Protein 6HN9 (pdb70)

Solvent-accessible surface area: 3273 Å² total; per-residue (Å²): 93,145,176,77,66,41,170,104,27,57,162,98,95,23,53,39,105,82,130,130,52,148,54,97,52,198,29,91,88,93,90,170,237

InterPro domains:
  IPR007084 BRICHOS domain [PF04089] (103-188)
  IPR007084 BRICHOS domain [PS50869] (97-189)

Nearest PDB structures (foldseek):
  6hn9-assembly1_A  TM=6.948E-01  e=4.482E-03  Nicomache minor
  6hn9-assembly1_A  TM=1.031E+00  e=5.909E-05  Nicomache minor
  6hn9-assembly1_A  TM=6.777E-01  e=1.184E-03  Nicomache minor
  6hn9-assembly1_A  TM=6.512E-01  e=9.010E-04  Nicomache minor
  6hn9-assembly1_A  TM=6.741E-01  e=7.376E-04  Nicomache minor

Sequence (33 aa):
GFWSSVWDGAKNVGTAIIKNAKVCVYAVCVSHKGFWSSVWDGAKNVGTAIIKNAKVCVYAVCVSHKGFWSSVWDGAKNVGTAIIKNAKVCVYAVCVSHKGFWSSVWDGAKNVGTAIIKNAKVCVYAVCVSHKGFWSSVWDGAKNVGTAIIKNAKVCVYAVCVSHKGFWSSVWDGAKNVGTAIIKNAKVCVYAVCVSHKGFWSSVWDGAKNVGTAIIKNAKVCVYAVCVSHKGFWSSVWDGAKNVGTAIIKNAKVCVYAVCVSHKGFWSSVWDGAKNVGTAIIKNAKVCVYAVCVSHKGFWSSVWDGAKNVGTAIIKNAKVCVYAVCVSHKGFWSSVWDGAKNVGTAIIKNAKVCVYAVCVSHKGFWSSVWDGAKNVGTAIIKNAKVCVYAVCVSHKGFWSSVWDGAKNVGTAIIKNAKVCVYAVCVSHKGFWSSVWDGAKNVGTAIIKNAKVCVYAVCVSHKGFWSSVWDGAKNVGTAIIKNAKVCVYAVCVSHKGFWSSVWDGAKNVGTAIIKNAKVCVYAVCVSHKGFWSSVWDGAKNVGTAIIKNAKVCVYAVCVSHKGFWSSVWDGAKNVGTAIIKNAKVCVYAVCVSHKGFWSSVWDGAKNVGTAIIKNAKVCVYAVCVSHKGFWSSVWDGAKNVGTAIIKNAKVCVYAVCVSHK

Secondary structure (DSSP, 8-state):
-HHHHHHHHHHHHHHHHHHHS--SSSSSSS---

Organism: NCBI:txid1441599

Foldseek 3Di:
DCVVCVCVVVVCVQVVCCVVPNADDSPHVDDDD

Structure (mmCIF, N/CA/C/O backbone):
data_6HN9
#
_entry.id   6HN9
#
_cell.length_a   1.000
_cell.length_b   1.000
_cell.length_c   1.000
_cell.angle_alpha   90.00
_cell.angle_beta   90.00
_cell.angle_gamma   90.00
#
_symmetry.space_group_name_H-M   'P 1'
#
loop_
_atom_site.group_PDB
_atom_site.id
_atom_site.type_symbol
_atom_site.label_atom_id
_atom_site.label_alt_id
_atom_site.label_comp_id
_atom_site.label_asym_id
_atom_site.label_entity_id
_atom_site.label_seq_id
_atom_site.pdbx_PDB_ins_code
_atom_site.Cartn_x
_atom_site.Cartn_y
_atom_site.Cartn_z
_atom_site.occupancy
_atom_site.B_iso_or_equiv
_atom_site.auth_seq_id
_atom_site.auth_comp_id
_atom_site.auth_asym_id
_atom_site.auth_atom_id
_atom_site.pdbx_PDB_model_num
ATOM 1 N N . GLY A 1 1 ? 4.305 2.248 -4.041 1.00 0.00 1 GLY A N 1
ATOM 2 C CA . GLY A 1 1 ? 5.750 2.388 -4.050 1.00 0.00 1 GLY A CA 1
ATOM 3 C C . GLY A 1 1 ? 6.231 3.486 -3.122 1.00 0.00 1 GLY A C 1
ATOM 4 O O . GLY A 1 1 ? 5.942 4.663 -3.338 1.00 0.00 1 GLY A O 1
ATOM 8 N N . PHE A 1 2 ? 6.967 3.101 -2.084 1.00 0.00 2 PHE A N 1
ATOM 9 C CA . PHE A 1 2 ? 7.488 4.061 -1.118 1.00 0.00 2 PHE A CA 1
ATOM 10 C C . PHE A 1 2 ? 8.330 5.128 -1.812 1.00 0.00 2 PHE A C 1
ATOM 11 O O . PHE A 1 2 ? 8.103 6.325 -1.633 1.00 0.00 2 PHE A O 1
ATOM 28 N N . TRP A 1 3 ? 9.301 4.686 -2.602 1.00 0.00 3 TRP A N 1
ATOM 29 C CA . TRP A 1 3 ? 10.178 5.602 -3.322 1.00 0.00 3 TRP A CA 1
ATOM 30 C C . TRP A 1 3 ? 9.369 6.568 -4.181 1.00 0.00 3 TRP A C 1
ATOM 31 O O . TRP A 1 3 ? 9.851 7.639 -4.548 1.00 0.00 3 TRP A O 1
ATOM 52 N N . SER A 1 4 ? 8.137 6.181 -4.497 1.00 0.00 4 SER A N 1
ATOM 53 C CA . SER A 1 4 ? 7.263 7.012 -5.316 1.00 0.00 4 SER A CA 1
ATOM 54 C C . SER A 1 4 ? 6.393 7.912 -4.443 1.00 0.00 4 SER A C 1
ATOM 55 O O . SER A 1 4 ? 6.112 9.057 -4.798 1.00 0.00 4 SER A O 1
ATOM 63 N N . SER A 1 5 ? 5.970 7.385 -3.299 1.00 0.00 5 SER A N 1
ATOM 64 C CA . SER A 1 5 ? 5.129 8.137 -2.375 1.00 0.00 5 SER A CA 1
ATOM 65 C C . SER A 1 5 ? 5.970 9.086 -1.526 1.00 0.00 5 SER A C 1
ATOM 66 O O . SER A 1 5 ? 5.438 9.958 -0.838 1.00 0.00 5 SER A O 1
ATOM 74 N N . VAL A 1 6 ? 7.286 8.910 -1.579 1.00 0.00 6 VAL A N 1
ATOM 75 C CA . VAL A 1 6 ? 8.202 9.750 -0.817 1.00 0.00 6 VAL A CA 1
ATOM 76 C C . VAL A 1 6 ? 8.399 11.102 -1.493 1.00 0.00 6 VAL A C 1
ATOM 77 O O . VAL A 1 6 ? 8.467 12.136 -0.828 1.00 0.00 6 VAL A O 1
ATOM 90 N N . TRP A 1 7 ? 8.490 11.087 -2.817 1.00 0.00 7 TRP A N 1
ATOM 91 C CA . TRP A 1 7 ? 8.680 12.313 -3.584 1.00 0.00 7 TRP A CA 1
ATOM 92 C C . TRP A 1 7 ? 7.347 13.009 -3.836 1.00 0.00 7 TRP A C 1
ATOM 93 O O . TRP A 1 7 ? 7.254 14.235 -3.771 1.00 0.00 7 TRP A O 1
ATOM 114 N N . ASP A 1 8 ? 6.317 12.220 -4.124 1.00 0.00 8 ASP A N 1
ATOM 115 C CA . ASP A 1 8 ? 4.988 12.762 -4.384 1.00 0.00 8 ASP A CA 1
ATOM 116 C C . ASP A 1 8 ? 4.327 13.224 -3.089 1.00 0.00 8 ASP A C 1
ATOM 117 O O . ASP A 1 8 ? 3.724 14.295 -3.036 1.00 0.00 8 ASP A O 1
ATOM 126 N N . GLY A 1 9 ? 4.443 12.406 -2.047 1.00 0.00 9 GLY A N 1
ATOM 127 C CA . GLY A 1 9 ? 3.850 12.748 -0.767 1.00 0.00 9 GLY A CA 1
ATOM 128 C C . GLY A 1 9 ? 4.490 13.971 -0.140 1.00 0.00 9 GLY A C 1
ATOM 129 O O . GLY A 1 9 ? 3.796 14.899 0.275 1.00 0.00 9 GLY A O 1
ATOM 133 N N . ALA A 1 10 ? 5.817 13.972 -0.068 1.00 0.00 10 ALA A N 1
ATOM 134 C CA . ALA A 1 10 ? 6.550 15.089 0.512 1.00 0.00 10 ALA A CA 1
ATOM 135 C C . ALA A 1 10 ? 6.333 16.366 -0.292 1.00 0.00 10 ALA A C 1
ATOM 136 O O . ALA A 1 10 ? 6.089 17.434 0.270 1.00 0.00 10 ALA A O 1
ATOM 143 N N . LYS A 1 11 ? 6.424 16.250 -1.613 1.00 0.00 11 LYS A N 1
ATOM 144 C CA . LYS A 1 11 ? 6.237 17.395 -2.497 1.00 0.00 11 LYS A CA 1
ATOM 145 C C . LYS A 1 11 ? 4.931 18.117 -2.183 1.00 0.00 11 LYS A C 1
ATOM 146 O O . LYS A 1 11 ? 4.888 19.346 -2.129 1.00 0.00 11 LYS A O 1
ATOM 165 N N . ASN A 1 12 ? 3.869 17.346 -1.974 1.00 0.00 12 ASN A N 1
ATOM 166 C CA . ASN A 1 12 ? 2.562 17.914 -1.664 1.00 0.00 12 ASN A CA 1
ATOM 167 C C . ASN A 1 12 ? 2.471 18.296 -0.190 1.00 0.00 12 ASN A C 1
ATOM 168 O O . ASN A 1 12 ? 1.800 19.263 0.172 1.00 0.00 12 ASN A O 1
ATOM 179 N N . VAL A 1 13 ? 3.151 17.531 0.658 1.00 0.00 13 VAL A N 1
ATOM 180 C CA . VAL A 1 13 ? 3.149 17.789 2.092 1.00 0.00 13 VAL A CA 1
ATOM 181 C C . VAL A 1 13 ? 3.792 19.135 2.409 1.00 0.00 13 VAL A C 1
ATOM 182 O O . VAL A 1 13 ? 3.226 19.949 3.138 1.00 0.00 13 VAL A O 1
ATOM 195 N N . GLY A 1 14 ? 4.979 19.363 1.855 1.00 0.00 14 GLY A N 1
ATOM 196 C CA . GLY A 1 14 ? 5.679 20.612 2.089 1.00 0.00 14 GLY A CA 1
ATOM 197 C C . GLY A 1 14 ? 4.980 21.797 1.454 1.00 0.00 14 GLY A C 1
ATOM 198 O O . GLY A 1 14 ? 4.639 22.766 2.134 1.00 0.00 14 GLY A O 1
ATOM 202 N N . THR A 1 15 ? 4.767 21.724 0.143 1.00 0.00 15 THR A N 1
ATOM 203 C CA . THR A 1 15 ? 4.107 22.800 -0.585 1.00 0.00 15 THR A CA 1
ATOM 204 C C . THR A 1 15 ? 2.821 23.228 0.113 1.00 0.00 15 THR A C 1
ATOM 205 O O . THR A 1 15 ? 2.432 24.394 0.057 1.00 0.00 15 THR A O 1
ATOM 216 N N . ALA A 1 16 ? 2.165 22.277 0.770 1.00 0.00 16 ALA A N 1
ATOM 217 C CA . ALA A 1 16 ? 0.924 22.558 1.481 1.00 0.00 16 ALA A CA 1
ATOM 218 C C . ALA A 1 16 ? 1.182 23.404 2.724 1.00 0.00 16 ALA A C 1
ATOM 219 O O . ALA A 1 16 ? 0.484 24.387 2.972 1.00 0.00 16 ALA A O 1
ATOM 226 N N . ILE A 1 17 ? 2.188 23.015 3.500 1.00 0.00 17 ILE A N 1
ATOM 227 C CA . ILE A 1 17 ? 2.537 23.738 4.716 1.00 0.00 17 ILE A CA 1
ATOM 228 C C . ILE A 1 17 ? 2.687 25.231 4.444 1.00 0.00 17 ILE A C 1
ATOM 229 O O . ILE A 1 17 ? 2.223 26.064 5.224 1.00 0.00 17 ILE A O 1
ATOM 245 N N . ILE A 1 18 ? 3.334 25.562 3.332 1.00 0.00 18 ILE A N 1
ATOM 246 C CA . ILE A 1 18 ? 3.541 26.955 2.956 1.00 0.00 18 ILE A CA 1
ATOM 247 C C . ILE A 1 18 ? 2.269 27.563 2.376 1.00 0.00 18 ILE A C 1
ATOM 248 O O . ILE A 1 18 ? 2.001 28.752 2.548 1.00 0.00 18 ILE A O 1
ATOM 264 N N . LYS A 1 19 ? 1.486 26.738 1.689 1.00 0.00 19 LYS A N 1
ATOM 265 C CA . LYS A 1 19 ? 0.238 27.192 1.085 1.00 0.00 19 LYS A CA 1
ATOM 266 C C . LYS A 1 19 ? -0.662 27.851 2.126 1.00 0.00 19 LYS A C 1
ATOM 267 O O . LYS A 1 19 ? -1.377 28.805 1.826 1.00 0.00 19 LYS A O 1
ATOM 286 N N . ASN A 1 20 ? -0.619 27.335 3.350 1.00 0.00 20 ASN A N 1
ATOM 287 C CA . ASN A 1 20 ? -1.431 27.874 4.436 1.00 0.00 20 ASN A CA 1
ATOM 288 C C . ASN A 1 20 ? -0.588 28.743 5.364 1.00 0.00 20 ASN A C 1
ATOM 289 O O . ASN A 1 20 ? -1.064 29.749 5.890 1.00 0.00 20 ASN A O 1
ATOM 300 N N . ALA A 1 21 ? 0.665 28.347 5.561 1.00 0.00 21 ALA A N 1
ATOM 301 C CA . ALA A 1 21 ? 1.575 29.091 6.424 1.00 0.00 21 ALA A CA 1
ATOM 302 C C . ALA A 1 21 ? 2.516 29.967 5.604 1.00 0.00 21 ALA A C 1
ATOM 303 O O . ALA A 1 21 ? 3.684 30.138 5.953 1.00 0.00 21 ALA A O 1
ATOM 310 N N . LYS A 1 22 ? 2.000 30.521 4.511 1.00 0.00 22 LYS A N 1
ATOM 311 C CA . LYS A 1 22 ? 2.794 31.380 3.641 1.00 0.00 22 LYS A CA 1
ATOM 312 C C . LYS A 1 22 ? 3.263 32.625 4.387 1.00 0.00 22 LYS A C 1
ATOM 313 O O . LYS A 1 22 ? 2.590 33.655 4.381 1.00 0.00 22 LYS A O 1
ATOM 332 N N . VAL A 1 23 ? 4.424 32.523 5.027 1.00 0.00 23 VAL A N 1
ATOM 333 C CA . VAL A 1 23 ? 4.985 33.642 5.775 1.00 0.00 23 VAL A CA 1
ATOM 334 C C . VAL A 1 23 ? 5.675 34.634 4.846 1.00 0.00 23 VAL A C 1
ATOM 335 O O . VAL A 1 23 ? 5.961 34.322 3.689 1.00 0.00 23 VAL A O 1
ATOM 348 N N . CYS A 1 24 ? 5.942 35.830 5.359 1.00 0.00 24 CYS A N 1
ATOM 349 C CA . CYS A 1 24 ? 6.600 36.869 4.576 1.00 0.00 24 CYS A CA 1
ATOM 350 C C . CYS A 1 24 ? 7.708 36.278 3.709 1.00 0.00 24 CYS A C 1
ATOM 351 O O . CYS A 1 24 ? 7.885 36.670 2.556 1.00 0.00 24 CYS A O 1
ATOM 358 N N . VAL A 1 25 ? 8.451 35.331 4.273 1.00 0.00 25 VAL A N 1
ATOM 359 C CA . VAL A 1 25 ? 9.541 34.684 3.553 1.00 0.00 25 VAL A CA 1
ATOM 360 C C . VAL A 1 25 ? 9.360 33.171 3.526 1.00 0.00 25 VAL A C 1
ATOM 361 O O . VAL A 1 25 ? 8.399 32.640 4.082 1.00 0.00 25 VAL A O 1
ATOM 374 N N . TYR A 1 26 ? 10.291 32.481 2.877 1.00 0.00 26 TYR A N 1
ATOM 375 C CA . TYR A 1 26 ? 10.234 31.027 2.776 1.00 0.00 26 TYR A CA 1
ATOM 376 C C . TYR A 1 26 ? 9.809 30.405 4.102 1.00 0.00 26 TYR A C 1
ATOM 377 O O . TYR A 1 26 ? 8.720 29.843 4.216 1.00 0.00 26 TYR A O 1
ATOM 395 N N . ALA A 1 27 ? 10.676 30.512 5.103 1.00 0.00 27 ALA A N 1
ATOM 396 C CA . ALA A 1 27 ? 10.391 29.963 6.423 1.00 0.00 27 ALA A CA 1
ATOM 397 C C . ALA A 1 27 ? 9.484 30.894 7.221 1.00 0.00 27 ALA A C 1
ATOM 398 O O . ALA A 1 27 ? 8.259 30.803 7.140 1.00 0.00 27 ALA A O 1
ATOM 405 N N . VAL A 1 28 ? 10.093 31.790 7.991 1.00 0.00 28 VAL A N 1
ATOM 406 C CA . VAL A 1 28 ? 9.341 32.738 8.803 1.00 0.00 28 VAL A CA 1
ATOM 407 C C . VAL A 1 28 ? 10.125 34.029 9.010 1.00 0.00 28 VAL A C 1
ATOM 408 O O . VAL A 1 28 ? 10.670 34.271 10.087 1.00 0.00 28 VAL A O 1
ATOM 421 N N . CYS A 1 29 ? 10.179 34.855 7.971 1.00 0.00 29 CYS A N 1
ATOM 422 C CA . CYS A 1 29 ? 10.897 36.122 8.037 1.00 0.00 29 CYS A CA 1
ATOM 423 C C . CYS A 1 29 ? 12.356 35.901 8.425 1.00 0.00 29 CYS A C 1
ATOM 424 O O . CYS A 1 29 ? 13.029 36.816 8.900 1.00 0.00 29 CYS A O 1
ATOM 431 N N . VAL A 1 30 ? 12.839 34.680 8.220 1.00 0.00 30 VAL A N 1
ATOM 432 C CA . VAL A 1 30 ? 14.218 34.338 8.547 1.00 0.00 30 VAL A CA 1
ATOM 433 C C . VAL A 1 30 ? 14.750 33.253 7.617 1.00 0.00 30 VAL A C 1
ATOM 434 O O . VAL A 1 30 ? 14.131 32.932 6.603 1.00 0.00 30 VAL A O 1
ATOM 447 N N . SER A 1 31 ? 15.902 32.692 7.969 1.00 0.00 31 SER A N 1
ATOM 448 C CA . SER A 1 31 ? 16.521 31.645 7.165 1.00 0.00 31 SER A CA 1
ATOM 449 C C . SER A 1 31 ? 17.043 30.517 8.049 1.00 0.00 31 SER A C 1
ATOM 450 O O . SER A 1 31 ? 17.703 30.759 9.059 1.00 0.00 31 SER A O 1
ATOM 458 N N . HIS A 1 32 ? 16.741 29.282 7.661 1.00 0.00 32 HIS A N 1
ATOM 459 C CA . HIS A 1 32 ? 17.179 28.114 8.417 1.00 0.00 32 HIS A CA 1
ATOM 460 C C . HIS A 1 32 ? 18.638 27.787 8.114 1.00 0.00 32 HIS A C 1
ATOM 461 O O . HIS A 1 32 ? 19.364 27.287 8.973 1.00 0.00 32 HIS A O 1
ATOM 475 N N . LYS A 1 33 ? 19.060 28.070 6.887 1.00 0.00 33 LYS A N 1
ATOM 476 C CA . LYS A 1 33 ? 20.432 27.807 6.469 1.00 0.00 33 LYS A CA 1
ATOM 477 C C . LYS A 1 33 ? 21.425 28.515 7.385 1.00 0.00 33 LYS A C 1
ATOM 478 O O . LYS A 1 33 ? 21.386 29.737 7.532 1.00 0.00 33 LYS A O 1
ATOM 497 N N . GLY A 1 1 ? 4.068 2.187 -3.512 1.00 0.00 1 GLY A N 2
ATOM 498 C CA . GLY A 1 1 ? 5.487 2.446 -3.667 1.00 0.00 1 GLY A CA 2
ATOM 499 C C . GLY A 1 1 ? 5.972 3.573 -2.776 1.00 0.00 1 GLY A C 2
ATOM 500 O O . GLY A 1 1 ? 5.554 4.720 -2.931 1.00 0.00 1 GLY A O 2
ATOM 504 N N . PHE A 1 2 ? 6.854 3.245 -1.838 1.00 0.00 2 PHE A N 2
ATOM 505 C CA . PHE A 1 2 ? 7.395 4.238 -0.917 1.00 0.00 2 PHE A CA 2
ATOM 506 C C . PHE A 1 2 ? 8.277 5.241 -1.654 1.00 0.00 2 PHE A C 2
ATOM 507 O O . PHE A 1 2 ? 8.083 6.452 -1.544 1.00 0.00 2 PHE A O 2
ATOM 524 N N . TRP A 1 3 ? 9.245 4.728 -2.404 1.00 0.00 3 TRP A N 2
ATOM 525 C CA . TRP A 1 3 ? 10.158 5.579 -3.159 1.00 0.00 3 TRP A CA 2
ATOM 526 C C . TRP A 1 3 ? 9.388 6.548 -4.050 1.00 0.00 3 TRP A C 2
ATOM 527 O O . TRP A 1 3 ? 9.902 7.602 -4.425 1.00 0.00 3 TRP A O 2
ATOM 548 N N . SER A 1 4 ? 8.155 6.184 -4.386 1.00 0.00 4 SER A N 2
ATOM 549 C CA . SER A 1 4 ? 7.316 7.020 -5.236 1.00 0.00 4 SER A CA 2
ATOM 550 C C . SER A 1 4 ? 6.437 7.941 -4.395 1.00 0.00 4 SER A C 2
ATOM 551 O O . SER A 1 4 ? 6.157 9.075 -4.784 1.00 0.00 4 SER A O 2
ATOM 559 N N . SER A 1 5 ? 6.006 7.444 -3.240 1.00 0.00 5 SER A N 2
ATOM 560 C CA . SER A 1 5 ? 5.155 8.220 -2.344 1.00 0.00 5 SER A CA 2
ATOM 561 C C . SER A 1 5 ? 5.985 9.203 -1.524 1.00 0.00 5 SER A C 2
ATOM 562 O O . SER A 1 5 ? 5.444 10.098 -0.875 1.00 0.00 5 SER A O 2
ATOM 570 N N . VAL A 1 6 ? 7.302 9.029 -1.558 1.00 0.00 6 VAL A N 2
ATOM 571 C CA . VAL A 1 6 ? 8.208 9.900 -0.819 1.00 0.00 6 VAL A CA 2
ATOM 572 C C . VAL A 1 6 ? 8.415 11.223 -1.548 1.00 0.00 6 VAL A C 2
ATOM 573 O O . VAL A 1 6 ? 8.486 12.282 -0.925 1.00 0.00 6 VAL A O 2
ATOM 586 N N . TRP A 1 7 ? 8.510 11.154 -2.871 1.00 0.00 7 TRP A N 2
ATOM 587 C CA . TRP A 1 7 ? 8.708 12.347 -3.686 1.00 0.00 7 TRP A CA 2
ATOM 588 C C . TRP A 1 7 ? 7.381 13.042 -3.966 1.00 0.00 7 TRP A C 2
ATOM 589 O O . TRP A 1 7 ? 7.299 14.271 -3.957 1.00 0.00 7 TRP A O 2
ATOM 610 N N . ASP A 1 8 ? 6.344 12.250 -4.213 1.00 0.00 8 ASP A N 2
ATOM 611 C CA . ASP A 1 8 ? 5.019 12.790 -4.495 1.00 0.00 8 ASP A CA 2
ATOM 612 C C . ASP A 1 8 ? 4.333 13.243 -3.210 1.00 0.00 8 ASP A C 2
ATOM 613 O O . ASP A 1 8 ? 3.729 14.314 -3.161 1.00 0.00 8 ASP A O 2
ATOM 622 N N . GLY A 1 9 ? 4.429 12.419 -2.171 1.00 0.00 9 GLY A N 2
ATOM 623 C CA . GLY A 1 9 ? 3.812 12.752 -0.900 1.00 0.00 9 GLY A CA 2
ATOM 624 C C . GLY A 1 9 ? 4.448 13.963 -0.247 1.00 0.00 9 GLY A C 2
ATOM 625 O O . GLY A 1 9 ? 3.753 14.890 0.168 1.00 0.00 9 GLY A O 2
ATOM 629 N N . ALA A 1 10 ? 5.774 13.955 -0.153 1.00 0.00 10 ALA A N 2
ATOM 630 C CA . ALA A 1 10 ? 6.503 15.061 0.455 1.00 0.00 10 ALA A CA 2
ATOM 631 C C . ALA A 1 10 ? 6.301 16.351 -0.333 1.00 0.00 10 ALA A C 2
ATOM 632 O O . ALA A 1 10 ? 6.026 17.405 0.241 1.00 0.00 10 ALA A O 2
ATOM 639 N N . LYS A 1 11 ? 6.439 16.261 -1.652 1.00 0.00 11 LYS A N 2
ATOM 640 C CA . LYS A 1 11 ? 6.271 17.420 -2.520 1.00 0.00 11 LYS A CA 2
ATOM 641 C C . LYS A 1 11 ? 4.952 18.131 -2.229 1.00 0.00 11 LYS A C 2
ATOM 642 O O . LYS A 1 11 ? 4.902 19.358 -2.150 1.00 0.00 11 LYS A O 2
ATOM 661 N N . ASN A 1 12 ? 3.888 17.351 -2.070 1.00 0.00 12 ASN A N 2
ATOM 662 C CA . ASN A 1 12 ? 2.569 17.907 -1.788 1.00 0.00 12 ASN A CA 2
ATOM 663 C C . ASN A 1 12 ? 2.441 18.280 -0.314 1.00 0.00 12 ASN A C 2
ATOM 664 O O . ASN A 1 12 ? 1.742 19.231 0.038 1.00 0.00 12 ASN A O 2
ATOM 675 N N . VAL A 1 13 ? 3.121 17.526 0.544 1.00 0.00 13 VAL A N 2
ATOM 676 C CA . VAL A 1 13 ? 3.085 17.778 1.979 1.00 0.00 13 VAL A CA 2
ATOM 677 C C . VAL A 1 13 ? 3.738 19.113 2.319 1.00 0.00 13 VAL A C 2
ATOM 678 O O . VAL A 1 13 ? 3.118 19.980 2.934 1.00 0.00 13 VAL A O 2
ATOM 691 N N . GLY A 1 14 ? 4.994 19.271 1.914 1.00 0.00 14 GLY A N 2
ATOM 692 C CA . GLY A 1 14 ? 5.711 20.503 2.185 1.00 0.00 14 GLY A CA 2
ATOM 693 C C . GLY A 1 14 ? 5.042 21.712 1.560 1.00 0.00 14 GLY A C 2
ATOM 694 O O . GLY A 1 14 ? 4.771 22.702 2.240 1.00 0.00 14 GLY A O 2
ATOM 698 N N . THR A 1 15 ? 4.776 21.634 0.260 1.00 0.00 15 THR A N 2
ATOM 699 C CA . THR A 1 15 ? 4.138 22.730 -0.457 1.00 0.00 15 THR A CA 2
ATOM 700 C C . THR A 1 15 ? 2.826 23.131 0.207 1.00 0.00 15 THR A C 2
ATOM 701 O O . THR A 1 15 ? 2.465 24.308 0.230 1.00 0.00 15 THR A O 2
ATOM 712 N N . ALA A 1 16 ? 2.116 22.146 0.747 1.00 0.00 16 ALA A N 2
ATOM 713 C CA . ALA A 1 16 ? 0.844 22.398 1.414 1.00 0.00 16 ALA A CA 2
ATOM 714 C C . ALA A 1 16 ? 1.028 23.319 2.615 1.00 0.00 16 ALA A C 2
ATOM 715 O O . ALA A 1 16 ? 0.269 24.271 2.800 1.00 0.00 16 ALA A O 2
ATOM 722 N N . ILE A 1 17 ? 2.037 23.028 3.429 1.00 0.00 17 ILE A N 2
ATOM 723 C CA . ILE A 1 17 ? 2.319 23.831 4.612 1.00 0.00 17 ILE A CA 2
ATOM 724 C C . ILE A 1 17 ? 2.698 25.258 4.231 1.00 0.00 17 ILE A C 2
ATOM 725 O O . ILE A 1 17 ? 2.467 26.197 4.993 1.00 0.00 17 ILE A O 2
ATOM 741 N N . ILE A 1 18 ? 3.279 25.414 3.046 1.00 0.00 18 ILE A N 2
ATOM 742 C CA . ILE A 1 18 ? 3.687 26.727 2.562 1.00 0.00 18 ILE A CA 2
ATOM 743 C C . ILE A 1 18 ? 2.478 27.567 2.167 1.00 0.00 18 ILE A C 2
ATOM 744 O O . ILE A 1 18 ? 2.487 28.791 2.301 1.00 0.00 18 ILE A O 2
ATOM 760 N N . LYS A 1 19 ? 1.436 26.902 1.680 1.00 0.00 19 LYS A N 2
ATOM 761 C CA . LYS A 1 19 ? 0.216 27.585 1.267 1.00 0.00 19 LYS A CA 2
ATOM 762 C C . LYS A 1 19 ? -0.621 27.983 2.478 1.00 0.00 19 LYS A C 2
ATOM 763 O O . LYS A 1 19 ? -1.367 28.961 2.435 1.00 0.00 19 LYS A O 2
ATOM 782 N N . ASN A 1 20 ? -0.491 27.220 3.558 1.00 0.00 20 ASN A N 2
ATOM 783 C CA . ASN A 1 20 ? -1.236 27.494 4.782 1.00 0.00 20 ASN A CA 2
ATOM 784 C C . ASN A 1 20 ? -0.453 28.433 5.696 1.00 0.00 20 ASN A C 2
ATOM 785 O O . ASN A 1 20 ? -1.036 29.241 6.418 1.00 0.00 20 ASN A O 2
ATOM 796 N N . ALA A 1 21 ? 0.871 28.320 5.657 1.00 0.00 21 ALA A N 2
ATOM 797 C CA . ALA A 1 21 ? 1.733 29.159 6.479 1.00 0.00 21 ALA A CA 2
ATOM 798 C C . ALA A 1 21 ? 1.780 30.587 5.945 1.00 0.00 21 ALA A C 2
ATOM 799 O O . ALA A 1 21 ? 1.943 31.541 6.706 1.00 0.00 21 ALA A O 2
ATOM 806 N N . LYS A 1 22 ? 1.637 30.727 4.632 1.00 0.00 22 LYS A N 2
ATOM 807 C CA . LYS A 1 22 ? 1.662 32.039 3.995 1.00 0.00 22 LYS A CA 2
ATOM 808 C C . LYS A 1 22 ? 0.347 32.778 4.219 1.00 0.00 22 LYS A C 2
ATOM 809 O O . LYS A 1 22 ? -0.314 33.191 3.266 1.00 0.00 22 LYS A O 2
ATOM 828 N N . VAL A 1 23 ? -0.027 32.942 5.484 1.00 0.00 23 VAL A N 2
ATOM 829 C CA . VAL A 1 23 ? -1.262 33.634 5.832 1.00 0.00 23 VAL A CA 2
ATOM 830 C C . VAL A 1 23 ? -1.203 35.102 5.427 1.00 0.00 23 VAL A C 2
ATOM 831 O O . VAL A 1 23 ? -0.226 35.553 4.827 1.00 0.00 23 VAL A O 2
ATOM 844 N N . CYS A 1 24 ? -2.253 35.845 5.759 1.00 0.00 24 CYS A N 2
ATOM 845 C CA . CYS A 1 24 ? -2.322 37.264 5.430 1.00 0.00 24 CYS A CA 2
ATOM 846 C C . CYS A 1 24 ? -1.529 38.094 6.435 1.00 0.00 24 CYS A C 2
ATOM 847 O O . CYS A 1 24 ? -0.626 38.843 6.063 1.00 0.00 24 CYS A O 2
ATOM 854 N N . VAL A 1 25 ? -1.875 37.956 7.712 1.00 0.00 25 VAL A N 2
ATOM 855 C CA . VAL A 1 25 ? -1.195 38.692 8.771 1.00 0.00 25 VAL A CA 2
ATOM 856 C C . VAL A 1 25 ? -0.200 37.802 9.507 1.00 0.00 25 VAL A C 2
ATOM 857 O O . VAL A 1 25 ? 0.067 36.675 9.091 1.00 0.00 25 VAL A O 2
ATOM 870 N N . TYR A 1 26 ? 0.345 38.316 10.605 1.00 0.00 26 TYR A N 2
ATOM 871 C CA . TYR A 1 26 ? 1.313 37.568 11.399 1.00 0.00 26 TYR A CA 2
ATOM 872 C C . TYR A 1 26 ? 0.746 36.214 11.815 1.00 0.00 26 TYR A C 2
ATOM 873 O O . TYR A 1 26 ? 1.353 35.172 11.568 1.00 0.00 26 TYR A O 2
ATOM 891 N N . ALA A 1 27 ? -0.422 36.238 12.447 1.00 0.00 27 ALA A N 2
ATOM 892 C CA . ALA A 1 27 ? -1.073 35.013 12.895 1.00 0.00 27 ALA A CA 2
ATOM 893 C C . ALA A 1 27 ? -1.654 34.237 11.718 1.00 0.00 27 ALA A C 2
ATOM 894 O O . ALA A 1 27 ? -0.954 33.463 11.065 1.00 0.00 27 ALA A O 2
ATOM 901 N N . VAL A 1 28 ? -2.939 34.449 11.451 1.00 0.00 28 VAL A N 2
ATOM 902 C CA . VAL A 1 28 ? -3.614 33.770 10.352 1.00 0.00 28 VAL A CA 2
ATOM 903 C C . VAL A 1 28 ? -4.799 34.586 9.846 1.00 0.00 28 VAL A C 2
ATOM 904 O O . VAL A 1 28 ? -5.942 34.349 10.238 1.00 0.00 28 VAL A O 2
ATOM 917 N N . CYS A 1 29 ? -4.518 35.548 8.974 1.00 0.00 29 CYS A N 2
ATOM 918 C CA . CYS A 1 29 ? -5.560 36.401 8.414 1.00 0.00 29 CYS A CA 2
ATOM 919 C C . CYS A 1 29 ? -6.396 37.036 9.520 1.00 0.00 29 CYS A C 2
ATOM 920 O O . CYS A 1 29 ? -7.546 37.419 9.302 1.00 0.00 29 CYS A O 2
ATOM 927 N N . VAL A 1 30 ? -5.811 37.146 10.708 1.00 0.00 30 VAL A N 2
ATOM 928 C CA . VAL A 1 30 ? -6.501 37.736 11.849 1.00 0.00 30 VAL A CA 2
ATOM 929 C C . VAL A 1 30 ? -5.515 38.405 12.801 1.00 0.00 30 VAL A C 2
ATOM 930 O O . VAL A 1 30 ? -4.335 38.555 12.485 1.00 0.00 30 VAL A O 2
ATOM 943 N N . SER A 1 31 ? -6.009 38.806 13.969 1.00 0.00 31 SER A N 2
ATOM 944 C CA . SER A 1 31 ? -5.172 39.463 14.967 1.00 0.00 31 SER A CA 2
ATOM 945 C C . SER A 1 31 ? -5.581 39.048 16.376 1.00 0.00 31 SER A C 2
ATOM 946 O O . SER A 1 31 ? -6.490 39.631 16.969 1.00 0.00 31 SER A O 2
ATOM 954 N N . HIS A 1 32 ? -4.903 38.036 16.909 1.00 0.00 32 HIS A N 2
ATOM 955 C CA . HIS A 1 32 ? -5.195 37.542 18.250 1.00 0.00 32 HIS A CA 2
ATOM 956 C C . HIS A 1 32 ? -4.901 38.610 19.298 1.00 0.00 32 HIS A C 2
ATOM 957 O O . HIS A 1 32 ? -5.561 38.676 20.335 1.00 0.00 32 HIS A O 2
ATOM 971 N N . LYS A 1 33 ? -3.905 39.445 19.022 1.00 0.00 33 LYS A N 2
ATOM 972 C CA . LYS A 1 33 ? -3.522 40.511 19.940 1.00 0.00 33 LYS A CA 2
ATOM 973 C C . LYS A 1 33 ? -4.649 41.527 20.094 1.00 0.00 33 LYS A C 2
ATOM 974 O O . LYS A 1 33 ? -4.531 42.490 20.852 1.00 0.00 33 LYS A O 2
ATOM 993 N N . GLY A 1 1 ? 4.059 2.549 -4.292 1.00 0.00 1 GLY A N 3
ATOM 994 C CA . GLY A 1 1 ? 5.439 2.372 -3.877 1.00 0.00 1 GLY A CA 3
ATOM 995 C C . GLY A 1 1 ? 5.905 3.464 -2.934 1.00 0.00 1 GLY A C 3
ATOM 996 O O . GLY A 1 1 ? 5.446 4.603 -3.016 1.00 0.00 1 GLY A O 3
ATOM 1000 N N . PHE A 1 2 ? 6.818 3.115 -2.034 1.00 0.00 2 PHE A N 3
ATOM 1001 C CA . PHE A 1 2 ? 7.345 4.073 -1.069 1.00 0.00 2 PHE A CA 3
ATOM 1002 C C . PHE A 1 2 ? 8.245 5.097 -1.754 1.00 0.00 2 PHE A C 3
ATOM 1003 O O . PHE A 1 2 ? 8.055 6.304 -1.606 1.00 0.00 2 PHE A O 3
ATOM 1020 N N . TRP A 1 3 ? 9.224 4.606 -2.504 1.00 0.00 3 TRP A N 3
ATOM 1021 C CA . TRP A 1 3 ? 10.155 5.477 -3.213 1.00 0.00 3 TRP A CA 3
ATOM 1022 C C . TRP A 1 3 ? 9.406 6.480 -4.084 1.00 0.00 3 TRP A C 3
ATOM 1023 O O . TRP A 1 3 ? 9.930 7.544 -4.413 1.00 0.00 3 TRP A O 3
ATOM 1044 N N . SER A 1 4 ? 8.177 6.134 -4.454 1.00 0.00 4 SER A N 3
ATOM 1045 C CA . SER A 1 4 ? 7.357 7.003 -5.290 1.00 0.00 4 SER A CA 3
ATOM 1046 C C . SER A 1 4 ? 6.468 7.899 -4.434 1.00 0.00 4 SER A C 3
ATOM 1047 O O . SER A 1 4 ? 6.199 9.047 -4.789 1.00 0.00 4 SER A O 3
ATOM 1055 N N . SER A 1 5 ? 6.014 7.366 -3.304 1.00 0.00 5 SER A N 3
ATOM 1056 C CA . SER A 1 5 ? 5.151 8.115 -2.398 1.00 0.00 5 SER A CA 3
ATOM 1057 C C . SER A 1 5 ? 5.969 9.066 -1.530 1.00 0.00 5 SER A C 3
ATOM 1058 O O . SER A 1 5 ? 5.421 9.944 -0.864 1.00 0.00 5 SER A O 3
ATOM 1066 N N . VAL A 1 6 ? 7.286 8.885 -1.545 1.00 0.00 6 VAL A N 3
ATOM 1067 C CA . VAL A 1 6 ? 8.182 9.726 -0.761 1.00 0.00 6 VAL A CA 3
ATOM 1068 C C . VAL A 1 6 ? 8.408 11.072 -1.441 1.00 0.00 6 VAL A C 3
ATOM 1069 O O . VAL A 1 6 ? 8.472 12.109 -0.781 1.00 0.00 6 VAL A O 3
ATOM 1082 N N . TRP A 1 7 ? 8.527 11.047 -2.763 1.00 0.00 7 TRP A N 3
ATOM 1083 C CA . TRP A 1 7 ? 8.745 12.266 -3.534 1.00 0.00 7 TRP A CA 3
ATOM 1084 C C . TRP A 1 7 ? 7.425 12.976 -3.815 1.00 0.00 7 TRP A C 3
ATOM 1085 O O . TRP A 1 7 ? 7.348 14.204 -3.765 1.00 0.00 7 TRP A O 3
ATOM 1106 N N . ASP A 1 8 ? 6.391 12.197 -4.109 1.00 0.00 8 ASP A N 3
ATOM 1107 C CA . ASP A 1 8 ? 5.073 12.752 -4.397 1.00 0.00 8 ASP A CA 3
ATOM 1108 C C . ASP A 1 8 ? 4.396 13.234 -3.118 1.00 0.00 8 ASP A C 3
ATOM 1109 O O . ASP A 1 8 ? 3.814 14.318 -3.082 1.00 0.00 8 ASP A O 3
ATOM 1118 N N . GLY A 1 9 ? 4.474 12.420 -2.070 1.00 0.00 9 GLY A N 3
ATOM 1119 C CA . GLY A 1 9 ? 3.863 12.781 -0.804 1.00 0.00 9 GLY A CA 3
ATOM 1120 C C . GLY A 1 9 ? 4.503 14.005 -0.179 1.00 0.00 9 GLY A C 3
ATOM 1121 O O . GLY A 1 9 ? 3.809 14.935 0.230 1.00 0.00 9 GLY A O 3
ATOM 1125 N N . ALA A 1 10 ? 5.829 14.004 -0.103 1.00 0.00 10 ALA A N 3
ATOM 1126 C CA . ALA A 1 10 ? 6.562 15.123 0.476 1.00 0.00 10 ALA A CA 3
ATOM 1127 C C . ALA A 1 10 ? 6.354 16.396 -0.338 1.00 0.00 10 ALA A C 3
ATOM 1128 O O . ALA A 1 10 ? 6.110 17.468 0.217 1.00 0.00 10 ALA A O 3
ATOM 1135 N N . LYS A 1 11 ? 6.451 16.272 -1.657 1.00 0.00 11 LYS A N 3
ATOM 1136 C CA . LYS A 1 11 ? 6.273 17.412 -2.549 1.00 0.00 11 LYS A CA 3
ATOM 1137 C C . LYS A 1 11 ? 4.968 18.141 -2.245 1.00 0.00 11 LYS A C 3
ATOM 1138 O O . LYS A 1 11 ? 4.930 19.370 -2.199 1.00 0.00 11 LYS A O 3
ATOM 1157 N N . ASN A 1 12 ? 3.902 17.376 -2.037 1.00 0.00 12 ASN A N 3
ATOM 1158 C CA . ASN A 1 12 ? 2.596 17.950 -1.736 1.00 0.00 12 ASN A CA 3
ATOM 1159 C C . ASN A 1 12 ? 2.499 18.340 -0.264 1.00 0.00 12 ASN A C 3
ATOM 1160 O O . ASN A 1 12 ? 1.836 19.316 0.088 1.00 0.00 12 ASN A O 3
ATOM 1171 N N . VAL A 1 13 ? 3.165 17.571 0.591 1.00 0.00 13 VAL A N 3
ATOM 1172 C CA . VAL A 1 13 ? 3.156 17.836 2.025 1.00 0.00 13 VAL A CA 3
ATOM 1173 C C . VAL A 1 13 ? 3.804 19.180 2.339 1.00 0.00 13 VAL A C 3
ATOM 1174 O O . VAL A 1 13 ? 3.264 19.978 3.104 1.00 0.00 13 VAL A O 3
ATOM 1187 N N . GLY A 1 14 ? 4.967 19.424 1.742 1.00 0.00 14 GLY A N 3
ATOM 1188 C CA . GLY A 1 14 ? 5.670 20.673 1.971 1.00 0.00 14 GLY A CA 3
ATOM 1189 C C . GLY A 1 14 ? 4.961 21.860 1.351 1.00 0.00 14 GLY A C 3
ATOM 1190 O O . GLY A 1 14 ? 4.629 22.825 2.040 1.00 0.00 14 GLY A O 3
ATOM 1194 N N . THR A 1 15 ? 4.727 21.791 0.044 1.00 0.00 15 THR A N 3
ATOM 1195 C CA . THR A 1 15 ? 4.055 22.869 -0.671 1.00 0.00 15 THR A CA 3
ATOM 1196 C C . THR A 1 15 ? 2.762 23.270 0.030 1.00 0.00 15 THR A C 3
ATOM 1197 O O . THR A 1 15 ? 2.368 24.436 0.004 1.00 0.00 15 THR A O 3
ATOM 1208 N N . ALA A 1 16 ? 2.107 22.298 0.655 1.00 0.00 16 ALA A N 3
ATOM 1209 C CA . ALA A 1 16 ? 0.860 22.551 1.365 1.00 0.00 16 ALA A CA 3
ATOM 1210 C C . ALA A 1 16 ? 1.100 23.390 2.616 1.00 0.00 16 ALA A C 3
ATOM 1211 O O . ALA A 1 16 ? 0.385 24.359 2.872 1.00 0.00 16 ALA A O 3
ATOM 1218 N N . ILE A 1 17 ? 2.110 23.010 3.392 1.00 0.00 17 ILE A N 3
ATOM 1219 C CA . ILE A 1 17 ? 2.445 23.729 4.616 1.00 0.00 17 ILE A CA 3
ATOM 1220 C C . ILE A 1 17 ? 2.672 25.211 4.339 1.00 0.00 17 ILE A C 3
ATOM 1221 O O . ILE A 1 17 ? 2.291 26.067 5.137 1.00 0.00 17 ILE A O 3
ATOM 1237 N N . ILE A 1 18 ? 3.293 25.506 3.202 1.00 0.00 18 ILE A N 3
ATOM 1238 C CA . ILE A 1 18 ? 3.568 26.885 2.818 1.00 0.00 18 ILE A CA 3
ATOM 1239 C C . ILE A 1 18 ? 2.294 27.597 2.376 1.00 0.00 18 ILE A C 3
ATOM 1240 O O . ILE A 1 18 ? 2.135 28.799 2.590 1.00 0.00 18 ILE A O 3
ATOM 1256 N N . LYS A 1 19 ? 1.387 26.847 1.760 1.00 0.00 19 LYS A N 3
ATOM 1257 C CA . LYS A 1 19 ? 0.124 27.404 1.290 1.00 0.00 19 LYS A CA 3
ATOM 1258 C C . LYS A 1 19 ? -0.710 27.922 2.458 1.00 0.00 19 LYS A C 3
ATOM 1259 O O . LYS A 1 19 ? -1.455 28.891 2.318 1.00 0.00 19 LYS A O 3
ATOM 1278 N N . ASN A 1 20 ? -0.579 27.270 3.608 1.00 0.00 20 ASN A N 3
ATOM 1279 C CA . ASN A 1 20 ? -1.320 27.666 4.800 1.00 0.00 20 ASN A CA 3
ATOM 1280 C C . ASN A 1 20 ? -0.467 28.554 5.701 1.00 0.00 20 ASN A C 3
ATOM 1281 O O . ASN A 1 20 ? -0.986 29.416 6.410 1.00 0.00 20 ASN A O 3
ATOM 1292 N N . ALA A 1 21 ? 0.843 28.337 5.667 1.00 0.00 21 ALA A N 3
ATOM 1293 C CA . ALA A 1 21 ? 1.768 29.119 6.478 1.00 0.00 21 ALA A CA 3
ATOM 1294 C C . ALA A 1 21 ? 1.861 30.556 5.974 1.00 0.00 21 ALA A C 3
ATOM 1295 O O . ALA A 1 21 ? 2.140 31.477 6.742 1.00 0.00 21 ALA A O 3
ATOM 1302 N N . LYS A 1 22 ? 1.625 30.740 4.680 1.00 0.00 22 LYS A N 3
ATOM 1303 C CA . LYS A 1 22 ? 1.681 32.064 4.072 1.00 0.00 22 LYS A CA 3
ATOM 1304 C C . LYS A 1 22 ? 0.436 32.875 4.420 1.00 0.00 22 LYS A C 3
ATOM 1305 O O . LYS A 1 22 ? -0.282 33.339 3.534 1.00 0.00 22 LYS A O 3
ATOM 1324 N N . VAL A 1 23 ? 0.188 33.044 5.715 1.00 0.00 23 VAL A N 3
ATOM 1325 C CA . VAL A 1 23 ? -0.969 33.801 6.179 1.00 0.00 23 VAL A CA 3
ATOM 1326 C C . VAL A 1 23 ? -0.840 35.277 5.818 1.00 0.00 23 VAL A C 3
ATOM 1327 O O . VAL A 1 23 ? 0.122 35.687 5.168 1.00 0.00 23 VAL A O 3
ATOM 1340 N N . CYS A 1 24 ? -1.816 36.071 6.244 1.00 0.00 24 CYS A N 3
ATOM 1341 C CA . CYS A 1 24 ? -1.813 37.503 5.966 1.00 0.00 24 CYS A CA 3
ATOM 1342 C C . CYS A 1 24 ? -0.919 38.247 6.954 1.00 0.00 24 CYS A C 3
ATOM 1343 O O . CYS A 1 24 ? 0.033 38.921 6.561 1.00 0.00 24 CYS A O 3
ATOM 1350 N N . VAL A 1 25 ? -1.232 38.119 8.240 1.00 0.00 25 VAL A N 3
ATOM 1351 C CA . VAL A 1 25 ? -0.457 38.777 9.285 1.00 0.00 25 VAL A CA 3
ATOM 1352 C C . VAL A 1 25 ? 0.570 37.826 9.889 1.00 0.00 25 VAL A C 3
ATOM 1353 O O . VAL A 1 25 ? 0.635 36.652 9.524 1.00 0.00 25 VAL A O 3
ATOM 1366 N N . TYR A 1 26 ? 1.371 38.341 10.815 1.00 0.00 26 TYR A N 3
ATOM 1367 C CA . TYR A 1 26 ? 2.398 37.538 11.469 1.00 0.00 26 TYR A CA 3
ATOM 1368 C C . TYR A 1 26 ? 1.809 36.241 12.015 1.00 0.00 26 TYR A C 3
ATOM 1369 O O . TYR A 1 26 ? 2.382 35.166 11.843 1.00 0.00 26 TYR A O 3
ATOM 1387 N N . ALA A 1 27 ? 0.660 36.352 12.674 1.00 0.00 27 ALA A N 3
ATOM 1388 C CA . ALA A 1 27 ? -0.008 35.188 13.244 1.00 0.00 27 ALA A CA 3
ATOM 1389 C C . ALA A 1 27 ? -0.700 34.368 12.161 1.00 0.00 27 ALA A C 3
ATOM 1390 O O . ALA A 1 27 ? -0.070 33.548 11.492 1.00 0.00 27 ALA A O 3
ATOM 1397 N N . VAL A 1 28 ? -1.999 34.593 11.993 1.00 0.00 28 VAL A N 3
ATOM 1398 C CA . VAL A 1 28 ? -2.776 33.874 10.990 1.00 0.00 28 VAL A CA 3
ATOM 1399 C C . VAL A 1 28 ? -3.954 34.711 10.504 1.00 0.00 28 VAL A C 3
ATOM 1400 O O . VAL A 1 28 ? -5.098 34.483 10.899 1.00 0.00 28 VAL A O 3
ATOM 1413 N N . CYS A 1 29 ? -3.667 35.682 9.643 1.00 0.00 29 CYS A N 3
ATOM 1414 C CA . CYS A 1 29 ? -4.701 36.555 9.101 1.00 0.00 29 CYS A CA 3
ATOM 1415 C C . CYS A 1 29 ? -5.422 37.303 10.218 1.00 0.00 29 CYS A C 3
ATOM 1416 O O . CYS A 1 29 ? -6.524 37.818 10.025 1.00 0.00 29 CYS A O 3
ATOM 1423 N N . VAL A 1 30 ? -4.793 37.358 11.388 1.00 0.00 30 VAL A N 3
ATOM 1424 C CA . VAL A 1 30 ? -5.373 38.043 12.537 1.00 0.00 30 VAL A CA 3
ATOM 1425 C C . VAL A 1 30 ? -4.287 38.583 13.460 1.00 0.00 30 VAL A C 3
ATOM 1426 O O . VAL A 1 30 ? -3.097 38.367 13.229 1.00 0.00 30 VAL A O 3
ATOM 1439 N N . SER A 1 31 ? -4.705 39.287 14.508 1.00 0.00 31 SER A N 3
ATOM 1440 C CA . SER A 1 31 ? -3.767 39.861 15.466 1.00 0.00 31 SER A CA 3
ATOM 1441 C C . SER A 1 31 ? -4.170 39.514 16.896 1.00 0.00 31 SER A C 3
ATOM 1442 O O . SER A 1 31 ? -5.104 40.096 17.448 1.00 0.00 31 SER A O 3
ATOM 1450 N N . HIS A 1 32 ? -3.459 38.560 17.489 1.00 0.00 32 HIS A N 3
ATOM 1451 C CA . HIS A 1 32 ? -3.742 38.134 18.855 1.00 0.00 32 HIS A CA 3
ATOM 1452 C C . HIS A 1 32 ? -3.432 39.251 19.847 1.00 0.00 32 HIS A C 3
ATOM 1453 O O . HIS A 1 32 ? -2.272 39.503 20.174 1.00 0.00 32 HIS A O 3
ATOM 1467 N N . LYS A 1 33 ? -4.477 39.919 20.324 1.00 0.00 33 LYS A N 3
ATOM 1468 C CA . LYS A 1 33 ? -4.318 41.009 21.279 1.00 0.00 33 LYS A CA 3
ATOM 1469 C C . LYS A 1 33 ? -5.029 40.691 22.591 1.00 0.00 33 LYS A C 3
ATOM 1470 O O . LYS A 1 33 ? -6.079 40.048 22.599 1.00 0.00 33 LYS A O 3
ATOM 1489 N N . GLY A 1 1 ? 4.253 2.547 -4.757 1.00 0.00 1 GLY A N 4
ATOM 1490 C CA . GLY A 1 1 ? 5.646 2.385 -4.383 1.00 0.00 1 GLY A CA 4
ATOM 1491 C C . GLY A 1 1 ? 6.104 3.432 -3.388 1.00 0.00 1 GLY A C 4
ATOM 1492 O O . GLY A 1 1 ? 5.647 4.575 -3.423 1.00 0.00 1 GLY A O 4
ATOM 1496 N N . PHE A 1 2 ? 7.009 3.043 -2.496 1.00 0.00 2 PHE A N 4
ATOM 1497 C CA . PHE A 1 2 ? 7.528 3.956 -1.484 1.00 0.00 2 PHE A CA 4
ATOM 1498 C C . PHE A 1 2 ? 8.363 5.060 -2.125 1.00 0.00 2 PHE A C 4
ATOM 1499 O O . PHE A 1 2 ? 8.133 6.245 -1.885 1.00 0.00 2 PHE A O 4
ATOM 1516 N N . TRP A 1 3 ? 9.333 4.662 -2.941 1.00 0.00 3 TRP A N 4
ATOM 1517 C CA . TRP A 1 3 ? 10.204 5.617 -3.617 1.00 0.00 3 TRP A CA 4
ATOM 1518 C C . TRP A 1 3 ? 9.386 6.660 -4.371 1.00 0.00 3 TRP A C 4
ATOM 1519 O O . TRP A 1 3 ? 9.861 7.765 -4.631 1.00 0.00 3 TRP A O 4
ATOM 1540 N N . SER A 1 4 ? 8.155 6.301 -4.720 1.00 0.00 4 SER A N 4
ATOM 1541 C CA . SER A 1 4 ? 7.272 7.205 -5.448 1.00 0.00 4 SER A CA 4
ATOM 1542 C C . SER A 1 4 ? 6.394 7.999 -4.486 1.00 0.00 4 SER A C 4
ATOM 1543 O O . SER A 1 4 ? 6.093 9.169 -4.724 1.00 0.00 4 SER A O 4
ATOM 1551 N N . SER A 1 5 ? 5.986 7.354 -3.398 1.00 0.00 5 SER A N 4
ATOM 1552 C CA . SER A 1 5 ? 5.138 7.997 -2.400 1.00 0.00 5 SER A CA 4
ATOM 1553 C C . SER A 1 5 ? 5.959 8.917 -1.502 1.00 0.00 5 SER A C 4
ATOM 1554 O O . SER A 1 5 ? 5.410 9.723 -0.752 1.00 0.00 5 SER A O 4
ATOM 1562 N N . VAL A 1 6 ? 7.280 8.789 -1.584 1.00 0.00 6 VAL A N 4
ATOM 1563 C CA . VAL A 1 6 ? 8.179 9.609 -0.780 1.00 0.00 6 VAL A CA 4
ATOM 1564 C C . VAL A 1 6 ? 8.319 11.009 -1.368 1.00 0.00 6 VAL A C 4
ATOM 1565 O O . VAL A 1 6 ? 8.381 11.997 -0.636 1.00 0.00 6 VAL A O 4
ATOM 1578 N N . TRP A 1 7 ? 8.369 11.085 -2.692 1.00 0.00 7 TRP A N 4
ATOM 1579 C CA . TRP A 1 7 ? 8.502 12.365 -3.379 1.00 0.00 7 TRP A CA 4
ATOM 1580 C C . TRP A 1 7 ? 7.144 13.039 -3.543 1.00 0.00 7 TRP A C 4
ATOM 1581 O O . TRP A 1 7 ? 7.020 14.253 -3.386 1.00 0.00 7 TRP A O 4
ATOM 1602 N N . ASP A 1 8 ? 6.128 12.243 -3.860 1.00 0.00 8 ASP A N 4
ATOM 1603 C CA . ASP A 1 8 ? 4.778 12.763 -4.044 1.00 0.00 8 ASP A CA 4
ATOM 1604 C C . ASP A 1 8 ? 4.180 13.205 -2.712 1.00 0.00 8 ASP A C 4
ATOM 1605 O O . ASP A 1 8 ? 3.560 14.264 -2.620 1.00 0.00 8 ASP A O 4
ATOM 1614 N N . GLY A 1 9 ? 4.371 12.386 -1.682 1.00 0.00 9 GLY A N 4
ATOM 1615 C CA . GLY A 1 9 ? 3.843 12.710 -0.370 1.00 0.00 9 GLY A CA 4
ATOM 1616 C C . GLY A 1 9 ? 4.568 13.874 0.276 1.00 0.00 9 GLY A C 4
ATOM 1617 O O . GLY A 1 9 ? 3.969 14.655 1.014 1.00 0.00 9 GLY A O 4
ATOM 1621 N N . ALA A 1 10 ? 5.863 13.989 0.000 1.00 0.00 10 ALA A N 4
ATOM 1622 C CA . ALA A 1 10 ? 6.671 15.065 0.559 1.00 0.00 10 ALA A CA 4
ATOM 1623 C C . ALA A 1 10 ? 6.447 16.370 -0.198 1.00 0.00 10 ALA A C 4
ATOM 1624 O O . ALA A 1 10 ? 6.114 17.396 0.396 1.00 0.00 10 ALA A O 4
ATOM 1631 N N . LYS A 1 11 ? 6.632 16.325 -1.513 1.00 0.00 11 LYS A N 4
ATOM 1632 C CA . LYS A 1 11 ? 6.449 17.502 -2.353 1.00 0.00 11 LYS A CA 4
ATOM 1633 C C . LYS A 1 11 ? 5.095 18.154 -2.090 1.00 0.00 11 LYS A C 4
ATOM 1634 O O . LYS A 1 11 ? 4.970 19.378 -2.116 1.00 0.00 11 LYS A O 4
ATOM 1653 N N . ASN A 1 12 ? 4.086 17.328 -1.834 1.00 0.00 12 ASN A N 4
ATOM 1654 C CA . ASN A 1 12 ? 2.741 17.825 -1.565 1.00 0.00 12 ASN A CA 4
ATOM 1655 C C . ASN A 1 12 ? 2.603 18.257 -0.108 1.00 0.00 12 ASN A C 4
ATOM 1656 O O . ASN A 1 12 ? 1.875 19.199 0.205 1.00 0.00 12 ASN A O 4
ATOM 1667 N N . VAL A 1 13 ? 3.306 17.561 0.779 1.00 0.00 13 VAL A N 4
ATOM 1668 C CA . VAL A 1 13 ? 3.264 17.872 2.203 1.00 0.00 13 VAL A CA 4
ATOM 1669 C C . VAL A 1 13 ? 3.921 19.218 2.491 1.00 0.00 13 VAL A C 4
ATOM 1670 O O . VAL A 1 13 ? 3.416 20.009 3.286 1.00 0.00 13 VAL A O 4
ATOM 1683 N N . GLY A 1 14 ? 5.051 19.470 1.837 1.00 0.00 14 GLY A N 4
ATOM 1684 C CA . GLY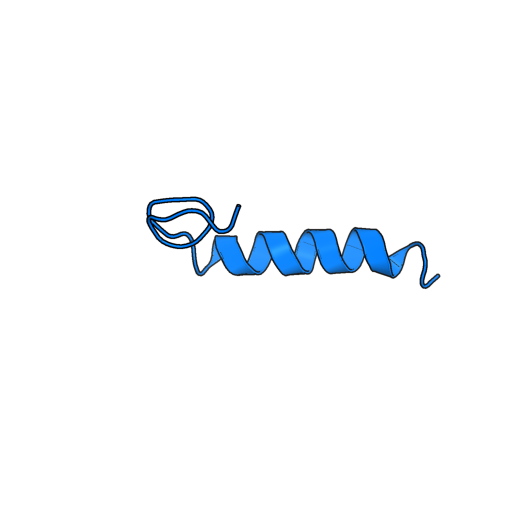 A 1 14 ? 5.759 20.721 2.036 1.00 0.00 14 GLY A CA 4
ATOM 1685 C C . GLY A 1 14 ? 5.049 21.898 1.397 1.00 0.00 14 GLY A C 4
ATOM 1686 O O . GLY A 1 14 ? 4.832 22.926 2.039 1.00 0.00 14 GLY A O 4
ATOM 1690 N N . THR A 1 15 ? 4.687 21.749 0.126 1.00 0.00 15 THR A N 4
ATOM 1691 C CA . THR A 1 15 ? 3.999 22.808 -0.602 1.00 0.00 15 THR A CA 4
ATOM 1692 C C . THR A 1 15 ? 2.711 23.215 0.105 1.00 0.00 15 THR A C 4
ATOM 1693 O O . THR A 1 15 ? 2.326 24.383 0.089 1.00 0.00 15 THR A O 4
ATOM 1704 N N . ALA A 1 16 ? 2.050 22.243 0.725 1.00 0.00 16 ALA A N 4
ATOM 1705 C CA . ALA A 1 16 ? 0.806 22.501 1.440 1.00 0.00 16 ALA A CA 4
ATOM 1706 C C . ALA A 1 16 ? 1.048 23.381 2.662 1.00 0.00 16 ALA A C 4
ATOM 1707 O O . ALA A 1 16 ? 0.407 24.419 2.826 1.00 0.00 16 ALA A O 4
ATOM 1714 N N . ILE A 1 17 ? 1.974 22.958 3.516 1.00 0.00 17 ILE A N 4
ATOM 1715 C CA . ILE A 1 17 ? 2.299 23.709 4.722 1.00 0.00 17 ILE A CA 4
ATOM 1716 C C . ILE A 1 17 ? 2.571 25.175 4.401 1.00 0.00 17 ILE A C 4
ATOM 1717 O O . ILE A 1 17 ? 2.202 26.067 5.166 1.00 0.00 17 ILE A O 4
ATOM 1733 N N . ILE A 1 18 ? 3.215 25.416 3.264 1.00 0.00 18 ILE A N 4
ATOM 1734 C CA . ILE A 1 18 ? 3.533 26.774 2.841 1.00 0.00 18 ILE A CA 4
ATOM 1735 C C . ILE A 1 18 ? 2.311 27.464 2.244 1.00 0.00 18 ILE A C 4
ATOM 1736 O O . ILE A 1 18 ? 2.125 28.671 2.404 1.00 0.00 18 ILE A O 4
ATOM 1752 N N . LYS A 1 19 ? 1.478 26.690 1.557 1.00 0.00 19 LYS A N 4
ATOM 1753 C CA . LYS A 1 19 ? 0.271 27.224 0.938 1.00 0.00 19 LYS A CA 4
ATOM 1754 C C . LYS A 1 19 ? -0.605 27.926 1.971 1.00 0.00 19 LYS A C 4
ATOM 1755 O O . LYS A 1 19 ? -1.294 28.896 1.658 1.00 0.00 19 LYS A O 4
ATOM 1774 N N . ASN A 1 20 ? -0.572 27.429 3.203 1.00 0.00 20 ASN A N 4
ATOM 1775 C CA . ASN A 1 20 ? -1.363 28.009 4.283 1.00 0.00 20 ASN A CA 4
ATOM 1776 C C . ASN A 1 20 ? -0.553 29.048 5.052 1.00 0.00 20 ASN A C 4
ATOM 1777 O O . ASN A 1 20 ? -1.100 30.033 5.548 1.00 0.00 20 ASN A O 4
ATOM 1788 N N . ALA A 1 21 ? 0.753 28.821 5.147 1.00 0.00 21 ALA A N 4
ATOM 1789 C CA . ALA A 1 21 ? 1.638 29.738 5.853 1.00 0.00 21 ALA A CA 4
ATOM 1790 C C . ALA A 1 21 ? 2.261 30.748 4.895 1.00 0.00 21 ALA A C 4
ATOM 1791 O O . ALA A 1 21 ? 3.290 31.352 5.196 1.00 0.00 21 ALA A O 4
ATOM 1798 N N . LYS A 1 22 ? 1.630 30.926 3.739 1.00 0.00 22 LYS A N 4
ATOM 1799 C CA . LYS A 1 22 ? 2.121 31.863 2.736 1.00 0.00 22 LYS A CA 4
ATOM 1800 C C . LYS A 1 22 ? 1.836 33.303 3.151 1.00 0.00 22 LYS A C 4
ATOM 1801 O O . LYS A 1 22 ? 0.979 33.969 2.570 1.00 0.00 22 LYS A O 4
ATOM 1820 N N . VAL A 1 23 ? 2.562 33.779 4.158 1.00 0.00 23 VAL A N 4
ATOM 1821 C CA . VAL A 1 23 ? 2.389 35.141 4.649 1.00 0.00 23 VAL A CA 4
ATOM 1822 C C . VAL A 1 23 ? 2.489 36.151 3.511 1.00 0.00 23 VAL A C 4
ATOM 1823 O O . VAL A 1 23 ? 3.425 36.113 2.712 1.00 0.00 23 VAL A O 4
ATOM 1836 N N . CYS A 1 24 ? 1.518 37.056 3.444 1.00 0.00 24 CYS A N 4
ATOM 1837 C CA . CYS A 1 24 ? 1.495 38.078 2.405 1.00 0.00 24 CYS A CA 4
ATOM 1838 C C . CYS A 1 24 ? 2.417 39.240 2.765 1.00 0.00 24 CYS A C 4
ATOM 1839 O O . CYS A 1 24 ? 3.154 39.747 1.919 1.00 0.00 24 CYS A O 4
ATOM 1846 N N . VAL A 1 25 ? 2.371 39.657 4.026 1.00 0.00 25 VAL A N 4
ATOM 1847 C CA . VAL A 1 25 ? 3.202 40.757 4.499 1.00 0.00 25 VAL A CA 4
ATOM 1848 C C . VAL A 1 25 ? 4.330 40.250 5.390 1.00 0.00 25 VAL A C 4
ATOM 1849 O O . VAL A 1 25 ? 4.572 39.046 5.479 1.00 0.00 25 VAL A O 4
ATOM 1862 N N . TYR A 1 26 ? 5.018 41.176 6.049 1.00 0.00 26 TYR A N 4
ATOM 1863 C CA . TYR A 1 26 ? 6.123 40.823 6.932 1.00 0.00 26 TYR A CA 4
ATOM 1864 C C . TYR A 1 26 ? 5.703 39.743 7.925 1.00 0.00 26 TYR A C 4
ATOM 1865 O O . TYR A 1 26 ? 6.371 38.719 8.063 1.00 0.00 26 TYR A O 4
ATOM 1883 N N . ALA A 1 27 ? 4.592 39.981 8.613 1.00 0.00 27 ALA A N 4
ATOM 1884 C CA . ALA A 1 27 ? 4.080 39.028 9.591 1.00 0.00 27 ALA A CA 4
ATOM 1885 C C . ALA A 1 27 ? 3.326 37.892 8.908 1.00 0.00 27 ALA A C 4
ATOM 1886 O O . ALA A 1 27 ? 3.924 36.904 8.481 1.00 0.00 27 ALA A O 4
ATOM 1893 N N . VAL A 1 28 ? 2.008 38.038 8.808 1.00 0.00 28 VAL A N 4
ATOM 1894 C CA . VAL A 1 28 ? 1.172 37.025 8.177 1.00 0.00 28 VAL A CA 4
ATOM 1895 C C . VAL A 1 28 ? -0.096 37.641 7.597 1.00 0.00 28 VAL A C 4
ATOM 1896 O O . VAL A 1 28 ? -1.137 37.680 8.253 1.00 0.00 28 VAL A O 4
ATOM 1909 N N . CYS A 1 29 ? -0.001 38.123 6.362 1.00 0.00 29 CYS A N 4
ATOM 1910 C CA . CYS A 1 29 ? -1.140 38.738 5.691 1.00 0.00 29 CYS A CA 4
ATOM 1911 C C . CYS A 1 29 ? -1.725 39.865 6.538 1.00 0.00 29 CYS A C 4
ATOM 1912 O O . CYS A 1 29 ? -2.891 40.231 6.384 1.00 0.00 29 CYS A O 4
ATOM 1919 N N . VAL A 1 30 ? -0.908 40.413 7.432 1.00 0.00 30 VAL A N 4
ATOM 1920 C CA . VAL A 1 30 ? -1.343 41.499 8.302 1.00 0.00 30 VAL A CA 4
ATOM 1921 C C . VAL A 1 30 ? -0.177 42.410 8.669 1.00 0.00 30 VAL A C 4
ATOM 1922 O O . VAL A 1 30 ? 0.916 42.288 8.117 1.00 0.00 30 VAL A O 4
ATOM 1935 N N . SER A 1 31 ? -0.419 43.323 9.604 1.00 0.00 31 SER A N 4
ATOM 1936 C CA . SER A 1 31 ? 0.611 44.258 10.043 1.00 0.00 31 SER A CA 4
ATOM 1937 C C . SER A 1 31 ? 0.615 44.386 11.563 1.00 0.00 31 SER A C 4
ATOM 1938 O O . SER A 1 31 ? -0.193 45.114 12.139 1.00 0.00 31 SER A O 4
ATOM 1946 N N . HIS A 1 32 ? 1.533 43.672 12.208 1.00 0.00 32 HIS A N 4
ATOM 1947 C CA . HIS A 1 32 ? 1.644 43.705 13.662 1.00 0.00 32 HIS A CA 4
ATOM 1948 C C . HIS A 1 32 ? 2.082 45.085 14.142 1.00 0.00 32 HIS A C 4
ATOM 1949 O O . HIS A 1 32 ? 1.700 45.528 15.225 1.00 0.00 32 HIS A O 4
ATOM 1963 N N . LYS A 1 33 ? 2.888 45.761 13.329 1.00 0.00 33 LYS A N 4
ATOM 1964 C CA . LYS A 1 33 ? 3.378 47.091 13.669 1.00 0.00 33 LYS A CA 4
ATOM 1965 C C . LYS A 1 33 ? 2.226 48.087 13.769 1.00 0.00 33 LYS A C 4
ATOM 1966 O O . LYS A 1 33 ? 2.047 48.741 14.797 1.00 0.00 33 LYS A O 4
ATOM 1985 N N . GLY A 1 1 ? 4.083 2.644 -3.988 1.00 0.00 1 GLY A N 5
ATOM 1986 C CA . GLY A 1 1 ? 5.467 2.457 -3.592 1.00 0.00 1 GLY A CA 5
ATOM 1987 C C . GLY A 1 1 ? 5.979 3.586 -2.720 1.00 0.00 1 GLY A C 5
ATOM 1988 O O . GLY A 1 1 ? 5.554 4.732 -2.863 1.00 0.00 1 GLY A O 5
ATOM 1992 N N . PHE A 1 2 ? 6.893 3.262 -1.811 1.00 0.00 2 PHE A N 5
ATOM 1993 C CA . PHE A 1 2 ? 7.461 4.257 -0.910 1.00 0.00 2 PHE A CA 5
ATOM 1994 C C . PHE A 1 2 ? 8.318 5.260 -1.678 1.00 0.00 2 PHE A C 5
ATOM 1995 O O . PHE A 1 2 ? 8.126 6.471 -1.564 1.00 0.00 2 PHE A O 5
ATOM 2012 N N . TRP A 1 3 ? 9.262 4.747 -2.458 1.00 0.00 3 TRP A N 5
ATOM 2013 C CA . TRP A 1 3 ? 10.148 5.597 -3.245 1.00 0.00 3 TRP A CA 5
ATOM 2014 C C . TRP A 1 3 ? 9.348 6.562 -4.113 1.00 0.00 3 TRP A C 5
ATOM 2015 O O . TRP A 1 3 ? 9.847 7.616 -4.508 1.00 0.00 3 TRP A O 5
ATOM 2036 N N . SER A 1 4 ? 8.105 6.196 -4.407 1.00 0.00 4 SER A N 5
ATOM 2037 C CA . SER A 1 4 ? 7.237 7.028 -5.232 1.00 0.00 4 SER A CA 5
ATOM 2038 C C . SER A 1 4 ? 6.385 7.950 -4.365 1.00 0.00 4 SER A C 5
ATOM 2039 O O . SER A 1 4 ? 6.090 9.082 -4.748 1.00 0.00 4 SER A O 5
ATOM 2047 N N . SER A 1 5 ? 5.992 7.457 -3.195 1.00 0.00 5 SER A N 5
ATOM 2048 C CA . SER A 1 5 ? 5.170 8.234 -2.275 1.00 0.00 5 SER A CA 5
ATOM 2049 C C . SER A 1 5 ? 6.025 9.220 -1.484 1.00 0.00 5 SER A C 5
ATOM 2050 O O . SER A 1 5 ? 5.505 10.116 -0.820 1.00 0.00 5 SER A O 5
ATOM 2058 N N . VAL A 1 6 ? 7.341 9.047 -1.561 1.00 0.00 6 VAL A N 5
ATOM 2059 C CA . VAL A 1 6 ? 8.269 9.921 -0.854 1.00 0.00 6 VAL A CA 5
ATOM 2060 C C . VAL A 1 6 ? 8.451 11.242 -1.593 1.00 0.00 6 VAL A C 5
ATOM 2061 O O . VAL A 1 6 ? 8.540 12.303 -0.975 1.00 0.00 6 VAL A O 5
ATOM 2074 N N . TRP A 1 7 ? 8.505 11.170 -2.918 1.00 0.00 7 TRP A N 5
ATOM 2075 C CA . TRP A 1 7 ? 8.675 12.361 -3.742 1.00 0.00 7 TRP A CA 5
ATOM 2076 C C . TRP A 1 7 ? 7.338 13.053 -3.982 1.00 0.00 7 TRP A C 5
ATOM 2077 O O . TRP A 1 7 ? 7.254 14.281 -3.973 1.00 0.00 7 TRP A O 5
ATOM 2098 N N . ASP A 1 8 ? 6.296 12.258 -4.196 1.00 0.00 8 ASP A N 5
ATOM 2099 C CA . ASP A 1 8 ? 4.962 12.795 -4.438 1.00 0.00 8 ASP A CA 5
ATOM 2100 C C . ASP A 1 8 ? 4.315 13.250 -3.133 1.00 0.00 8 ASP A C 5
ATOM 2101 O O . ASP A 1 8 ? 3.708 14.318 -3.068 1.00 0.00 8 ASP A O 5
ATOM 2110 N N . GLY A 1 9 ? 4.448 12.429 -2.095 1.00 0.00 9 GLY A N 5
ATOM 2111 C CA . GLY A 1 9 ? 3.870 12.764 -0.806 1.00 0.00 9 GLY A CA 5
ATOM 2112 C C . GLY A 1 9 ? 4.511 13.988 -0.184 1.00 0.00 9 GLY A C 5
ATOM 2113 O O . GLY A 1 9 ? 3.817 14.911 0.243 1.00 0.00 9 GLY A O 5
ATOM 2117 N N . ALA A 1 10 ? 5.839 13.997 -0.130 1.00 0.00 10 ALA A N 5
ATOM 2118 C CA . ALA A 1 10 ? 6.573 15.117 0.445 1.00 0.00 10 ALA A CA 5
ATOM 2119 C C . ALA A 1 10 ? 6.338 16.395 -0.354 1.00 0.00 10 ALA A C 5
ATOM 2120 O O . ALA A 1 10 ? 6.085 17.458 0.215 1.00 0.00 10 ALA A O 5
ATOM 2127 N N . LYS A 1 11 ? 6.422 16.285 -1.675 1.00 0.00 11 LYS A N 5
ATOM 2128 C CA . LYS A 1 11 ? 6.219 17.432 -2.553 1.00 0.00 11 LYS A CA 5
ATOM 2129 C C . LYS A 1 11 ? 4.910 18.143 -2.224 1.00 0.00 11 LYS A C 5
ATOM 2130 O O . LYS A 1 11 ? 4.857 19.371 -2.169 1.00 0.00 11 LYS A O 5
ATOM 2149 N N . ASN A 1 12 ? 3.857 17.363 -2.003 1.00 0.00 12 ASN A N 5
ATOM 2150 C CA . ASN A 1 12 ? 2.548 17.919 -1.678 1.00 0.00 12 ASN A CA 5
ATOM 2151 C C . ASN A 1 12 ? 2.470 18.298 -0.202 1.00 0.00 12 ASN A C 5
ATOM 2152 O O . ASN A 1 12 ? 1.796 19.259 0.168 1.00 0.00 12 ASN A O 5
ATOM 2163 N N . VAL A 1 13 ? 3.164 17.535 0.636 1.00 0.00 13 VAL A N 5
ATOM 2164 C CA . VAL A 1 13 ? 3.174 17.791 2.072 1.00 0.00 13 VAL A CA 5
ATOM 2165 C C . VAL A 1 13 ? 3.813 19.139 2.385 1.00 0.00 13 VAL A C 5
ATOM 2166 O O . VAL A 1 13 ? 3.292 19.913 3.188 1.00 0.00 13 VAL A O 5
ATOM 2179 N N . GLY A 1 14 ? 4.944 19.416 1.744 1.00 0.00 14 GLY A N 5
ATOM 2180 C CA . GLY A 1 14 ? 5.636 20.672 1.967 1.00 0.00 14 GLY A CA 5
ATOM 2181 C C . GLY A 1 14 ? 4.896 21.854 1.374 1.00 0.00 14 GLY A C 5
ATOM 2182 O O . GLY A 1 14 ? 4.587 22.819 2.074 1.00 0.00 14 GLY A O 5
ATOM 2186 N N . THR A 1 15 ? 4.612 21.782 0.077 1.00 0.00 15 THR A N 5
ATOM 2187 C CA . THR A 1 15 ? 3.907 22.855 -0.612 1.00 0.00 15 THR A CA 5
ATOM 2188 C C . THR A 1 15 ? 2.618 23.221 0.115 1.00 0.00 15 THR A C 5
ATOM 2189 O O . THR A 1 15 ? 2.198 24.378 0.109 1.00 0.00 15 THR A O 5
ATOM 2200 N N . ALA A 1 16 ? 1.994 22.228 0.740 1.00 0.00 16 ALA A N 5
ATOM 2201 C CA . ALA A 1 16 ? 0.754 22.447 1.474 1.00 0.00 16 ALA A CA 5
ATOM 2202 C C . ALA A 1 16 ? 0.988 23.325 2.698 1.00 0.00 16 ALA A C 5
ATOM 2203 O O . ALA A 1 16 ? 0.419 24.411 2.813 1.00 0.00 16 ALA A O 5
ATOM 2210 N N . ILE A 1 17 ? 1.827 22.848 3.611 1.00 0.00 17 ILE A N 5
ATOM 2211 C CA . ILE A 1 17 ? 2.136 23.591 4.827 1.00 0.00 17 ILE A CA 5
ATOM 2212 C C . ILE A 1 17 ? 2.590 25.010 4.504 1.00 0.00 17 ILE A C 5
ATOM 2213 O O . ILE A 1 17 ? 2.297 25.950 5.243 1.00 0.00 17 ILE A O 5
ATOM 2229 N N . ILE A 1 18 ? 3.304 25.158 3.393 1.00 0.00 18 ILE A N 5
ATOM 2230 C CA . ILE A 1 18 ? 3.796 26.464 2.970 1.00 0.00 18 ILE A CA 5
ATOM 2231 C C . ILE A 1 18 ? 2.665 27.324 2.418 1.00 0.00 18 ILE A C 5
ATOM 2232 O O . ILE A 1 18 ? 2.622 28.534 2.645 1.00 0.00 18 ILE A O 5
ATOM 2248 N N . LYS A 1 19 ? 1.749 26.692 1.692 1.00 0.00 19 LYS A N 5
ATOM 2249 C CA . LYS A 1 19 ? 0.614 27.398 1.108 1.00 0.00 19 LYS A CA 5
ATOM 2250 C C . LYS A 1 19 ? -0.314 27.928 2.195 1.00 0.00 19 LYS A C 5
ATOM 2251 O O . LYS A 1 19 ? -0.945 28.972 2.031 1.00 0.00 19 LYS A O 5
ATOM 2270 N N . ASN A 1 20 ? -0.392 27.203 3.306 1.00 0.00 20 ASN A N 5
ATOM 2271 C CA . ASN A 1 20 ? -1.243 27.602 4.421 1.00 0.00 20 ASN A CA 5
ATOM 2272 C C . ASN A 1 20 ? -0.545 28.639 5.295 1.00 0.00 20 ASN A C 5
ATOM 2273 O O . ASN A 1 20 ? -1.195 29.457 5.946 1.00 0.00 20 ASN A O 5
ATOM 2284 N N . ALA A 1 21 ? 0.783 28.600 5.304 1.00 0.00 21 ALA A N 5
ATOM 2285 C CA . ALA A 1 21 ? 1.570 29.538 6.095 1.00 0.00 21 ALA A CA 5
ATOM 2286 C C . ALA A 1 21 ? 3.050 29.450 5.738 1.00 0.00 21 ALA A C 5
ATOM 2287 O O . ALA A 1 21 ? 3.823 28.769 6.413 1.00 0.00 21 ALA A O 5
ATOM 2294 N N . LYS A 1 22 ? 3.440 30.142 4.673 1.00 0.00 22 LYS A N 5
ATOM 2295 C CA . LYS A 1 22 ? 4.828 30.143 4.226 1.00 0.00 22 LYS A CA 5
ATOM 2296 C C . LYS A 1 22 ? 5.768 30.505 5.371 1.00 0.00 22 LYS A C 5
ATOM 2297 O O . LYS A 1 22 ? 6.018 31.681 5.634 1.00 0.00 22 LYS A O 5
ATOM 2316 N N . VAL A 1 23 ? 6.288 29.486 6.049 1.00 0.00 23 VAL A N 5
ATOM 2317 C CA . VAL A 1 23 ? 7.203 29.697 7.164 1.00 0.00 23 VAL A CA 5
ATOM 2318 C C . VAL A 1 23 ? 8.499 30.350 6.696 1.00 0.00 23 VAL A C 5
ATOM 2319 O O . VAL A 1 23 ? 8.649 30.685 5.521 1.00 0.00 23 VAL A O 5
ATOM 2332 N N . CYS A 1 24 ? 9.434 30.527 7.623 1.00 0.00 24 CYS A N 5
ATOM 2333 C CA . CYS A 1 24 ? 10.718 31.140 7.307 1.00 0.00 24 CYS A CA 5
ATOM 2334 C C . CYS A 1 24 ? 11.665 30.123 6.674 1.00 0.00 24 CYS A C 5
ATOM 2335 O O . CYS A 1 24 ? 12.172 30.333 5.573 1.00 0.00 24 CYS A O 5
ATOM 2342 N N . VAL A 1 25 ? 11.897 29.020 7.379 1.00 0.00 25 VAL A N 5
ATOM 2343 C CA . VAL A 1 25 ? 12.780 27.970 6.887 1.00 0.00 25 VAL A CA 5
ATOM 2344 C C . VAL A 1 25 ? 11.982 26.794 6.336 1.00 0.00 25 VAL A C 5
ATOM 2345 O O . VAL A 1 25 ? 10.762 26.871 6.193 1.00 0.00 25 VAL A O 5
ATOM 2358 N N . TYR A 1 26 ? 12.679 25.705 6.030 1.00 0.00 26 TYR A N 5
ATOM 2359 C CA . TYR A 1 26 ? 12.035 24.512 5.493 1.00 0.00 26 TYR A CA 5
ATOM 2360 C C . TYR A 1 26 ? 10.922 24.030 6.418 1.00 0.00 26 TYR A C 5
ATOM 2361 O O . TYR A 1 26 ? 9.785 23.835 5.991 1.00 0.00 26 TYR A O 5
ATOM 2379 N N . ALA A 1 27 ? 11.260 23.840 7.689 1.00 0.00 27 ALA A N 5
ATOM 2380 C CA . ALA A 1 27 ? 10.290 23.383 8.677 1.00 0.00 27 ALA A CA 5
ATOM 2381 C C . ALA A 1 27 ? 9.325 24.501 9.056 1.00 0.00 27 ALA A C 5
ATOM 2382 O O . ALA A 1 27 ? 8.322 24.726 8.378 1.00 0.00 27 ALA A O 5
ATOM 2389 N N . VAL A 1 28 ? 9.633 25.200 10.144 1.00 0.00 28 VAL A N 5
ATOM 2390 C CA . VAL A 1 28 ? 8.792 26.295 10.613 1.00 0.00 28 VAL A CA 5
ATOM 2391 C C . VAL A 1 28 ? 9.603 27.305 11.417 1.00 0.00 28 VAL A C 5
ATOM 2392 O O . VAL A 1 28 ? 9.629 27.259 12.647 1.00 0.00 28 VAL A O 5
ATOM 2405 N N . CYS A 1 29 ? 10.265 28.218 10.714 1.00 0.00 29 CYS A N 5
ATOM 2406 C CA . CYS A 1 29 ? 11.078 29.240 11.361 1.00 0.00 29 CYS A CA 5
ATOM 2407 C C . CYS A 1 29 ? 12.076 28.611 12.328 1.00 0.00 29 CYS A C 5
ATOM 2408 O O . CYS A 1 29 ? 12.538 29.256 13.269 1.00 0.00 29 CYS A O 5
ATOM 2415 N N . VAL A 1 30 ? 12.406 27.345 12.088 1.00 0.00 30 VAL A N 5
ATOM 2416 C CA . VAL A 1 30 ? 13.350 26.628 12.936 1.00 0.00 30 VAL A CA 5
ATOM 2417 C C . VAL A 1 30 ? 14.103 25.565 12.144 1.00 0.00 30 VAL A C 5
ATOM 2418 O O . VAL A 1 30 ? 14.011 25.509 10.918 1.00 0.00 30 VAL A O 5
ATOM 2431 N N . SER A 1 31 ? 14.848 24.723 12.853 1.00 0.00 31 SER A N 5
ATOM 2432 C CA . SER A 1 31 ? 15.620 23.663 12.215 1.00 0.00 31 SER A CA 5
ATOM 2433 C C . SER A 1 31 ? 15.483 22.353 12.985 1.00 0.00 31 SER A C 5
ATOM 2434 O O . SER A 1 31 ? 16.049 22.192 14.066 1.00 0.00 31 SER A O 5
ATOM 2442 N N . HIS A 1 32 ? 14.725 21.418 12.419 1.00 0.00 32 HIS A N 5
ATOM 2443 C CA . HIS A 1 32 ? 14.513 20.121 13.050 1.00 0.00 32 HIS A CA 5
ATOM 2444 C C . HIS A 1 32 ? 15.844 19.465 13.405 1.00 0.00 32 HIS A C 5
ATOM 2445 O O . HIS A 1 32 ? 15.943 18.730 14.389 1.00 0.00 32 HIS A O 5
ATOM 2459 N N . LYS A 1 33 ? 16.864 19.734 12.598 1.00 0.00 33 LYS A N 5
ATOM 2460 C CA . LYS A 1 33 ? 18.190 19.171 12.826 1.00 0.00 33 LYS A CA 5
ATOM 2461 C C . LYS A 1 33 ? 18.665 19.457 14.247 1.00 0.00 33 LYS A C 5
ATOM 2462 O O . LYS A 1 33 ? 18.117 20.319 14.934 1.00 0.00 33 LYS A O 5
ATOM 2481 N N . GLY A 1 1 ? 4.060 2.252 -4.027 1.00 0.00 1 GLY A N 6
ATOM 2482 C CA . GLY A 1 1 ? 5.472 2.537 -4.200 1.00 0.00 1 GLY A CA 6
ATOM 2483 C C . GLY A 1 1 ? 5.994 3.525 -3.177 1.00 0.00 1 GLY A C 6
ATOM 2484 O O . GLY A 1 1 ? 5.606 4.693 -3.176 1.00 0.00 1 GLY A O 6
ATOM 2488 N N . PHE A 1 2 ? 6.877 3.057 -2.301 1.00 0.00 2 PHE A N 6
ATOM 2489 C CA . PHE A 1 2 ? 7.452 3.907 -1.265 1.00 0.00 2 PHE A CA 6
ATOM 2490 C C . PHE A 1 2 ? 8.295 5.020 -1.881 1.00 0.00 2 PHE A C 6
ATOM 2491 O O . PHE A 1 2 ? 8.062 6.202 -1.628 1.00 0.00 2 PHE A O 6
ATOM 2508 N N . TRP A 1 3 ? 9.275 4.632 -2.688 1.00 0.00 3 TRP A N 6
ATOM 2509 C CA . TRP A 1 3 ? 10.154 5.596 -3.340 1.00 0.00 3 TRP A CA 6
ATOM 2510 C C . TRP A 1 3 ? 9.354 6.569 -4.199 1.00 0.00 3 TRP A C 6
ATOM 2511 O O . TRP A 1 3 ? 9.853 7.627 -4.584 1.00 0.00 3 TRP A O 6
ATOM 2532 N N . SER A 1 4 ? 8.111 6.205 -4.496 1.00 0.00 4 SER A N 6
ATOM 2533 C CA . SER A 1 4 ? 7.242 7.045 -5.313 1.00 0.00 4 SER A CA 6
ATOM 2534 C C . SER A 1 4 ? 6.365 7.933 -4.437 1.00 0.00 4 SER A C 6
ATOM 2535 O O . SER A 1 4 ? 6.065 9.073 -4.792 1.00 0.00 4 SER A O 6
ATOM 2543 N N . SER A 1 5 ? 5.955 7.402 -3.289 1.00 0.00 5 SER A N 6
ATOM 2544 C CA . SER A 1 5 ? 5.109 8.144 -2.362 1.00 0.00 5 SER A CA 6
ATOM 2545 C C . SER A 1 5 ? 5.940 9.105 -1.518 1.00 0.00 5 SER A C 6
ATOM 2546 O O . SER A 1 5 ? 5.412 10.049 -0.930 1.00 0.00 5 SER A O 6
ATOM 2554 N N . VAL A 1 6 ? 7.245 8.858 -1.463 1.00 0.00 6 VAL A N 6
ATOM 2555 C CA . VAL A 1 6 ? 8.151 9.701 -0.692 1.00 0.00 6 VAL A CA 6
ATOM 2556 C C . VAL A 1 6 ? 8.345 11.056 -1.362 1.00 0.00 6 VAL A C 6
ATOM 2557 O O . VAL A 1 6 ? 8.354 12.093 -0.698 1.00 0.00 6 VAL A O 6
ATOM 2570 N N . TRP A 1 7 ? 8.499 11.041 -2.681 1.00 0.00 7 TRP A N 6
ATOM 2571 C CA . TRP A 1 7 ? 8.692 12.270 -3.443 1.00 0.00 7 TRP A CA 6
ATOM 2572 C C . TRP A 1 7 ? 7.359 12.961 -3.709 1.00 0.00 7 TRP A C 6
ATOM 2573 O O . TRP A 1 7 ? 7.267 14.188 -3.672 1.00 0.00 7 TRP A O 6
ATOM 2594 N N . ASP A 1 8 ? 6.329 12.166 -3.977 1.00 0.00 8 ASP A N 6
ATOM 2595 C CA . ASP A 1 8 ? 5.000 12.702 -4.248 1.00 0.00 8 ASP A CA 6
ATOM 2596 C C . ASP A 1 8 ? 4.352 13.221 -2.969 1.00 0.00 8 ASP A C 6
ATOM 2597 O O . ASP A 1 8 ? 3.788 14.314 -2.945 1.00 0.00 8 ASP A O 6
ATOM 2606 N N . GLY A 1 9 ? 4.435 12.427 -1.905 1.00 0.00 9 GLY A N 6
ATOM 2607 C CA . GLY A 1 9 ? 3.851 12.823 -0.637 1.00 0.00 9 GLY A CA 6
ATOM 2608 C C . GLY A 1 9 ? 4.519 14.050 -0.049 1.00 0.00 9 GLY A C 6
ATOM 2609 O O . GLY A 1 9 ? 3.846 15.001 0.348 1.00 0.00 9 GLY A O 6
ATOM 2613 N N . ALA A 1 10 ? 5.847 14.029 0.009 1.00 0.00 10 ALA A N 6
ATOM 2614 C CA . ALA A 1 10 ? 6.605 15.148 0.553 1.00 0.00 10 ALA A CA 6
ATOM 2615 C C . ALA A 1 10 ? 6.399 16.408 -0.281 1.00 0.00 10 ALA A C 6
ATOM 2616 O O . ALA A 1 10 ? 6.169 17.491 0.258 1.00 0.00 10 ALA A O 6
ATOM 2623 N N . LYS A 1 11 ? 6.483 16.260 -1.599 1.00 0.00 11 LYS A N 6
ATOM 2624 C CA . LYS A 1 11 ? 6.305 17.385 -2.509 1.00 0.00 11 LYS A CA 6
ATOM 2625 C C . LYS A 1 11 ? 5.015 18.138 -2.197 1.00 0.00 11 LYS A C 6
ATOM 2626 O O . LYS A 1 11 ? 4.992 19.367 -2.179 1.00 0.00 11 LYS A O 6
ATOM 2645 N N . ASN A 1 12 ? 3.944 17.390 -1.952 1.00 0.00 12 ASN A N 6
ATOM 2646 C CA . ASN A 1 12 ? 2.650 17.987 -1.640 1.00 0.00 12 ASN A CA 6
ATOM 2647 C C . ASN A 1 12 ? 2.583 18.405 -0.174 1.00 0.00 12 ASN A C 6
ATOM 2648 O O . ASN A 1 12 ? 1.938 19.395 0.172 1.00 0.00 12 ASN A O 6
ATOM 2659 N N . VAL A 1 13 ? 3.254 17.643 0.684 1.00 0.00 13 VAL A N 6
ATOM 2660 C CA . VAL A 1 13 ? 3.273 17.935 2.113 1.00 0.00 13 VAL A CA 6
ATOM 2661 C C . VAL A 1 13 ? 3.954 19.269 2.392 1.00 0.00 13 VAL A C 6
ATOM 2662 O O . VAL A 1 13 ? 3.498 20.048 3.229 1.00 0.00 13 VAL A O 6
ATOM 2675 N N . GLY A 1 14 ? 5.051 19.528 1.686 1.00 0.00 14 GLY A N 6
ATOM 2676 C CA . GLY A 1 14 ? 5.778 20.769 1.872 1.00 0.00 14 GLY A CA 6
ATOM 2677 C C . GLY A 1 14 ? 5.064 21.957 1.258 1.00 0.00 14 GLY A C 6
ATOM 2678 O O . GLY A 1 14 ? 4.815 22.958 1.932 1.00 0.00 14 GLY A O 6
ATOM 2682 N N . THR A 1 15 ? 4.735 21.850 -0.025 1.00 0.00 15 THR A N 6
ATOM 2683 C CA . THR A 1 15 ? 4.048 22.924 -0.731 1.00 0.00 15 THR A CA 6
ATOM 2684 C C . THR A 1 15 ? 2.746 23.296 -0.032 1.00 0.00 15 THR A C 6
ATOM 2685 O O . THR A 1 15 ? 2.333 24.455 -0.045 1.00 0.00 15 THR A O 6
ATOM 2696 N N . ALA A 1 16 ? 2.103 22.306 0.577 1.00 0.00 16 ALA A N 6
ATOM 2697 C CA . ALA A 1 16 ? 0.848 22.530 1.284 1.00 0.00 16 ALA A CA 6
ATOM 2698 C C . ALA A 1 16 ? 1.060 23.402 2.517 1.00 0.00 16 ALA A C 6
ATOM 2699 O O . ALA A 1 16 ? 0.436 24.453 2.660 1.00 0.00 16 ALA A O 6
ATOM 2706 N N . ILE A 1 17 ? 1.944 22.957 3.405 1.00 0.00 17 ILE A N 6
ATOM 2707 C CA . ILE A 1 17 ? 2.238 23.698 4.625 1.00 0.00 17 ILE A CA 6
ATOM 2708 C C . ILE A 1 17 ? 2.573 25.153 4.318 1.00 0.00 17 ILE A C 6
ATOM 2709 O O . ILE A 1 17 ? 2.223 26.055 5.080 1.00 0.00 17 ILE A O 6
ATOM 2725 N N . ILE A 1 18 ? 3.251 25.374 3.197 1.00 0.00 18 ILE A N 6
ATOM 2726 C CA . ILE A 1 18 ? 3.631 26.721 2.788 1.00 0.00 18 ILE A CA 6
ATOM 2727 C C . ILE A 1 18 ? 2.414 27.523 2.341 1.00 0.00 18 ILE A C 6
ATOM 2728 O O . ILE A 1 18 ? 2.336 28.732 2.564 1.00 0.00 18 ILE A O 6
ATOM 2744 N N . LYS A 1 19 ? 1.463 26.843 1.709 1.00 0.00 19 LYS A N 6
ATOM 2745 C CA . LYS A 1 19 ? 0.246 27.490 1.233 1.00 0.00 19 LYS A CA 6
ATOM 2746 C C . LYS A 1 19 ? -0.642 27.907 2.401 1.00 0.00 19 LYS A C 6
ATOM 2747 O O . LYS A 1 19 ? -1.371 28.894 2.316 1.00 0.00 19 LYS A O 6
ATOM 2766 N N . ASN A 1 20 ? -0.573 27.149 3.490 1.00 0.00 20 ASN A N 6
ATOM 2767 C CA . ASN A 1 20 ? -1.370 27.441 4.676 1.00 0.00 20 ASN A CA 6
ATOM 2768 C C . ASN A 1 20 ? -0.641 28.417 5.595 1.00 0.00 20 ASN A C 6
ATOM 2769 O O . ASN A 1 20 ? -1.267 29.225 6.280 1.00 0.00 20 ASN A O 6
ATOM 2780 N N . ALA A 1 21 ? 0.685 28.336 5.602 1.00 0.00 21 ALA A N 6
ATOM 2781 C CA . ALA A 1 21 ? 1.499 29.214 6.434 1.00 0.00 21 ALA A CA 6
ATOM 2782 C C . ALA A 1 21 ? 2.905 29.365 5.861 1.00 0.00 21 ALA A C 6
ATOM 2783 O O . ALA A 1 21 ? 3.868 28.821 6.401 1.00 0.00 21 ALA A O 6
ATOM 2790 N N . LYS A 1 22 ? 3.015 30.106 4.764 1.00 0.00 22 LYS A N 6
ATOM 2791 C CA . LYS A 1 22 ? 4.302 30.329 4.117 1.00 0.00 22 LYS A CA 6
ATOM 2792 C C . LYS A 1 22 ? 5.273 31.029 5.063 1.00 0.00 22 LYS A C 6
ATOM 2793 O O . LYS A 1 22 ? 5.312 32.258 5.131 1.00 0.00 22 LYS A O 6
ATOM 2812 N N . VAL A 1 23 ? 6.055 30.239 5.792 1.00 0.00 23 VAL A N 6
ATOM 2813 C CA . VAL A 1 23 ? 7.027 30.784 6.733 1.00 0.00 23 VAL A CA 6
ATOM 2814 C C . VAL A 1 23 ? 8.013 31.709 6.030 1.00 0.00 23 VAL A C 6
ATOM 2815 O O . VAL A 1 23 ? 7.911 31.945 4.825 1.00 0.00 23 VAL A O 6
ATOM 2828 N N . CYS A 1 24 ? 8.970 32.232 6.789 1.00 0.00 24 CYS A N 6
ATOM 2829 C CA . CYS A 1 24 ? 9.976 33.133 6.241 1.00 0.00 24 CYS A CA 6
ATOM 2830 C C . CYS A 1 24 ? 11.091 32.349 5.553 1.00 0.00 24 CYS A C 6
ATOM 2831 O O . CYS A 1 24 ? 11.421 32.605 4.395 1.00 0.00 24 CYS A O 6
ATOM 2838 N N . VAL A 1 25 ? 11.667 31.394 6.276 1.00 0.00 25 VAL A N 6
ATOM 2839 C CA . VAL A 1 25 ? 12.743 30.571 5.736 1.00 0.00 25 VAL A CA 6
ATOM 2840 C C . VAL A 1 25 ? 12.231 29.195 5.326 1.00 0.00 25 VAL A C 6
ATOM 2841 O O . VAL A 1 25 ? 11.047 28.890 5.480 1.00 0.00 25 VAL A O 6
ATOM 2854 N N . TYR A 1 26 ? 13.128 28.367 4.804 1.00 0.00 26 TYR A N 6
ATOM 2855 C CA . TYR A 1 26 ? 12.767 27.023 4.370 1.00 0.00 26 TYR A CA 6
ATOM 2856 C C . TYR A 1 26 ? 12.145 26.229 5.515 1.00 0.00 26 TYR A C 6
ATOM 2857 O O . TYR A 1 26 ? 11.119 25.572 5.344 1.00 0.00 26 TYR A O 6
ATOM 2875 N N . ALA A 1 27 ? 12.775 26.296 6.683 1.00 0.00 27 ALA A N 6
ATOM 2876 C CA . ALA A 1 27 ? 12.284 25.587 7.858 1.00 0.00 27 ALA A CA 6
ATOM 2877 C C . ALA A 1 27 ? 10.974 26.189 8.355 1.00 0.00 27 ALA A C 6
ATOM 2878 O O . ALA A 1 27 ? 9.897 25.846 7.867 1.00 0.00 27 ALA A O 6
ATOM 2885 N N . VAL A 1 28 ? 11.073 27.089 9.329 1.00 0.00 28 VAL A N 6
ATOM 2886 C CA . VAL A 1 28 ? 9.896 27.739 9.892 1.00 0.00 28 VAL A CA 6
ATOM 2887 C C . VAL A 1 28 ? 10.235 29.130 10.415 1.00 0.00 28 VAL A C 6
ATOM 2888 O O . VAL A 1 28 ? 10.236 29.368 11.624 1.00 0.00 28 VAL A O 6
ATOM 2901 N N . CYS A 1 29 ? 10.522 30.048 9.498 1.00 0.00 29 CYS A N 6
ATOM 2902 C CA . CYS A 1 29 ? 10.862 31.417 9.866 1.00 0.00 29 CYS A CA 6
ATOM 2903 C C . CYS A 1 29 ? 12.154 31.457 10.677 1.00 0.00 29 CYS A C 6
ATOM 2904 O O . CYS A 1 29 ? 12.470 32.463 11.313 1.00 0.00 29 CYS A O 6
ATOM 2911 N N . VAL A 1 30 ? 12.897 30.355 10.651 1.00 0.00 30 VAL A N 6
ATOM 2912 C CA . VAL A 1 30 ? 14.155 30.264 11.382 1.00 0.00 30 VAL A CA 6
ATOM 2913 C C . VAL A 1 30 ? 15.122 29.306 10.696 1.00 0.00 30 VAL A C 6
ATOM 2914 O O . VAL A 1 30 ? 14.780 28.674 9.696 1.00 0.00 30 VAL A O 6
ATOM 2927 N N . SER A 1 31 ? 16.330 29.202 11.240 1.00 0.00 31 SER A N 6
ATOM 2928 C CA . SER A 1 31 ? 17.348 28.323 10.678 1.00 0.00 31 SER A CA 6
ATOM 2929 C C . SER A 1 31 ? 17.704 27.208 11.657 1.00 0.00 31 SER A C 6
ATOM 2930 O O . SER A 1 31 ? 18.262 27.459 12.726 1.00 0.00 31 SER A O 6
ATOM 2938 N N . HIS A 1 32 ? 17.376 25.975 11.284 1.00 0.00 32 HIS A N 6
ATOM 2939 C CA . HIS A 1 32 ? 17.660 24.820 12.129 1.00 0.00 32 HIS A CA 6
ATOM 2940 C C . HIS A 1 32 ? 19.148 24.484 12.107 1.00 0.00 32 HIS A C 6
ATOM 2941 O O . HIS A 1 32 ? 19.701 23.999 13.094 1.00 0.00 32 HIS A O 6
ATOM 2955 N N . LYS A 1 33 ? 19.792 24.746 10.974 1.00 0.00 33 LYS A N 6
ATOM 2956 C CA . LYS A 1 33 ? 21.217 24.473 10.823 1.00 0.00 33 LYS A CA 6
ATOM 2957 C C . LYS A 1 33 ? 22.039 25.321 11.787 1.00 0.00 33 LYS A C 6
ATOM 2958 O O . LYS A 1 33 ? 21.780 26.512 11.958 1.00 0.00 33 LYS A O 6
ATOM 2977 N N . GLY A 1 1 ? 4.508 1.998 -4.395 1.00 0.00 1 GLY A N 7
ATOM 2978 C CA . GLY A 1 1 ? 5.926 2.308 -4.426 1.00 0.00 1 GLY A CA 7
ATOM 2979 C C . GLY A 1 1 ? 6.312 3.357 -3.402 1.00 0.00 1 GLY A C 7
ATOM 2980 O O . GLY A 1 1 ? 5.881 4.507 -3.487 1.00 0.00 1 GLY A O 7
ATOM 2984 N N . PHE A 1 2 ? 7.127 2.960 -2.430 1.00 0.00 2 PHE A N 7
ATOM 2985 C CA . PHE A 1 2 ? 7.570 3.873 -1.383 1.00 0.00 2 PHE A CA 7
ATOM 2986 C C . PHE A 1 2 ? 8.425 4.994 -1.965 1.00 0.00 2 PHE A C 7
ATOM 2987 O O . PHE A 1 2 ? 8.169 6.174 -1.724 1.00 0.00 2 PHE A O 7
ATOM 3004 N N . TRP A 1 3 ? 9.442 4.617 -2.732 1.00 0.00 3 TRP A N 7
ATOM 3005 C CA . TRP A 1 3 ? 10.337 5.590 -3.348 1.00 0.00 3 TRP A CA 7
ATOM 3006 C C . TRP A 1 3 ? 9.556 6.579 -4.207 1.00 0.00 3 TRP A C 7
ATOM 3007 O O . TRP A 1 3 ? 10.043 7.667 -4.514 1.00 0.00 3 TRP A O 7
ATOM 3028 N N . SER A 1 4 ? 8.343 6.195 -4.591 1.00 0.00 4 SER A N 7
ATOM 3029 C CA . SER A 1 4 ? 7.497 7.048 -5.417 1.00 0.00 4 SER A CA 7
ATOM 3030 C C . SER A 1 4 ? 6.560 7.885 -4.552 1.00 0.00 4 SER A C 7
ATOM 3031 O O . SER A 1 4 ? 6.259 9.034 -4.876 1.00 0.00 4 SER A O 7
ATOM 3039 N N . SER A 1 5 ? 6.102 7.301 -3.450 1.00 0.00 5 SER A N 7
ATOM 3040 C CA . SER A 1 5 ? 5.196 7.991 -2.539 1.00 0.00 5 SER A CA 7
ATOM 3041 C C . SER A 1 5 ? 5.968 8.915 -1.602 1.00 0.00 5 SER A C 7
ATOM 3042 O O . SER A 1 5 ? 5.396 9.819 -0.993 1.00 0.00 5 SER A O 7
ATOM 3050 N N . VAL A 1 6 ? 7.272 8.680 -1.490 1.00 0.00 6 VAL A N 7
ATOM 3051 C CA . VAL A 1 6 ? 8.123 9.491 -0.629 1.00 0.00 6 VAL A CA 7
ATOM 3052 C C . VAL A 1 6 ? 8.347 10.877 -1.224 1.00 0.00 6 VAL A C 7
ATOM 3053 O O . VAL A 1 6 ? 8.318 11.881 -0.512 1.00 0.00 6 VAL A O 7
ATOM 3066 N N . TRP A 1 7 ? 8.569 10.924 -2.532 1.00 0.00 7 TRP A N 7
ATOM 3067 C CA . TRP A 1 7 ? 8.797 12.187 -3.224 1.00 0.00 7 TRP A CA 7
ATOM 3068 C C . TRP A 1 7 ? 7.476 12.876 -3.549 1.00 0.00 7 TRP A C 7
ATOM 3069 O O . TRP A 1 7 ? 7.365 14.099 -3.462 1.00 0.00 7 TRP A O 7
ATOM 3090 N N . ASP A 1 8 ? 6.477 12.084 -3.924 1.00 0.00 8 ASP A N 7
ATOM 3091 C CA . ASP A 1 8 ? 5.163 12.617 -4.261 1.00 0.00 8 ASP A CA 7
ATOM 3092 C C . ASP A 1 8 ? 4.415 13.054 -3.005 1.00 0.00 8 ASP A C 7
ATOM 3093 O O . ASP A 1 8 ? 3.812 14.126 -2.971 1.00 0.00 8 ASP A O 7
ATOM 3102 N N . GLY A 1 9 ? 4.458 12.215 -1.975 1.00 0.00 9 GLY A N 7
ATOM 3103 C CA . GLY A 1 9 ? 3.780 12.532 -0.732 1.00 0.00 9 GLY A CA 7
ATOM 3104 C C . GLY A 1 9 ? 4.385 13.732 -0.031 1.00 0.00 9 GLY A C 7
ATOM 3105 O O . GLY A 1 9 ? 3.665 14.565 0.520 1.00 0.00 9 GLY A O 7
ATOM 3109 N N . ALA A 1 10 ? 5.711 13.820 -0.049 1.00 0.00 10 ALA A N 7
ATOM 3110 C CA . ALA A 1 10 ? 6.412 14.928 0.589 1.00 0.00 10 ALA A CA 7
ATOM 3111 C C . ALA A 1 10 ? 6.263 16.211 -0.221 1.00 0.00 10 ALA A C 7
ATOM 3112 O O . ALA A 1 10 ? 5.932 17.265 0.322 1.00 0.00 10 ALA A O 7
ATOM 3119 N N . LYS A 1 11 ? 6.510 16.116 -1.523 1.00 0.00 11 LYS A N 7
ATOM 3120 C CA . LYS A 1 11 ? 6.403 17.269 -2.409 1.00 0.00 11 LYS A CA 7
ATOM 3121 C C . LYS A 1 11 ? 5.101 18.025 -2.164 1.00 0.00 11 LYS A C 7
ATOM 3122 O O . LYS A 1 11 ? 5.108 19.235 -1.944 1.00 0.00 11 LYS A O 7
ATOM 3141 N N . ASN A 1 12 ? 3.987 17.302 -2.202 1.00 0.00 12 ASN A N 7
ATOM 3142 C CA . ASN A 1 12 ? 2.677 17.905 -1.982 1.00 0.00 12 ASN A CA 7
ATOM 3143 C C . ASN A 1 12 ? 2.515 18.342 -0.530 1.00 0.00 12 ASN A C 7
ATOM 3144 O O . ASN A 1 12 ? 1.834 19.325 -0.238 1.00 0.00 12 ASN A O 7
ATOM 3155 N N . VAL A 1 13 ? 3.148 17.606 0.378 1.00 0.00 13 VAL A N 7
ATOM 3156 C CA . VAL A 1 13 ? 3.077 17.918 1.801 1.00 0.00 13 VAL A CA 7
ATOM 3157 C C . VAL A 1 13 ? 3.692 19.281 2.096 1.00 0.00 13 VAL A C 7
ATOM 3158 O O . VAL A 1 13 ? 3.125 20.082 2.838 1.00 0.00 13 VAL A O 7
ATOM 3171 N N . GLY A 1 14 ? 4.857 19.539 1.508 1.00 0.00 14 GLY A N 7
ATOM 3172 C CA . GLY A 1 14 ? 5.530 20.807 1.720 1.00 0.00 14 GLY A CA 7
ATOM 3173 C C . GLY A 1 14 ? 4.748 21.979 1.162 1.00 0.00 14 GLY A C 7
ATOM 3174 O O . GLY A 1 14 ? 4.702 23.050 1.768 1.00 0.00 14 GLY A O 7
ATOM 3178 N N . THR A 1 15 ? 4.131 21.778 0.002 1.00 0.00 15 THR A N 7
ATOM 3179 C CA . THR A 1 15 ? 3.349 22.827 -0.640 1.00 0.00 15 THR A CA 7
ATOM 3180 C C . THR A 1 15 ? 2.244 23.331 0.281 1.00 0.00 15 THR A C 7
ATOM 3181 O O . THR A 1 15 ? 2.039 24.537 0.418 1.00 0.00 15 THR A O 7
ATOM 3192 N N . ALA A 1 16 ? 1.535 22.401 0.912 1.00 0.00 16 ALA A N 7
ATOM 3193 C CA . ALA A 1 16 ? 0.453 22.751 1.823 1.00 0.00 16 ALA A CA 7
ATOM 3194 C C . ALA A 1 16 ? 0.967 23.586 2.991 1.00 0.00 16 ALA A C 7
ATOM 3195 O O . ALA A 1 16 ? 0.439 24.662 3.277 1.00 0.00 16 ALA A O 7
ATOM 3202 N N . ILE A 1 17 ? 1.998 23.085 3.662 1.00 0.00 17 ILE A N 7
ATOM 3203 C CA . ILE A 1 17 ? 2.583 23.785 4.798 1.00 0.00 17 ILE A CA 7
ATOM 3204 C C . ILE A 1 17 ? 2.843 25.251 4.466 1.00 0.00 17 ILE A C 7
ATOM 3205 O O . ILE A 1 17 ? 2.619 26.134 5.294 1.00 0.00 17 ILE A O 7
ATOM 3221 N N . ILE A 1 18 ? 3.314 25.502 3.250 1.00 0.00 18 ILE A N 7
ATOM 3222 C CA . ILE A 1 18 ? 3.601 26.860 2.807 1.00 0.00 18 ILE A CA 7
ATOM 3223 C C . ILE A 1 18 ? 2.328 27.576 2.370 1.00 0.00 18 ILE A C 7
ATOM 3224 O O . ILE A 1 18 ? 2.177 28.780 2.578 1.00 0.00 18 ILE A O 7
ATOM 3240 N N . LYS A 1 19 ? 1.413 26.828 1.763 1.00 0.00 19 LYS A N 7
ATOM 3241 C CA . LYS A 1 19 ? 0.150 27.389 1.299 1.00 0.00 19 LYS A CA 7
ATOM 3242 C C . LYS A 1 19 ? -0.523 28.199 2.401 1.00 0.00 19 LYS A C 7
ATOM 3243 O O . LYS A 1 19 ? -1.197 29.193 2.131 1.00 0.00 19 LYS A O 7
ATOM 3262 N N . ASN A 1 20 ? -0.336 27.769 3.644 1.00 0.00 20 ASN A N 7
ATOM 3263 C CA . ASN A 1 20 ? -0.926 28.456 4.788 1.00 0.00 20 ASN A CA 7
ATOM 3264 C C . ASN A 1 20 ? 0.043 29.486 5.362 1.00 0.00 20 ASN A C 7
ATOM 3265 O O . ASN A 1 20 ? -0.372 30.463 5.985 1.00 0.00 20 ASN A O 7
ATOM 3276 N N . ALA A 1 21 ? 1.335 29.260 5.147 1.00 0.00 21 ALA A N 7
ATOM 3277 C CA . ALA A 1 21 ? 2.362 30.169 5.640 1.00 0.00 21 ALA A CA 7
ATOM 3278 C C . ALA A 1 21 ? 2.799 31.144 4.553 1.00 0.00 21 ALA A C 7
ATOM 3279 O O . ALA A 1 21 ? 3.873 31.741 4.635 1.00 0.00 21 ALA A O 7
ATOM 3286 N N . LYS A 1 22 ? 1.961 31.302 3.534 1.00 0.00 22 LYS A N 7
ATOM 3287 C CA . LYS A 1 22 ? 2.260 32.206 2.430 1.00 0.00 22 LYS A CA 7
ATOM 3288 C C . LYS A 1 22 ? 2.188 33.661 2.883 1.00 0.00 22 LYS A C 7
ATOM 3289 O O . LYS A 1 22 ? 1.192 34.346 2.650 1.00 0.00 22 LYS A O 7
ATOM 3308 N N . VAL A 1 23 ? 3.251 34.128 3.530 1.00 0.00 23 VAL A N 7
ATOM 3309 C CA . VAL A 1 23 ? 3.310 35.502 4.013 1.00 0.00 23 VAL A CA 7
ATOM 3310 C C . VAL A 1 23 ? 3.112 36.495 2.872 1.00 0.00 23 VAL A C 7
ATOM 3311 O O . VAL A 1 23 ? 2.901 36.103 1.724 1.00 0.00 23 VAL A O 7
ATOM 3324 N N . CYS A 1 24 ? 3.184 37.781 3.196 1.00 0.00 24 CYS A N 7
ATOM 3325 C CA . CYS A 1 24 ? 3.014 38.832 2.199 1.00 0.00 24 CYS A CA 7
ATOM 3326 C C . CYS A 1 24 ? 4.306 39.057 1.419 1.00 0.00 24 CYS A C 7
ATOM 3327 O O . CYS A 1 24 ? 4.314 39.032 0.188 1.00 0.00 24 CYS A O 7
ATOM 3334 N N . VAL A 1 25 ? 5.398 39.276 2.145 1.00 0.00 25 VAL A N 7
ATOM 3335 C CA . VAL A 1 25 ? 6.696 39.503 1.523 1.00 0.00 25 VAL A CA 7
ATOM 3336 C C . VAL A 1 25 ? 7.554 38.244 1.563 1.00 0.00 25 VAL A C 7
ATOM 3337 O O . VAL A 1 25 ? 7.133 37.210 2.084 1.00 0.00 25 VAL A O 7
ATOM 3350 N N . TYR A 1 26 ? 8.759 38.337 1.012 1.00 0.00 26 TYR A N 7
ATOM 3351 C CA . TYR A 1 26 ? 9.676 37.204 0.983 1.00 0.00 26 TYR A CA 7
ATOM 3352 C C . TYR A 1 26 ? 9.985 36.717 2.396 1.00 0.00 26 TYR A C 7
ATOM 3353 O O . TYR A 1 26 ? 10.023 35.515 2.655 1.00 0.00 26 TYR A O 7
ATOM 3371 N N . ALA A 1 27 ? 10.204 37.661 3.305 1.00 0.00 27 ALA A N 7
ATOM 3372 C CA . ALA A 1 27 ? 10.506 37.330 4.692 1.00 0.00 27 ALA A CA 7
ATOM 3373 C C . ALA A 1 27 ? 9.270 36.803 5.413 1.00 0.00 27 ALA A C 7
ATOM 3374 O O . ALA A 1 27 ? 8.962 35.613 5.349 1.00 0.00 27 ALA A O 7
ATOM 3381 N N . VAL A 1 28 ? 8.565 37.697 6.099 1.00 0.00 28 VAL A N 7
ATOM 3382 C CA . VAL A 1 28 ? 7.362 37.322 6.832 1.00 0.00 28 VAL A CA 7
ATOM 3383 C C . VAL A 1 28 ? 6.386 38.490 6.921 1.00 0.00 28 VAL A C 7
ATOM 3384 O O . VAL A 1 28 ? 6.181 39.062 7.992 1.00 0.00 28 VAL A O 7
ATOM 3397 N N . CYS A 1 29 ? 5.785 38.839 5.789 1.00 0.00 29 CYS A N 7
ATOM 3398 C CA . CYS A 1 29 ? 4.830 39.939 5.737 1.00 0.00 29 CYS A CA 7
ATOM 3399 C C . CYS A 1 29 ? 5.485 41.249 6.165 1.00 0.00 29 CYS A C 7
ATOM 3400 O O . CYS A 1 29 ? 4.803 42.210 6.522 1.00 0.00 29 CYS A O 7
ATOM 3407 N N . VAL A 1 30 ? 6.813 41.281 6.126 1.00 0.00 30 VAL A N 7
ATOM 3408 C CA . VAL A 1 30 ? 7.562 42.472 6.509 1.00 0.00 30 VAL A CA 7
ATOM 3409 C C . VAL A 1 30 ? 8.844 42.600 5.694 1.00 0.00 30 VAL A C 7
ATOM 3410 O O . VAL A 1 30 ? 9.034 41.898 4.701 1.00 0.00 30 VAL A O 7
ATOM 3423 N N . SER A 1 31 ? 9.722 43.502 6.121 1.00 0.00 31 SER A N 7
ATOM 3424 C CA . SER A 1 31 ? 10.986 43.726 5.430 1.00 0.00 31 SER A CA 7
ATOM 3425 C C . SER A 1 31 ? 12.097 44.058 6.422 1.00 0.00 31 SER A C 7
ATOM 3426 O O . SER A 1 31 ? 12.017 45.046 7.153 1.00 0.00 31 SER A O 7
ATOM 3434 N N . HIS A 1 32 ? 13.133 43.225 6.442 1.00 0.00 32 HIS A N 7
ATOM 3435 C CA . HIS A 1 32 ? 14.261 43.429 7.343 1.00 0.00 32 HIS A CA 7
ATOM 3436 C C . HIS A 1 32 ? 15.192 44.513 6.811 1.00 0.00 32 HIS A C 7
ATOM 3437 O O . HIS A 1 32 ? 15.820 45.241 7.580 1.00 0.00 32 HIS A O 7
ATOM 3451 N N . LYS A 1 33 ? 15.279 44.615 5.489 1.00 0.00 33 LYS A N 7
ATOM 3452 C CA . LYS A 1 33 ? 16.133 45.611 4.852 1.00 0.00 33 LYS A CA 7
ATOM 3453 C C . LYS A 1 33 ? 15.736 47.021 5.277 1.00 0.00 33 LYS A C 7
ATOM 3454 O O . LYS A 1 33 ? 14.668 47.228 5.853 1.00 0.00 33 LYS A O 7
ATOM 3473 N N . GLY A 1 1 ? 3.999 2.622 -4.088 1.00 0.00 1 GLY A N 8
ATOM 3474 C CA . GLY A 1 1 ? 5.394 2.452 -3.728 1.00 0.00 1 GLY A CA 8
ATOM 3475 C C . GLY A 1 1 ? 5.901 3.562 -2.829 1.00 0.00 1 GLY A C 8
ATOM 3476 O O . GLY A 1 1 ? 5.476 4.711 -2.949 1.00 0.00 1 GLY A O 8
ATOM 3480 N N . PHE A 1 2 ? 6.811 3.219 -1.923 1.00 0.00 2 PHE A N 8
ATOM 3481 C CA . PHE A 1 2 ? 7.374 4.195 -0.997 1.00 0.00 2 PHE A CA 8
ATOM 3482 C C . PHE A 1 2 ? 8.246 5.206 -1.737 1.00 0.00 2 PHE A C 8
ATOM 3483 O O . PHE A 1 2 ? 8.060 6.415 -1.605 1.00 0.00 2 PHE A O 8
ATOM 3500 N N . TRP A 1 3 ? 9.197 4.701 -2.514 1.00 0.00 3 TRP A N 8
ATOM 3501 C CA . TRP A 1 3 ? 10.099 5.559 -3.274 1.00 0.00 3 TRP A CA 8
ATOM 3502 C C . TRP A 1 3 ? 9.316 6.543 -4.135 1.00 0.00 3 TRP A C 8
ATOM 3503 O O . TRP A 1 3 ? 9.826 7.601 -4.505 1.00 0.00 3 TRP A O 8
ATOM 3524 N N . SER A 1 4 ? 8.074 6.189 -4.452 1.00 0.00 4 SER A N 8
ATOM 3525 C CA . SER A 1 4 ? 7.222 7.040 -5.274 1.00 0.00 4 SER A CA 8
ATOM 3526 C C . SER A 1 4 ? 6.364 7.953 -4.402 1.00 0.00 4 SER A C 8
ATOM 3527 O O . SER A 1 4 ? 6.081 9.093 -4.769 1.00 0.00 4 SER A O 8
ATOM 3535 N N . SER A 1 5 ? 5.953 7.441 -3.247 1.00 0.00 5 SER A N 8
ATOM 3536 C CA . SER A 1 5 ? 5.124 8.207 -2.324 1.00 0.00 5 SER A CA 8
ATOM 3537 C C . SER A 1 5 ? 5.973 9.175 -1.505 1.00 0.00 5 SER A C 8
ATOM 3538 O O . SER A 1 5 ? 5.449 10.064 -0.834 1.00 0.00 5 SER A O 8
ATOM 3546 N N . VAL A 1 6 ? 7.289 8.995 -1.566 1.00 0.00 6 VAL A N 8
ATOM 3547 C CA . VAL A 1 6 ? 8.212 9.852 -0.833 1.00 0.00 6 VAL A CA 8
ATOM 3548 C C . VAL A 1 6 ? 8.410 11.184 -1.546 1.00 0.00 6 VAL A C 8
ATOM 3549 O O . VAL A 1 6 ? 8.498 12.234 -0.909 1.00 0.00 6 VAL A O 8
ATOM 3562 N N . TRP A 1 7 ? 8.480 11.135 -2.872 1.00 0.00 7 TRP A N 8
ATOM 3563 C CA . TRP A 1 7 ? 8.667 12.339 -3.673 1.00 0.00 7 TRP A CA 8
ATOM 3564 C C . TRP A 1 7 ? 7.337 13.042 -3.919 1.00 0.00 7 TRP A C 8
ATOM 3565 O O . TRP A 1 7 ? 7.258 14.270 -3.889 1.00 0.00 7 TRP A O 8
ATOM 3586 N N . ASP A 1 8 ? 6.293 12.256 -4.161 1.00 0.00 8 ASP A N 8
ATOM 3587 C CA . ASP A 1 8 ? 4.965 12.804 -4.410 1.00 0.00 8 ASP A CA 8
ATOM 3588 C C . ASP A 1 8 ? 4.312 13.261 -3.109 1.00 0.00 8 ASP A C 8
ATOM 3589 O O . ASP A 1 8 ? 3.710 14.331 -3.048 1.00 0.00 8 ASP A O 8
ATOM 3598 N N . GLY A 1 9 ? 4.436 12.440 -2.071 1.00 0.00 9 GLY A N 8
ATOM 3599 C CA . GLY A 1 9 ? 3.852 12.776 -0.786 1.00 0.00 9 GLY A CA 8
ATOM 3600 C C . GLY A 1 9 ? 4.494 13.998 -0.159 1.00 0.00 9 GLY A C 8
ATOM 3601 O O . GLY A 1 9 ? 3.802 14.925 0.260 1.00 0.00 9 GLY A O 8
ATOM 3605 N N . ALA A 1 10 ? 5.821 13.998 -0.093 1.00 0.00 10 ALA A N 8
ATOM 3606 C CA . ALA A 1 10 ? 6.557 15.115 0.487 1.00 0.00 10 ALA A CA 8
ATOM 3607 C C . ALA A 1 10 ? 6.336 16.393 -0.315 1.00 0.00 10 ALA A C 8
ATOM 3608 O O . ALA A 1 10 ? 6.085 17.458 0.251 1.00 0.00 10 ALA A O 8
ATOM 3615 N N . LYS A 1 11 ? 6.432 16.282 -1.635 1.00 0.00 11 LYS A N 8
ATOM 3616 C CA . LYS A 1 11 ? 6.242 17.428 -2.516 1.00 0.00 11 LYS A CA 8
ATOM 3617 C C . LYS A 1 11 ? 4.936 18.149 -2.197 1.00 0.00 11 LYS A C 8
ATOM 3618 O O . LYS A 1 11 ? 4.892 19.378 -2.140 1.00 0.00 11 LYS A O 8
ATOM 3637 N N . ASN A 1 12 ? 3.875 17.377 -1.988 1.00 0.00 12 ASN A N 8
ATOM 3638 C CA . ASN A 1 12 ? 2.568 17.943 -1.673 1.00 0.00 12 ASN A CA 8
ATOM 3639 C C . ASN A 1 12 ? 2.481 18.324 -0.198 1.00 0.00 12 ASN A C 8
ATOM 3640 O O . ASN A 1 12 ? 1.815 19.293 0.166 1.00 0.00 12 ASN A O 8
ATOM 3651 N N . VAL A 1 13 ? 3.160 17.555 0.647 1.00 0.00 13 VAL A N 8
ATOM 3652 C CA . VAL A 1 13 ? 3.161 17.812 2.083 1.00 0.00 13 VAL A CA 8
ATOM 3653 C C . VAL A 1 13 ? 3.805 19.157 2.399 1.00 0.00 13 VAL A C 8
ATOM 3654 O O . VAL A 1 13 ? 3.221 19.988 3.093 1.00 0.00 13 VAL A O 8
ATOM 3667 N N . GLY A 1 14 ? 5.014 19.364 1.885 1.00 0.00 14 GLY A N 8
ATOM 3668 C CA . GLY A 1 14 ? 5.718 20.610 2.124 1.00 0.00 14 GLY A CA 8
ATOM 3669 C C . GLY A 1 14 ? 5.029 21.797 1.479 1.00 0.00 14 GLY A C 8
ATOM 3670 O O . GLY A 1 14 ? 4.685 22.768 2.155 1.00 0.00 14 GLY A O 8
ATOM 3674 N N . THR A 1 15 ? 4.830 21.723 0.167 1.00 0.00 15 THR A N 8
ATOM 3675 C CA . THR A 1 15 ? 4.181 22.801 -0.570 1.00 0.00 15 THR A CA 8
ATOM 3676 C C . THR A 1 15 ? 2.896 23.242 0.120 1.00 0.00 15 THR A C 8
ATOM 3677 O O . THR A 1 15 ? 2.515 24.410 0.054 1.00 0.00 15 THR A O 8
ATOM 3688 N N . ALA A 1 16 ? 2.231 22.301 0.783 1.00 0.00 16 ALA A N 8
ATOM 3689 C CA . ALA A 1 16 ? 0.990 22.594 1.488 1.00 0.00 16 ALA A CA 8
ATOM 3690 C C . ALA A 1 16 ? 1.249 23.447 2.725 1.00 0.00 16 ALA A C 8
ATOM 3691 O O . ALA A 1 16 ? 0.543 24.423 2.976 1.00 0.00 16 ALA A O 8
ATOM 3698 N N . ILE A 1 17 ? 2.265 23.070 3.494 1.00 0.00 17 ILE A N 8
ATOM 3699 C CA . ILE A 1 17 ? 2.617 23.801 4.705 1.00 0.00 17 ILE A CA 8
ATOM 3700 C C . ILE A 1 17 ? 2.772 25.292 4.423 1.00 0.00 17 ILE A C 8
ATOM 3701 O O . ILE A 1 17 ? 2.311 26.132 5.196 1.00 0.00 17 ILE A O 8
ATOM 3717 N N . ILE A 1 18 ? 3.422 25.613 3.309 1.00 0.00 18 ILE A N 8
ATOM 3718 C CA . ILE A 1 18 ? 3.634 27.002 2.923 1.00 0.00 18 ILE A CA 8
ATOM 3719 C C . ILE A 1 18 ? 2.358 27.618 2.360 1.00 0.00 18 ILE A C 8
ATOM 3720 O O . ILE A 1 18 ? 2.081 28.800 2.568 1.00 0.00 18 ILE A O 8
ATOM 3736 N N . LYS A 1 19 ? 1.580 26.808 1.649 1.00 0.00 19 LYS A N 8
ATOM 3737 C CA . LYS A 1 19 ? 0.330 27.271 1.058 1.00 0.00 19 LYS A CA 8
ATOM 3738 C C . LYS A 1 19 ? -0.696 27.592 2.140 1.00 0.00 19 LYS A C 8
ATOM 3739 O O . LYS A 1 19 ? -1.551 28.459 1.960 1.00 0.00 19 LYS A O 8
ATOM 3758 N N . ASN A 1 20 ? -0.605 26.889 3.264 1.00 0.00 20 ASN A N 8
ATOM 3759 C CA . ASN A 1 20 ? -1.525 27.100 4.375 1.00 0.00 20 ASN A CA 8
ATOM 3760 C C . ASN A 1 20 ? -0.977 28.143 5.345 1.00 0.00 20 ASN A C 8
ATOM 3761 O O . ASN A 1 20 ? -1.735 28.892 5.960 1.00 0.00 20 ASN A O 8
ATOM 3772 N N . ALA A 1 21 ? 0.345 28.184 5.475 1.00 0.00 21 ALA A N 8
ATOM 3773 C CA . ALA A 1 21 ? 0.995 29.136 6.368 1.00 0.00 21 ALA A CA 8
ATOM 3774 C C . ALA A 1 21 ? 2.427 29.415 5.924 1.00 0.00 21 ALA A C 8
ATOM 3775 O O . ALA A 1 21 ? 3.383 28.960 6.552 1.00 0.00 21 ALA A O 8
ATOM 3782 N N . LYS A 1 22 ? 2.569 30.165 4.836 1.00 0.00 22 LYS A N 8
ATOM 3783 C CA . LYS A 1 22 ? 3.884 30.506 4.307 1.00 0.00 22 LYS A CA 8
ATOM 3784 C C . LYS A 1 22 ? 4.675 31.339 5.311 1.00 0.00 22 LYS A C 8
ATOM 3785 O O . LYS A 1 22 ? 4.591 32.567 5.316 1.00 0.00 22 LYS A O 8
ATOM 3804 N N . VAL A 1 23 ? 5.443 30.663 6.159 1.00 0.00 23 VAL A N 8
ATOM 3805 C CA . VAL A 1 23 ? 6.251 31.341 7.166 1.00 0.00 23 VAL A CA 8
ATOM 3806 C C . VAL A 1 23 ? 7.555 31.857 6.568 1.00 0.00 23 VAL A C 8
ATOM 3807 O O . VAL A 1 23 ? 7.837 31.644 5.388 1.00 0.00 23 VAL A O 8
ATOM 3820 N N . CYS A 1 24 ? 8.348 32.537 7.389 1.00 0.00 24 CYS A N 8
ATOM 3821 C CA . CYS A 1 24 ? 9.623 33.084 6.942 1.00 0.00 24 CYS A CA 8
ATOM 3822 C C . CYS A 1 24 ? 10.405 32.053 6.134 1.00 0.00 24 CYS A C 8
ATOM 3823 O O . CYS A 1 24 ? 10.589 32.205 4.926 1.00 0.00 24 CYS A O 8
ATOM 3830 N N . VAL A 1 25 ? 10.862 31.002 6.808 1.00 0.00 25 VAL A N 8
ATOM 3831 C CA . VAL A 1 25 ? 11.622 29.945 6.153 1.00 0.00 25 VAL A CA 8
ATOM 3832 C C . VAL A 1 25 ? 10.767 28.698 5.952 1.00 0.00 25 VAL A C 8
ATOM 3833 O O . VAL A 1 25 ? 9.554 28.724 6.158 1.00 0.00 25 VAL A O 8
ATOM 3846 N N . TYR A 1 26 ? 11.409 27.607 5.548 1.00 0.00 26 TYR A N 8
ATOM 3847 C CA . TYR A 1 26 ? 10.708 26.350 5.317 1.00 0.00 26 TYR A CA 8
ATOM 3848 C C . TYR A 1 26 ? 9.856 25.971 6.525 1.00 0.00 26 TYR A C 8
ATOM 3849 O O . TYR A 1 26 ? 8.673 25.661 6.392 1.00 0.00 26 TYR A O 8
ATOM 3867 N N . ALA A 1 27 ? 10.469 25.998 7.704 1.00 0.00 27 ALA A N 8
ATOM 3868 C CA . ALA A 1 27 ? 9.768 25.661 8.937 1.00 0.00 27 ALA A CA 8
ATOM 3869 C C . ALA A 1 27 ? 8.935 26.837 9.435 1.00 0.00 27 ALA A C 8
ATOM 3870 O O . ALA A 1 27 ? 7.832 27.081 8.946 1.00 0.00 27 ALA A O 8
ATOM 3877 N N . VAL A 1 28 ? 9.469 27.564 10.411 1.00 0.00 28 VAL A N 8
ATOM 3878 C CA . VAL A 1 28 ? 8.775 28.715 10.975 1.00 0.00 28 VAL A CA 8
ATOM 3879 C C . VAL A 1 28 ? 9.764 29.743 11.514 1.00 0.00 28 VAL A C 8
ATOM 3880 O O . VAL A 1 28 ? 9.958 29.859 12.724 1.00 0.00 28 VAL A O 8
ATOM 3893 N N . CYS A 1 29 ? 10.386 30.489 10.607 1.00 0.00 29 CYS A N 8
ATOM 3894 C CA . CYS A 1 29 ? 11.356 31.508 10.990 1.00 0.00 29 CYS A CA 8
ATOM 3895 C C . CYS A 1 29 ? 12.470 30.907 11.841 1.00 0.00 29 CYS A C 8
ATOM 3896 O O . CYS A 1 29 ? 13.134 31.611 12.603 1.00 0.00 29 CYS A O 8
ATOM 3903 N N . VAL A 1 30 ? 12.671 29.600 11.706 1.00 0.00 30 VAL A N 8
ATOM 3904 C CA . VAL A 1 30 ? 13.706 28.903 12.461 1.00 0.00 30 VAL A CA 8
ATOM 3905 C C . VAL A 1 30 ? 14.238 27.704 11.685 1.00 0.00 30 VAL A C 8
ATOM 3906 O O . VAL A 1 30 ? 13.939 27.533 10.504 1.00 0.00 30 VAL A O 8
ATOM 3919 N N . SER A 1 31 ? 15.030 26.875 12.359 1.00 0.00 31 SER A N 8
ATOM 3920 C CA . SER A 1 31 ? 15.608 25.692 11.732 1.00 0.00 31 SER A CA 8
ATOM 3921 C C . SER A 1 31 ? 15.584 24.504 12.688 1.00 0.00 31 SER A C 8
ATOM 3922 O O . SER A 1 31 ? 16.188 24.543 13.761 1.00 0.00 31 SER A O 8
ATOM 3930 N N . HIS A 1 32 ? 14.882 23.447 12.293 1.00 0.00 32 HIS A N 8
ATOM 3931 C CA . HIS A 1 32 ? 14.779 22.246 13.114 1.00 0.00 32 HIS A CA 8
ATOM 3932 C C . HIS A 1 32 ? 16.127 21.538 13.213 1.00 0.00 32 HIS A C 8
ATOM 3933 O O . HIS A 1 32 ? 16.439 20.913 14.226 1.00 0.00 32 HIS A O 8
ATOM 3947 N N . LYS A 1 33 ? 16.922 21.640 12.153 1.00 0.00 33 LYS A N 8
ATOM 3948 C CA . LYS A 1 33 ? 18.237 21.011 12.119 1.00 0.00 33 LYS A CA 8
ATOM 3949 C C . LYS A 1 33 ? 19.204 21.720 13.062 1.00 0.00 33 LYS A C 8
ATOM 3950 O O . LYS A 1 33 ? 19.871 21.083 13.878 1.00 0.00 33 LYS A O 8
ATOM 3969 N N . GLY A 1 1 ? 4.165 2.084 -3.712 1.00 0.00 1 GLY A N 9
ATOM 3970 C CA . GLY A 1 1 ? 5.567 2.402 -3.914 1.00 0.00 1 GLY A CA 9
ATOM 3971 C C . GLY A 1 1 ? 6.054 3.493 -2.980 1.00 0.00 1 GLY A C 9
ATOM 3972 O O . GLY A 1 1 ? 5.585 4.630 -3.044 1.00 0.00 1 GLY A O 9
ATOM 3976 N N . PHE A 1 2 ? 6.995 3.147 -2.109 1.00 0.00 2 PHE A N 9
ATOM 3977 C CA . PHE A 1 2 ? 7.544 4.105 -1.156 1.00 0.00 2 PHE A CA 9
ATOM 3978 C C . PHE A 1 2 ? 8.355 5.181 -1.872 1.00 0.00 2 PHE A C 9
ATOM 3979 O O . PHE A 1 2 ? 8.135 6.375 -1.671 1.00 0.00 2 PHE A O 9
ATOM 3996 N N . TRP A 1 3 ? 9.292 4.749 -2.708 1.00 0.00 3 TRP A N 9
ATOM 3997 C CA . TRP A 1 3 ? 10.137 5.675 -3.454 1.00 0.00 3 TRP A CA 9
ATOM 3998 C C . TRP A 1 3 ? 9.291 6.626 -4.294 1.00 0.00 3 TRP A C 9
ATOM 3999 O O . TRP A 1 3 ? 9.759 7.688 -4.705 1.00 0.00 3 TRP A O 9
ATOM 4020 N N . SER A 1 4 ? 8.045 6.238 -4.546 1.00 0.00 4 SER A N 9
ATOM 4021 C CA . SER A 1 4 ? 7.136 7.056 -5.340 1.00 0.00 4 SER A CA 9
ATOM 4022 C C . SER A 1 4 ? 6.286 7.951 -4.444 1.00 0.00 4 SER A C 9
ATOM 4023 O O . SER A 1 4 ? 5.962 9.082 -4.806 1.00 0.00 4 SER A O 9
ATOM 4031 N N . SER A 1 5 ? 5.929 7.437 -3.272 1.00 0.00 5 SER A N 9
ATOM 4032 C CA . SER A 1 5 ? 5.114 8.187 -2.324 1.00 0.00 5 SER A CA 9
ATOM 4033 C C . SER A 1 5 ? 5.975 9.145 -1.506 1.00 0.00 5 SER A C 9
ATOM 4034 O O . SER A 1 5 ? 5.468 10.081 -0.888 1.00 0.00 5 SER A O 9
ATOM 4042 N N . VAL A 1 6 ? 7.282 8.903 -1.506 1.00 0.00 6 VAL A N 9
ATOM 4043 C CA . VAL A 1 6 ? 8.216 9.743 -0.766 1.00 0.00 6 VAL A CA 9
ATOM 4044 C C . VAL A 1 6 ? 8.403 11.092 -1.450 1.00 0.00 6 VAL A C 9
ATOM 4045 O O . VAL A 1 6 ? 8.446 12.132 -0.793 1.00 0.00 6 VAL A O 9
ATOM 4058 N N . TRP A 1 7 ? 8.512 11.068 -2.774 1.00 0.00 7 TRP A N 9
ATOM 4059 C CA . TRP A 1 7 ? 8.694 12.290 -3.548 1.00 0.00 7 TRP A CA 9
ATOM 4060 C C . TRP A 1 7 ? 7.358 12.983 -3.793 1.00 0.00 7 TRP A C 9
ATOM 4061 O O . TRP A 1 7 ? 7.270 14.211 -3.761 1.00 0.00 7 TRP A O 9
ATOM 4082 N N . ASP A 1 8 ? 6.320 12.190 -4.036 1.00 0.00 8 ASP A N 9
ATOM 4083 C CA . ASP A 1 8 ? 4.988 12.728 -4.284 1.00 0.00 8 ASP A CA 9
ATOM 4084 C C . ASP A 1 8 ? 4.349 13.217 -2.988 1.00 0.00 8 ASP A C 9
ATOM 4085 O O . ASP A 1 8 ? 3.764 14.298 -2.942 1.00 0.00 8 ASP A O 9
ATOM 4094 N N . GLY A 1 9 ? 4.465 12.412 -1.937 1.00 0.00 9 GLY A N 9
ATOM 4095 C CA . GLY A 1 9 ? 3.893 12.779 -0.654 1.00 0.00 9 GLY A CA 9
ATOM 4096 C C . GLY A 1 9 ? 4.548 14.008 -0.058 1.00 0.00 9 GLY A C 9
ATOM 4097 O O . GLY A 1 9 ? 3.865 14.947 0.352 1.00 0.00 9 GLY A O 9
ATOM 4101 N N . ALA A 1 10 ? 5.876 14.003 -0.007 1.00 0.00 10 ALA A N 9
ATOM 4102 C CA . ALA A 1 10 ? 6.624 15.127 0.544 1.00 0.00 10 ALA A CA 9
ATOM 4103 C C . ALA A 1 10 ? 6.398 16.392 -0.278 1.00 0.00 10 ALA A C 9
ATOM 4104 O O . ALA A 1 10 ? 6.167 17.469 0.272 1.00 0.00 10 ALA A O 9
ATOM 4111 N N . LYS A 1 11 ? 6.467 16.255 -1.598 1.00 0.00 11 LYS A N 9
ATOM 4112 C CA . LYS A 1 11 ? 6.270 17.386 -2.496 1.00 0.00 11 LYS A CA 9
ATOM 4113 C C . LYS A 1 11 ? 4.976 18.123 -2.167 1.00 0.00 11 LYS A C 9
ATOM 4114 O O . LYS A 1 11 ? 4.941 19.352 -2.137 1.00 0.00 11 LYS A O 9
ATOM 4133 N N . ASN A 1 12 ? 3.914 17.363 -1.920 1.00 0.00 12 ASN A N 9
ATOM 4134 C CA . ASN A 1 12 ? 2.617 17.944 -1.593 1.00 0.00 12 ASN A CA 9
ATOM 4135 C C . ASN A 1 12 ? 2.557 18.345 -0.122 1.00 0.00 12 ASN A C 9
ATOM 4136 O O . ASN A 1 12 ? 1.906 19.326 0.240 1.00 0.00 12 ASN A O 9
ATOM 4147 N N . VAL A 1 13 ? 3.241 17.580 0.723 1.00 0.00 13 VAL A N 9
ATOM 4148 C CA . VAL A 1 13 ? 3.267 17.855 2.155 1.00 0.00 13 VAL A CA 9
ATOM 4149 C C . VAL A 1 13 ? 3.944 19.190 2.445 1.00 0.00 13 VAL A C 9
ATOM 4150 O O . VAL A 1 13 ? 3.505 19.945 3.311 1.00 0.00 13 VAL A O 9
ATOM 4163 N N . GLY A 1 14 ? 5.018 19.474 1.714 1.00 0.00 14 GLY A N 9
ATOM 4164 C CA . GLY A 1 14 ? 5.739 20.718 1.908 1.00 0.00 14 GLY A CA 9
ATOM 4165 C C . GLY A 1 14 ? 5.009 21.909 1.319 1.00 0.00 14 GLY A C 9
ATOM 4166 O O . GLY A 1 14 ? 4.773 22.905 2.006 1.00 0.00 14 GLY A O 9
ATOM 4170 N N . THR A 1 15 ? 4.650 21.811 0.043 1.00 0.00 15 THR A N 9
ATOM 4171 C CA . THR A 1 15 ? 3.946 22.889 -0.639 1.00 0.00 15 THR A CA 9
ATOM 4172 C C . THR A 1 15 ? 2.655 23.248 0.088 1.00 0.00 15 THR A C 9
ATOM 4173 O O . THR A 1 15 ? 2.238 24.405 0.098 1.00 0.00 15 THR A O 9
ATOM 4184 N N . ALA A 1 16 ? 2.026 22.247 0.696 1.00 0.00 16 ALA A N 9
ATOM 4185 C CA . ALA A 1 16 ? 0.783 22.458 1.427 1.00 0.00 16 ALA A CA 9
ATOM 4186 C C . ALA A 1 16 ? 1.018 23.299 2.677 1.00 0.00 16 ALA A C 9
ATOM 4187 O O . ALA A 1 16 ? 0.419 24.363 2.843 1.00 0.00 16 ALA A O 9
ATOM 4194 N N . ILE A 1 17 ? 1.891 22.816 3.554 1.00 0.00 17 ILE A N 9
ATOM 4195 C CA . ILE A 1 17 ? 2.205 23.525 4.789 1.00 0.00 17 ILE A CA 9
ATOM 4196 C C . ILE A 1 17 ? 2.549 24.984 4.513 1.00 0.00 17 ILE A C 9
ATOM 4197 O O . ILE A 1 17 ? 2.213 25.871 5.298 1.00 0.00 17 ILE A O 9
ATOM 4213 N N . ILE A 1 18 ? 3.221 25.226 3.392 1.00 0.00 18 ILE A N 9
ATOM 4214 C CA . ILE A 1 18 ? 3.608 26.579 3.011 1.00 0.00 18 ILE A CA 9
ATOM 4215 C C . ILE A 1 18 ? 2.435 27.333 2.395 1.00 0.00 18 ILE A C 9
ATOM 4216 O O . ILE A 1 18 ? 2.313 28.549 2.551 1.00 0.00 18 ILE A O 9
ATOM 4232 N N . LYS A 1 19 ? 1.572 26.605 1.695 1.00 0.00 19 LYS A N 9
ATOM 4233 C CA . LYS A 1 19 ? 0.405 27.203 1.057 1.00 0.00 19 LYS A CA 9
ATOM 4234 C C . LYS A 1 19 ? -0.449 27.951 2.076 1.00 0.00 19 LYS A C 9
ATOM 4235 O O . LYS A 1 19 ? -1.000 29.010 1.779 1.00 0.00 19 LYS A O 9
ATOM 4254 N N . ASN A 1 20 ? -0.551 27.393 3.278 1.00 0.00 20 ASN A N 9
ATOM 4255 C CA . ASN A 1 20 ? -1.338 28.009 4.341 1.00 0.00 20 ASN A CA 9
ATOM 4256 C C . ASN A 1 20 ? -0.485 28.975 5.158 1.00 0.00 20 ASN A C 9
ATOM 4257 O O . ASN A 1 20 ? -0.985 29.973 5.677 1.00 0.00 20 ASN A O 9
ATOM 4268 N N . ALA A 1 21 ? 0.804 28.672 5.267 1.00 0.00 21 ALA A N 9
ATOM 4269 C CA . ALA A 1 21 ? 1.726 29.514 6.018 1.00 0.00 21 ALA A CA 9
ATOM 4270 C C . ALA A 1 21 ? 1.963 30.841 5.305 1.00 0.00 21 ALA A C 9
ATOM 4271 O O . ALA A 1 21 ? 2.280 31.849 5.936 1.00 0.00 21 ALA A O 9
ATOM 4278 N N . LYS A 1 22 ? 1.807 30.834 3.985 1.00 0.00 22 LYS A N 9
ATOM 4279 C CA . LYS A 1 22 ? 2.003 32.037 3.184 1.00 0.00 22 LYS A CA 9
ATOM 4280 C C . LYS A 1 22 ? 0.818 32.986 3.330 1.00 0.00 22 LYS A C 9
ATOM 4281 O O . LYS A 1 22 ? 0.172 33.344 2.345 1.00 0.00 22 LYS A O 9
ATOM 4300 N N . VAL A 1 23 ? 0.539 33.392 4.564 1.00 0.00 23 VAL A N 9
ATOM 4301 C CA . VAL A 1 23 ? -0.566 34.302 4.838 1.00 0.00 23 VAL A CA 9
ATOM 4302 C C . VAL A 1 23 ? -0.241 35.717 4.372 1.00 0.00 23 VAL A C 9
ATOM 4303 O O . VAL A 1 23 ? 0.823 35.967 3.805 1.00 0.00 23 VAL A O 9
ATOM 4316 N N . CYS A 1 24 ? -1.165 36.641 4.616 1.00 0.00 24 CYS A N 9
ATOM 4317 C CA . CYS A 1 24 ? -0.978 38.032 4.223 1.00 0.00 24 CYS A CA 9
ATOM 4318 C C . CYS A 1 24 ? -0.110 38.773 5.237 1.00 0.00 24 CYS A C 9
ATOM 4319 O O . CYS A 1 24 ? 0.958 39.283 4.901 1.00 0.00 24 CYS A O 9
ATOM 4326 N N . VAL A 1 25 ? -0.578 38.827 6.480 1.00 0.00 25 VAL A N 9
ATOM 4327 C CA . VAL A 1 25 ? 0.155 39.503 7.544 1.00 0.00 25 VAL A CA 9
ATOM 4328 C C . VAL A 1 25 ? 0.969 38.511 8.367 1.00 0.00 25 VAL A C 9
ATOM 4329 O O . VAL A 1 25 ? 0.943 37.307 8.110 1.00 0.00 25 VAL A O 9
ATOM 4342 N N . TYR A 1 26 ? 1.689 39.023 9.358 1.00 0.00 26 TYR A N 9
ATOM 4343 C CA . TYR A 1 26 ? 2.513 38.183 10.218 1.00 0.00 26 TYR A CA 9
ATOM 4344 C C . TYR A 1 26 ? 1.721 36.982 10.726 1.00 0.00 26 TYR A C 9
ATOM 4345 O O . TYR A 1 26 ? 2.098 35.833 10.498 1.00 0.00 26 TYR A O 9
ATOM 4363 N N . ALA A 1 27 ? 0.619 37.258 11.417 1.00 0.00 27 ALA A N 9
ATOM 4364 C CA . ALA A 1 27 ? -0.229 36.202 11.956 1.00 0.00 27 ALA A CA 9
ATOM 4365 C C . ALA A 1 27 ? -0.858 35.378 10.837 1.00 0.00 27 ALA A C 9
ATOM 4366 O O . ALA A 1 27 ? -0.267 34.410 10.358 1.00 0.00 27 ALA A O 9
ATOM 4373 N N . VAL A 1 28 ? -2.060 35.768 10.425 1.00 0.00 28 VAL A N 9
ATOM 4374 C CA . VAL A 1 28 ? -2.769 35.066 9.362 1.00 0.00 28 VAL A CA 9
ATOM 4375 C C . VAL A 1 28 ? -3.763 35.987 8.663 1.00 0.00 28 VAL A C 9
ATOM 4376 O O . VAL A 1 28 ? -4.974 35.770 8.722 1.00 0.00 28 VAL A O 9
ATOM 4389 N N . CYS A 1 29 ? -3.244 37.015 8.001 1.00 0.00 29 CYS A N 9
ATOM 4390 C CA . CYS A 1 29 ? -4.085 37.970 7.290 1.00 0.00 29 CYS A CA 9
ATOM 4391 C C . CYS A 1 29 ? -4.982 38.734 8.260 1.00 0.00 29 CYS A C 9
ATOM 4392 O O . CYS A 1 29 ? -6.054 39.211 7.888 1.00 0.00 29 CYS A O 9
ATOM 4399 N N . VAL A 1 30 ? -4.535 38.845 9.507 1.00 0.00 30 VAL A N 9
ATOM 4400 C CA . VAL A 1 30 ? -5.295 39.552 10.531 1.00 0.00 30 VAL A CA 9
ATOM 4401 C C . VAL A 1 30 ? -4.562 40.806 10.993 1.00 0.00 30 VAL A C 9
ATOM 4402 O O . VAL A 1 30 ? -3.706 41.334 10.283 1.00 0.00 30 VAL A O 9
ATOM 4415 N N . SER A 1 31 ? -4.902 41.278 12.188 1.00 0.00 31 SER A N 9
ATOM 4416 C CA . SER A 1 31 ? -4.278 42.473 12.744 1.00 0.00 31 SER A CA 9
ATOM 4417 C C . SER A 1 31 ? -4.042 42.314 14.243 1.00 0.00 31 SER A C 9
ATOM 4418 O O . SER A 1 31 ? -4.862 42.733 15.061 1.00 0.00 31 SER A O 9
ATOM 4426 N N . HIS A 1 32 ? -2.914 41.706 14.597 1.00 0.00 32 HIS A N 9
ATOM 4427 C CA . HIS A 1 32 ? -2.567 41.492 15.997 1.00 0.00 32 HIS A CA 9
ATOM 4428 C C . HIS A 1 32 ? -2.360 42.822 16.715 1.00 0.00 32 HIS A C 9
ATOM 4429 O O . HIS A 1 32 ? -2.633 42.945 17.909 1.00 0.00 32 HIS A O 9
ATOM 4443 N N . LYS A 1 33 ? -1.874 43.817 15.980 1.00 0.00 33 LYS A N 9
ATOM 4444 C CA . LYS A 1 33 ? -1.631 45.138 16.545 1.00 0.00 33 LYS A CA 9
ATOM 4445 C C . LYS A 1 33 ? -2.891 45.689 17.205 1.00 0.00 33 LYS A C 9
ATOM 4446 O O . LYS A 1 33 ? -4.006 45.413 16.762 1.00 0.00 33 LYS A O 9
ATOM 4465 N N . GLY A 1 1 ? 3.861 2.359 -4.000 1.00 0.00 1 GLY A N 10
ATOM 4466 C CA . GLY A 1 1 ? 5.290 2.569 -4.140 1.00 0.00 1 GLY A CA 10
ATOM 4467 C C . GLY A 1 1 ? 5.829 3.575 -3.143 1.00 0.00 1 GLY A C 10
ATOM 4468 O O . GLY A 1 1 ? 5.490 4.758 -3.199 1.00 0.00 1 GLY A O 10
ATOM 4472 N N . PHE A 1 2 ? 6.670 3.106 -2.227 1.00 0.00 2 PHE A N 10
ATOM 4473 C CA . PHE A 1 2 ? 7.255 3.973 -1.211 1.00 0.00 2 PHE A CA 10
ATOM 4474 C C . PHE A 1 2 ? 8.178 5.009 -1.846 1.00 0.00 2 PHE A C 10
ATOM 4475 O O . PHE A 1 2 ? 8.007 6.212 -1.648 1.00 0.00 2 PHE A O 10
ATOM 4492 N N . TRP A 1 3 ? 9.155 4.533 -2.609 1.00 0.00 3 TRP A N 10
ATOM 4493 C CA . TRP A 1 3 ? 10.106 5.418 -3.273 1.00 0.00 3 TRP A CA 10
ATOM 4494 C C . TRP A 1 3 ? 9.381 6.464 -4.112 1.00 0.00 3 TRP A C 10
ATOM 4495 O O . TRP A 1 3 ? 9.940 7.515 -4.427 1.00 0.00 3 TRP A O 10
ATOM 4516 N N . SER A 1 4 ? 8.136 6.171 -4.471 1.00 0.00 4 SER A N 10
ATOM 4517 C CA . SER A 1 4 ? 7.336 7.086 -5.277 1.00 0.00 4 SER A CA 10
ATOM 4518 C C . SER A 1 4 ? 6.463 7.969 -4.391 1.00 0.00 4 SER A C 10
ATOM 4519 O O . SER A 1 4 ? 6.156 9.108 -4.741 1.00 0.00 4 SER A O 10
ATOM 4527 N N . SER A 1 5 ? 6.065 7.433 -3.241 1.00 0.00 5 SER A N 10
ATOM 4528 C CA . SER A 1 5 ? 5.224 8.170 -2.305 1.00 0.00 5 SER A CA 10
ATOM 4529 C C . SER A 1 5 ? 6.050 9.170 -1.503 1.00 0.00 5 SER A C 10
ATOM 4530 O O . SER A 1 5 ? 5.508 10.084 -0.882 1.00 0.00 5 SER A O 10
ATOM 4538 N N . VAL A 1 6 ? 7.367 8.990 -1.522 1.00 0.00 6 VAL A N 10
ATOM 4539 C CA . VAL A 1 6 ? 8.270 9.876 -0.797 1.00 0.00 6 VAL A CA 10
ATOM 4540 C C . VAL A 1 6 ? 8.445 11.201 -1.531 1.00 0.00 6 VAL A C 10
ATOM 4541 O O . VAL A 1 6 ? 8.510 12.262 -0.910 1.00 0.00 6 VAL A O 10
ATOM 4554 N N . TRP A 1 7 ? 8.521 11.132 -2.855 1.00 0.00 7 TRP A N 10
ATOM 4555 C CA . TRP A 1 7 ? 8.688 12.328 -3.674 1.00 0.00 7 TRP A CA 10
ATOM 4556 C C . TRP A 1 7 ? 7.349 13.014 -3.915 1.00 0.00 7 TRP A C 10
ATOM 4557 O O . TRP A 1 7 ? 7.264 14.242 -3.936 1.00 0.00 7 TRP A O 10
ATOM 4578 N N . ASP A 1 8 ? 6.304 12.214 -4.097 1.00 0.00 8 ASP A N 10
ATOM 4579 C CA . ASP A 1 8 ? 4.967 12.745 -4.336 1.00 0.00 8 ASP A CA 10
ATOM 4580 C C . ASP A 1 8 ? 4.336 13.235 -3.037 1.00 0.00 8 ASP A C 10
ATOM 4581 O O . ASP A 1 8 ? 3.765 14.323 -2.984 1.00 0.00 8 ASP A O 10
ATOM 4590 N N . GLY A 1 9 ? 4.444 12.423 -1.989 1.00 0.00 9 GLY A N 10
ATOM 4591 C CA . GLY A 1 9 ? 3.879 12.791 -0.704 1.00 0.00 9 GLY A CA 10
ATOM 4592 C C . GLY A 1 9 ? 4.547 14.013 -0.105 1.00 0.00 9 GLY A C 10
ATOM 4593 O O . GLY A 1 9 ? 3.873 14.952 0.318 1.00 0.00 9 GLY A O 10
ATOM 4597 N N . ALA A 1 10 ? 5.875 14.001 -0.068 1.00 0.00 10 ALA A N 10
ATOM 4598 C CA . ALA A 1 10 ? 6.634 15.117 0.483 1.00 0.00 10 ALA A CA 10
ATOM 4599 C C . ALA A 1 10 ? 6.403 16.390 -0.324 1.00 0.00 10 ALA A C 10
ATOM 4600 O O . ALA A 1 10 ? 6.171 17.461 0.238 1.00 0.00 10 ALA A O 10
ATOM 4607 N N . LYS A 1 11 ? 6.468 16.268 -1.646 1.00 0.00 11 LYS A N 10
ATOM 4608 C CA . LYS A 1 11 ? 6.265 17.408 -2.532 1.00 0.00 11 LYS A CA 10
ATOM 4609 C C . LYS A 1 11 ? 4.974 18.143 -2.186 1.00 0.00 11 LYS A C 10
ATOM 4610 O O . LYS A 1 11 ? 4.941 19.371 -2.141 1.00 0.00 11 LYS A O 10
ATOM 4629 N N . ASN A 1 12 ? 3.912 17.381 -1.939 1.00 0.00 12 ASN A N 10
ATOM 4630 C CA . ASN A 1 12 ? 2.619 17.961 -1.596 1.00 0.00 12 ASN A CA 10
ATOM 4631 C C . ASN A 1 12 ? 2.572 18.353 -0.122 1.00 0.00 12 ASN A C 10
ATOM 4632 O O . ASN A 1 12 ? 1.923 19.330 0.251 1.00 0.00 12 ASN A O 10
ATOM 4643 N N . VAL A 1 13 ? 3.266 17.584 0.711 1.00 0.00 13 VAL A N 10
ATOM 4644 C CA . VAL A 1 13 ? 3.306 17.851 2.144 1.00 0.00 13 VAL A CA 10
ATOM 4645 C C . VAL A 1 13 ? 3.977 19.188 2.435 1.00 0.00 13 VAL A C 10
ATOM 4646 O O . VAL A 1 13 ? 3.515 19.956 3.278 1.00 0.00 13 VAL A O 10
ATOM 4659 N N . GLY A 1 14 ? 5.071 19.461 1.730 1.00 0.00 14 GLY A N 10
ATOM 4660 C CA . GLY A 1 14 ? 5.789 20.707 1.927 1.00 0.00 14 GLY A CA 10
ATOM 4661 C C . GLY A 1 14 ? 5.049 21.899 1.353 1.00 0.00 14 GLY A C 10
ATOM 4662 O O . GLY A 1 14 ? 4.799 22.881 2.053 1.00 0.00 14 GLY A O 10
ATOM 4666 N N . THR A 1 15 ? 4.699 21.816 0.073 1.00 0.00 15 THR A N 10
ATOM 4667 C CA . THR A 1 15 ? 3.986 22.897 -0.596 1.00 0.00 15 THR A CA 10
ATOM 4668 C C . THR A 1 15 ? 2.705 23.255 0.149 1.00 0.00 15 THR A C 10
ATOM 4669 O O . THR A 1 15 ? 2.296 24.415 0.177 1.00 0.00 15 THR A O 10
ATOM 4680 N N . ALA A 1 16 ? 2.077 22.251 0.752 1.00 0.00 16 ALA A N 10
ATOM 4681 C CA . ALA A 1 16 ? 0.843 22.461 1.499 1.00 0.00 16 ALA A CA 10
ATOM 4682 C C . ALA A 1 16 ? 1.089 23.320 2.734 1.00 0.00 16 ALA A C 10
ATOM 4683 O O . ALA A 1 16 ? 0.435 24.346 2.929 1.00 0.00 16 ALA A O 10
ATOM 4690 N N . ILE A 1 17 ? 2.034 22.896 3.566 1.00 0.00 17 ILE A N 10
ATOM 4691 C CA . ILE A 1 17 ? 2.366 23.628 4.782 1.00 0.00 17 ILE A CA 10
ATOM 4692 C C . ILE A 1 17 ? 2.602 25.105 4.487 1.00 0.00 17 ILE A C 10
ATOM 4693 O O . ILE A 1 17 ? 2.230 25.973 5.277 1.00 0.00 17 ILE A O 10
ATOM 4709 N N . ILE A 1 18 ? 3.222 25.383 3.346 1.00 0.00 18 ILE A N 10
ATOM 4710 C CA . ILE A 1 18 ? 3.506 26.756 2.945 1.00 0.00 18 ILE A CA 10
ATOM 4711 C C . ILE A 1 18 ? 2.264 27.428 2.369 1.00 0.00 18 ILE A C 10
ATOM 4712 O O . ILE A 1 18 ? 2.050 28.626 2.554 1.00 0.00 18 ILE A O 10
ATOM 4728 N N . LYS A 1 19 ? 1.446 26.647 1.670 1.00 0.00 19 LYS A N 10
ATOM 4729 C CA . LYS A 1 19 ? 0.223 27.165 1.069 1.00 0.00 19 LYS A CA 10
ATOM 4730 C C . LYS A 1 19 ? -0.653 27.845 2.116 1.00 0.00 19 LYS A C 10
ATOM 4731 O O . LYS A 1 19 ? -1.360 28.806 1.818 1.00 0.00 19 LYS A O 10
ATOM 4750 N N . ASN A 1 20 ? -0.600 27.339 3.344 1.00 0.00 20 ASN A N 10
ATOM 4751 C CA . ASN A 1 20 ? -1.389 27.899 4.436 1.00 0.00 20 ASN A CA 10
ATOM 4752 C C . ASN A 1 20 ? -0.549 28.854 5.278 1.00 0.00 20 ASN A C 10
ATOM 4753 O O . ASN A 1 20 ? -1.060 29.838 5.814 1.00 0.00 20 ASN A O 10
ATOM 4764 N N . ALA A 1 21 ? 0.741 28.558 5.391 1.00 0.00 21 ALA A N 10
ATOM 4765 C CA . ALA A 1 21 ? 1.652 29.391 6.166 1.00 0.00 21 ALA A CA 10
ATOM 4766 C C . ALA A 1 21 ? 2.396 30.374 5.267 1.00 0.00 21 ALA A C 10
ATOM 4767 O O . ALA A 1 21 ? 3.506 30.801 5.582 1.00 0.00 21 ALA A O 10
ATOM 4774 N N . LYS A 1 22 ? 1.777 30.728 4.146 1.00 0.00 22 LYS A N 10
ATOM 4775 C CA . LYS A 1 22 ? 2.379 31.661 3.201 1.00 0.00 22 LYS A CA 10
ATOM 4776 C C . LYS A 1 22 ? 2.851 32.926 3.911 1.00 0.00 22 LYS A C 10
ATOM 4777 O O . LYS A 1 22 ? 3.783 33.592 3.461 1.00 0.00 22 LYS A O 10
ATOM 4796 N N . VAL A 1 23 ? 2.202 33.252 5.025 1.00 0.00 23 VAL A N 10
ATOM 4797 C CA . VAL A 1 23 ? 2.557 34.435 5.799 1.00 0.00 23 VAL A CA 10
ATOM 4798 C C . VAL A 1 23 ? 4.010 34.375 6.259 1.00 0.00 23 VAL A C 10
ATOM 4799 O O . VAL A 1 23 ? 4.741 33.444 5.922 1.00 0.00 23 VAL A O 10
ATOM 4812 N N . CYS A 1 24 ? 4.421 35.375 7.032 1.00 0.00 24 CYS A N 10
ATOM 4813 C CA . CYS A 1 24 ? 5.786 35.437 7.540 1.00 0.00 24 CYS A CA 10
ATOM 4814 C C . CYS A 1 24 ? 6.014 34.384 8.620 1.00 0.00 24 CYS A C 10
ATOM 4815 O O . CYS A 1 24 ? 6.771 33.433 8.426 1.00 0.00 24 CYS A O 10
ATOM 4822 N N . VAL A 1 25 ? 5.352 34.561 9.760 1.00 0.00 25 VAL A N 10
ATOM 4823 C CA . VAL A 1 25 ? 5.480 33.626 10.871 1.00 0.00 25 VAL A CA 10
ATOM 4824 C C . VAL A 1 25 ? 4.444 32.512 10.774 1.00 0.00 25 VAL A C 10
ATOM 4825 O O . VAL A 1 25 ? 3.672 32.449 9.817 1.00 0.00 25 VAL A O 10
ATOM 4838 N N . TYR A 1 26 ? 4.431 31.636 11.772 1.00 0.00 26 TYR A N 10
ATOM 4839 C CA . TYR A 1 26 ? 3.490 30.522 11.799 1.00 0.00 26 TYR A CA 10
ATOM 4840 C C . TYR A 1 26 ? 2.056 31.024 11.938 1.00 0.00 26 TYR A C 10
ATOM 4841 O O . TYR A 1 26 ? 1.110 30.359 11.516 1.00 0.00 26 TYR A O 10
ATOM 4859 N N . ALA A 1 27 ? 1.904 32.203 12.532 1.00 0.00 27 ALA A N 10
ATOM 4860 C CA . ALA A 1 27 ? 0.586 32.797 12.725 1.00 0.00 27 ALA A CA 10
ATOM 4861 C C . ALA A 1 27 ? 0.098 33.474 11.449 1.00 0.00 27 ALA A C 10
ATOM 4862 O O . ALA A 1 27 ? -0.384 32.814 10.529 1.00 0.00 27 ALA A O 10
ATOM 4869 N N . VAL A 1 28 ? 0.224 34.797 11.402 1.00 0.00 28 VAL A N 10
ATOM 4870 C CA . VAL A 1 28 ? -0.204 35.564 10.238 1.00 0.00 28 VAL A CA 10
ATOM 4871 C C . VAL A 1 28 ? 0.613 36.843 10.092 1.00 0.00 28 VAL A C 10
ATOM 4872 O O . VAL A 1 28 ? 0.071 37.908 9.795 1.00 0.00 28 VAL A O 10
ATOM 4885 N N . CYS A 1 29 ? 1.920 36.731 10.303 1.00 0.00 29 CYS A N 10
ATOM 4886 C CA . CYS A 1 29 ? 2.814 37.877 10.195 1.00 0.00 29 CYS A CA 10
ATOM 4887 C C . CYS A 1 29 ? 2.366 39.005 11.120 1.00 0.00 29 CYS A C 10
ATOM 4888 O O . CYS A 1 29 ? 2.708 40.169 10.910 1.00 0.00 29 CYS A O 10
ATOM 4895 N N . VAL A 1 30 ? 1.597 38.652 12.146 1.00 0.00 30 VAL A N 10
ATOM 4896 C CA . VAL A 1 30 ? 1.103 39.633 13.104 1.00 0.00 30 VAL A CA 10
ATOM 4897 C C . VAL A 1 30 ? 1.434 39.221 14.534 1.00 0.00 30 VAL A C 10
ATOM 4898 O O . VAL A 1 30 ? 1.836 40.048 15.352 1.00 0.00 30 VAL A O 10
ATOM 4911 N N . SER A 1 31 ? 1.264 37.936 14.827 1.00 0.00 31 SER A N 10
ATOM 4912 C CA . SER A 1 31 ? 1.543 37.413 16.160 1.00 0.00 31 SER A CA 10
ATOM 4913 C C . SER A 1 31 ? 2.830 36.595 16.164 1.00 0.00 31 SER A C 10
ATOM 4914 O O . SER A 1 31 ? 2.828 35.414 16.513 1.00 0.00 31 SER A O 10
ATOM 4922 N N . HIS A 1 32 ? 3.930 37.232 15.775 1.00 0.00 32 HIS A N 10
ATOM 4923 C CA . HIS A 1 32 ? 5.226 36.565 15.734 1.00 0.00 32 HIS A CA 10
ATOM 4924 C C . HIS A 1 32 ? 5.579 35.978 17.098 1.00 0.00 32 HIS A C 10
ATOM 4925 O O . HIS A 1 32 ? 6.360 35.032 17.196 1.00 0.00 32 HIS A O 10
ATOM 4939 N N . LYS A 1 33 ? 4.998 36.547 18.149 1.00 0.00 33 LYS A N 10
ATOM 4940 C CA . LYS A 1 33 ? 5.249 36.081 19.508 1.00 0.00 33 LYS A CA 10
ATOM 4941 C C . LYS A 1 33 ? 5.071 34.570 19.606 1.00 0.00 33 LYS A C 10
ATOM 4942 O O . LYS A 1 33 ? 5.874 33.880 20.236 1.00 0.00 33 LYS A O 10
ATOM 4961 N N . GLY A 1 1 ? 3.903 2.874 -4.509 1.00 0.00 1 GLY A N 11
ATOM 4962 C CA . GLY A 1 1 ? 5.266 2.577 -4.108 1.00 0.00 1 GLY A CA 11
ATOM 4963 C C . GLY A 1 1 ? 5.810 3.583 -3.114 1.00 0.00 1 GLY A C 11
ATOM 4964 O O . GLY A 1 1 ? 5.462 4.764 -3.161 1.00 0.00 1 GLY A O 11
ATOM 4968 N N . PHE A 1 2 ? 6.665 3.117 -2.210 1.00 0.00 2 PHE A N 11
ATOM 4969 C CA . PHE A 1 2 ? 7.257 3.985 -1.198 1.00 0.00 2 PHE A CA 11
ATOM 4970 C C . PHE A 1 2 ? 8.187 5.012 -1.838 1.00 0.00 2 PHE A C 11
ATOM 4971 O O . PHE A 1 2 ? 8.030 6.216 -1.639 1.00 0.00 2 PHE A O 11
ATOM 4988 N N . TRP A 1 3 ? 9.155 4.526 -2.607 1.00 0.00 3 TRP A N 11
ATOM 4989 C CA . TRP A 1 3 ? 10.111 5.401 -3.276 1.00 0.00 3 TRP A CA 11
ATOM 4990 C C . TRP A 1 3 ? 9.392 6.457 -4.108 1.00 0.00 3 TRP A C 11
ATOM 4991 O O . TRP A 1 3 ? 9.962 7.499 -4.432 1.00 0.00 3 TRP A O 11
ATOM 5012 N N . SER A 1 4 ? 8.137 6.182 -4.451 1.00 0.00 4 SER A N 11
ATOM 5013 C CA . SER A 1 4 ? 7.342 7.108 -5.249 1.00 0.00 4 SER A CA 11
ATOM 5014 C C . SER A 1 4 ? 6.491 8.004 -4.353 1.00 0.00 4 SER A C 11
ATOM 5015 O O . SER A 1 4 ? 6.266 9.174 -4.662 1.00 0.00 4 SER A O 11
ATOM 5023 N N . SER A 1 5 ? 6.021 7.444 -3.243 1.00 0.00 5 SER A N 11
ATOM 5024 C CA . SER A 1 5 ? 5.191 8.190 -2.304 1.00 0.00 5 SER A CA 11
ATOM 5025 C C . SER A 1 5 ? 6.031 9.187 -1.511 1.00 0.00 5 SER A C 11
ATOM 5026 O O . SER A 1 5 ? 5.500 10.107 -0.889 1.00 0.00 5 SER A O 11
ATOM 5034 N N . VAL A 1 6 ? 7.346 8.997 -1.537 1.00 0.00 6 VAL A N 11
ATOM 5035 C CA . VAL A 1 6 ? 8.261 9.879 -0.822 1.00 0.00 6 VAL A CA 11
ATOM 5036 C C . VAL A 1 6 ? 8.437 11.202 -1.559 1.00 0.00 6 VAL A C 11
ATOM 5037 O O . VAL A 1 6 ? 8.516 12.263 -0.939 1.00 0.00 6 VAL A O 11
ATOM 5050 N N . TRP A 1 7 ? 8.496 11.132 -2.884 1.00 0.00 7 TRP A N 11
ATOM 5051 C CA . TRP A 1 7 ? 8.662 12.325 -3.706 1.00 0.00 7 TRP A CA 11
ATOM 5052 C C . TRP A 1 7 ? 7.323 13.020 -3.933 1.00 0.00 7 TRP A C 11
ATOM 5053 O O . TRP A 1 7 ? 7.246 14.248 -3.949 1.00 0.00 7 TRP A O 11
ATOM 5074 N N . ASP A 1 8 ? 6.272 12.226 -4.109 1.00 0.00 8 ASP A N 11
ATOM 5075 C CA . ASP A 1 8 ? 4.936 12.766 -4.334 1.00 0.00 8 ASP A CA 11
ATOM 5076 C C . ASP A 1 8 ? 4.319 13.252 -3.027 1.00 0.00 8 ASP A C 11
ATOM 5077 O O . ASP A 1 8 ? 3.746 14.339 -2.966 1.00 0.00 8 ASP A O 11
ATOM 5086 N N . GLY A 1 9 ? 4.439 12.439 -1.983 1.00 0.00 9 GLY A N 11
ATOM 5087 C CA . GLY A 1 9 ? 3.887 12.803 -0.691 1.00 0.00 9 GLY A CA 11
ATOM 5088 C C . GLY A 1 9 ? 4.560 14.024 -0.096 1.00 0.00 9 GLY A C 11
ATOM 5089 O O . GLY A 1 9 ? 3.891 14.962 0.335 1.00 0.00 9 GLY A O 11
ATOM 5093 N N . ALA A 1 10 ? 5.889 14.012 -0.071 1.00 0.00 10 ALA A N 11
ATOM 5094 C CA . ALA A 1 10 ? 6.653 15.126 0.475 1.00 0.00 10 ALA A CA 11
ATOM 5095 C C . ALA A 1 10 ? 6.418 16.400 -0.330 1.00 0.00 10 ALA A C 11
ATOM 5096 O O . ALA A 1 10 ? 6.188 17.470 0.233 1.00 0.00 10 ALA A O 11
ATOM 5103 N N . LYS A 1 11 ? 6.477 16.278 -1.652 1.00 0.00 11 LYS A N 11
ATOM 5104 C CA . LYS A 1 11 ? 6.271 17.419 -2.536 1.00 0.00 11 LYS A CA 11
ATOM 5105 C C . LYS A 1 11 ? 4.982 18.154 -2.183 1.00 0.00 11 LYS A C 11
ATOM 5106 O O . LYS A 1 11 ? 4.951 19.383 -2.139 1.00 0.00 11 LYS A O 11
ATOM 5125 N N . ASN A 1 12 ? 3.922 17.394 -1.931 1.00 0.00 12 ASN A N 11
ATOM 5126 C CA . ASN A 1 12 ? 2.631 17.974 -1.580 1.00 0.00 12 ASN A CA 11
ATOM 5127 C C . ASN A 1 12 ? 2.593 18.367 -0.106 1.00 0.00 12 ASN A C 11
ATOM 5128 O O . ASN A 1 12 ? 1.949 19.347 0.270 1.00 0.00 12 ASN A O 11
ATOM 5139 N N . VAL A 1 13 ? 3.289 17.596 0.724 1.00 0.00 13 VAL A N 11
ATOM 5140 C CA . VAL A 1 13 ? 3.337 17.864 2.156 1.00 0.00 13 VAL A CA 11
ATOM 5141 C C . VAL A 1 13 ? 4.013 19.200 2.443 1.00 0.00 13 VAL A C 11
ATOM 5142 O O . VAL A 1 13 ? 3.560 19.968 3.291 1.00 0.00 13 VAL A O 11
ATOM 5155 N N . GLY A 1 14 ? 5.101 19.472 1.729 1.00 0.00 14 GLY A N 11
ATOM 5156 C CA . GLY A 1 14 ? 5.823 20.716 1.921 1.00 0.00 14 GLY A CA 11
ATOM 5157 C C . GLY A 1 14 ? 5.079 21.911 1.358 1.00 0.00 14 GLY A C 11
ATOM 5158 O O . GLY A 1 14 ? 4.852 22.898 2.058 1.00 0.00 14 GLY A O 11
ATOM 5162 N N . THR A 1 15 ? 4.698 21.824 0.087 1.00 0.00 15 THR A N 11
ATOM 5163 C CA . THR A 1 15 ? 3.978 22.907 -0.571 1.00 0.00 15 THR A CA 11
ATOM 5164 C C . THR A 1 15 ? 2.696 23.250 0.179 1.00 0.00 15 THR A C 11
ATOM 5165 O O . THR A 1 15 ? 2.286 24.410 0.228 1.00 0.00 15 THR A O 11
ATOM 5176 N N . ALA A 1 16 ? 2.068 22.236 0.764 1.00 0.00 16 ALA A N 11
ATOM 5177 C CA . ALA A 1 16 ? 0.834 22.431 1.514 1.00 0.00 16 ALA A CA 11
ATOM 5178 C C . ALA A 1 16 ? 1.073 23.293 2.749 1.00 0.00 16 ALA A C 11
ATOM 5179 O O . ALA A 1 16 ? 0.421 24.321 2.936 1.00 0.00 16 ALA A O 11
ATOM 5186 N N . ILE A 1 17 ? 2.011 22.868 3.589 1.00 0.00 17 ILE A N 11
ATOM 5187 C CA . ILE A 1 17 ? 2.336 23.602 4.805 1.00 0.00 17 ILE A CA 11
ATOM 5188 C C . ILE A 1 17 ? 2.583 25.078 4.508 1.00 0.00 17 ILE A C 11
ATOM 5189 O O . ILE A 1 17 ? 2.214 25.950 5.296 1.00 0.00 17 ILE A O 11
ATOM 5205 N N . ILE A 1 18 ? 3.207 25.349 3.367 1.00 0.00 18 ILE A N 11
ATOM 5206 C CA . ILE A 1 18 ? 3.500 26.719 2.964 1.00 0.00 18 ILE A CA 11
ATOM 5207 C C . ILE A 1 18 ? 2.270 27.390 2.363 1.00 0.00 18 ILE A C 11
ATOM 5208 O O . ILE A 1 18 ? 2.055 28.590 2.537 1.00 0.00 18 ILE A O 11
ATOM 5224 N N . LYS A 1 19 ? 1.462 26.608 1.655 1.00 0.00 19 LYS A N 11
ATOM 5225 C CA . LYS A 1 19 ? 0.251 27.124 1.029 1.00 0.00 19 LYS A CA 11
ATOM 5226 C C . LYS A 1 19 ? -0.634 27.826 2.053 1.00 0.00 19 LYS A C 11
ATOM 5227 O O . LYS A 1 19 ? -1.330 28.788 1.731 1.00 0.00 19 LYS A O 11
ATOM 5246 N N . ASN A 1 20 ? -0.602 27.339 3.289 1.00 0.00 20 ASN A N 11
ATOM 5247 C CA . ASN A 1 20 ? -1.401 27.920 4.362 1.00 0.00 20 ASN A CA 11
ATOM 5248 C C . ASN A 1 20 ? -0.541 28.797 5.267 1.00 0.00 20 ASN A C 11
ATOM 5249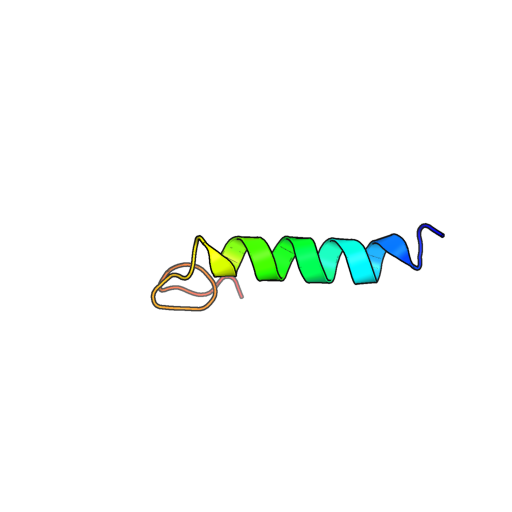 O O . ASN A 1 20 ? -1.017 29.784 5.826 1.00 0.00 20 ASN A O 11
ATOM 5260 N N . ALA A 1 21 ? 0.728 28.428 5.406 1.00 0.00 21 ALA A N 11
ATOM 5261 C CA . ALA A 1 21 ? 1.656 29.181 6.241 1.00 0.00 21 ALA A CA 11
ATOM 5262 C C . ALA A 1 21 ? 2.507 30.127 5.401 1.00 0.00 21 ALA A C 11
ATOM 5263 O O . ALA A 1 21 ? 3.644 30.437 5.755 1.00 0.00 21 ALA A O 11
ATOM 5270 N N . LYS A 1 22 ? 1.949 30.583 4.285 1.00 0.00 22 LYS A N 11
ATOM 5271 C CA . LYS A 1 22 ? 2.656 31.495 3.393 1.00 0.00 22 LYS A CA 11
ATOM 5272 C C . LYS A 1 22 ? 2.548 32.934 3.888 1.00 0.00 22 LYS A C 11
ATOM 5273 O O . LYS A 1 22 ? 2.986 33.867 3.216 1.00 0.00 22 LYS A O 11
ATOM 5292 N N . VAL A 1 23 ? 1.963 33.106 5.070 1.00 0.00 23 VAL A N 11
ATOM 5293 C CA . VAL A 1 23 ? 1.801 34.430 5.657 1.00 0.00 23 VAL A CA 11
ATOM 5294 C C . VAL A 1 23 ? 3.152 35.075 5.941 1.00 0.00 23 VAL A C 11
ATOM 5295 O O . VAL A 1 23 ? 4.033 34.458 6.541 1.00 0.00 23 VAL A O 11
ATOM 5308 N N . CYS A 1 24 ? 3.311 36.321 5.507 1.00 0.00 24 CYS A N 11
ATOM 5309 C CA . CYS A 1 24 ? 4.555 37.051 5.715 1.00 0.00 24 CYS A CA 11
ATOM 5310 C C . CYS A 1 24 ? 4.612 37.640 7.121 1.00 0.00 24 CYS A C 11
ATOM 5311 O O . CYS A 1 24 ? 5.649 37.595 7.784 1.00 0.00 24 CYS A O 11
ATOM 5318 N N . VAL A 1 25 ? 3.490 38.192 7.572 1.00 0.00 25 VAL A N 11
ATOM 5319 C CA . VAL A 1 25 ? 3.411 38.789 8.900 1.00 0.00 25 VAL A CA 11
ATOM 5320 C C . VAL A 1 25 ? 2.575 37.928 9.840 1.00 0.00 25 VAL A C 11
ATOM 5321 O O . VAL A 1 25 ? 2.225 36.794 9.514 1.00 0.00 25 VAL A O 11
ATOM 5334 N N . TYR A 1 26 ? 2.257 38.475 11.008 1.00 0.00 26 TYR A N 11
ATOM 5335 C CA . TYR A 1 26 ? 1.463 37.757 11.998 1.00 0.00 26 TYR A CA 11
ATOM 5336 C C . TYR A 1 26 ? 0.191 37.194 11.371 1.00 0.00 26 TYR A C 11
ATOM 5337 O O . TYR A 1 26 ? -0.107 36.007 11.505 1.00 0.00 26 TYR A O 11
ATOM 5355 N N . ALA A 1 27 ? -0.554 38.055 10.686 1.00 0.00 27 ALA A N 11
ATOM 5356 C CA . ALA A 1 27 ? -1.793 37.644 10.036 1.00 0.00 27 ALA A CA 11
ATOM 5357 C C . ALA A 1 27 ? -1.512 36.949 8.708 1.00 0.00 27 ALA A C 11
ATOM 5358 O O . ALA A 1 27 ? -1.266 35.744 8.667 1.00 0.00 27 ALA A O 11
ATOM 5365 N N . VAL A 1 28 ? -1.549 37.717 7.624 1.00 0.00 28 VAL A N 11
ATOM 5366 C CA . VAL A 1 28 ? -1.298 37.175 6.294 1.00 0.00 28 VAL A CA 11
ATOM 5367 C C . VAL A 1 28 ? -0.753 38.247 5.358 1.00 0.00 28 VAL A C 11
ATOM 5368 O O . VAL A 1 28 ? -1.508 38.902 4.638 1.00 0.00 28 VAL A O 11
ATOM 5381 N N . CYS A 1 29 ? 0.565 38.422 5.371 1.00 0.00 29 CYS A N 11
ATOM 5382 C CA . CYS A 1 29 ? 1.213 39.414 4.522 1.00 0.00 29 CYS A CA 11
ATOM 5383 C C . CYS A 1 29 ? 0.601 40.796 4.736 1.00 0.00 29 CYS A C 11
ATOM 5384 O O . CYS A 1 29 ? 0.687 41.665 3.869 1.00 0.00 29 CYS A O 11
ATOM 5391 N N . VAL A 1 30 ? -0.017 40.990 5.896 1.00 0.00 30 VAL A N 11
ATOM 5392 C CA . VAL A 1 30 ? -0.643 42.265 6.225 1.00 0.00 30 VAL A CA 11
ATOM 5393 C C . VAL A 1 30 ? -0.621 42.516 7.729 1.00 0.00 30 VAL A C 11
ATOM 5394 O O . VAL A 1 30 ? 0.020 41.784 8.482 1.00 0.00 30 VAL A O 11
ATOM 5407 N N . SER A 1 31 ? -1.328 43.556 8.160 1.00 0.00 31 SER A N 11
ATOM 5408 C CA . SER A 1 31 ? -1.388 43.907 9.574 1.00 0.00 31 SER A CA 11
ATOM 5409 C C . SER A 1 31 ? -2.833 44.080 10.030 1.00 0.00 31 SER A C 11
ATOM 5410 O O . SER A 1 31 ? -3.400 45.169 9.937 1.00 0.00 31 SER A O 11
ATOM 5418 N N . HIS A 1 32 ? -3.425 42.997 10.524 1.00 0.00 32 HIS A N 11
ATOM 5419 C CA . HIS A 1 32 ? -4.804 43.027 10.996 1.00 0.00 32 HIS A CA 11
ATOM 5420 C C . HIS A 1 32 ? -4.936 43.910 12.234 1.00 0.00 32 HIS A C 11
ATOM 5421 O O . HIS A 1 32 ? -5.971 44.539 12.454 1.00 0.00 32 HIS A O 11
ATOM 5435 N N . LYS A 1 33 ? -3.880 43.953 13.039 1.00 0.00 33 LYS A N 11
ATOM 5436 C CA . LYS A 1 33 ? -3.876 44.758 14.254 1.00 0.00 33 LYS A CA 11
ATOM 5437 C C . LYS A 1 33 ? -4.026 46.240 13.925 1.00 0.00 33 LYS A C 11
ATOM 5438 O O . LYS A 1 33 ? -3.438 46.735 12.963 1.00 0.00 33 LYS A O 11
ATOM 5457 N N . GLY A 1 1 ? 4.543 2.878 -5.148 1.00 0.00 1 GLY A N 12
ATOM 5458 C CA . GLY A 1 1 ? 5.795 2.494 -4.521 1.00 0.00 1 GLY A CA 12
ATOM 5459 C C . GLY A 1 1 ? 6.284 3.526 -3.525 1.00 0.00 1 GLY A C 12
ATOM 5460 O O . GLY A 1 1 ? 6.154 4.729 -3.751 1.00 0.00 1 GLY A O 12
ATOM 5464 N N . PHE A 1 2 ? 6.849 3.056 -2.417 1.00 0.00 2 PHE A N 12
ATOM 5465 C CA . PHE A 1 2 ? 7.358 3.946 -1.381 1.00 0.00 2 PHE A CA 12
ATOM 5466 C C . PHE A 1 2 ? 8.297 4.992 -1.975 1.00 0.00 2 PHE A C 12
ATOM 5467 O O . PHE A 1 2 ? 8.113 6.192 -1.775 1.00 0.00 2 PHE A O 12
ATOM 5484 N N . TRP A 1 3 ? 9.304 4.526 -2.705 1.00 0.00 3 TRP A N 12
ATOM 5485 C CA . TRP A 1 3 ? 10.273 5.420 -3.328 1.00 0.00 3 TRP A CA 12
ATOM 5486 C C . TRP A 1 3 ? 9.571 6.520 -4.116 1.00 0.00 3 TRP A C 12
ATOM 5487 O O . TRP A 1 3 ? 10.140 7.586 -4.354 1.00 0.00 3 TRP A O 12
ATOM 5508 N N . SER A 1 4 ? 8.332 6.255 -4.519 1.00 0.00 4 SER A N 12
ATOM 5509 C CA . SER A 1 4 ? 7.554 7.222 -5.284 1.00 0.00 4 SER A CA 12
ATOM 5510 C C . SER A 1 4 ? 6.672 8.060 -4.363 1.00 0.00 4 SER A C 12
ATOM 5511 O O . SER A 1 4 ? 6.488 9.257 -4.583 1.00 0.00 4 SER A O 12
ATOM 5519 N N . SER A 1 5 ? 6.130 7.422 -3.331 1.00 0.00 5 SER A N 12
ATOM 5520 C CA . SER A 1 5 ? 5.265 8.106 -2.378 1.00 0.00 5 SER A CA 12
ATOM 5521 C C . SER A 1 5 ? 6.054 9.125 -1.561 1.00 0.00 5 SER A C 12
ATOM 5522 O O . SER A 1 5 ? 5.480 10.019 -0.940 1.00 0.00 5 SER A O 12
ATOM 5530 N N . VAL A 1 6 ? 7.376 8.982 -1.567 1.00 0.00 6 VAL A N 12
ATOM 5531 C CA . VAL A 1 6 ? 8.246 9.889 -0.828 1.00 0.00 6 VAL A CA 12
ATOM 5532 C C . VAL A 1 6 ? 8.382 11.227 -1.546 1.00 0.00 6 VAL A C 12
ATOM 5533 O O . VAL A 1 6 ? 8.427 12.281 -0.912 1.00 0.00 6 VAL A O 12
ATOM 5546 N N . TRP A 1 7 ? 8.446 11.176 -2.872 1.00 0.00 7 TRP A N 12
ATOM 5547 C CA . TRP A 1 7 ? 8.576 12.386 -3.677 1.00 0.00 7 TRP A CA 12
ATOM 5548 C C . TRP A 1 7 ? 7.216 13.035 -3.908 1.00 0.00 7 TRP A C 12
ATOM 5549 O O . TRP A 1 7 ? 7.100 14.260 -3.935 1.00 0.00 7 TRP A O 12
ATOM 5570 N N . ASP A 1 8 ? 6.191 12.207 -4.073 1.00 0.00 8 ASP A N 12
ATOM 5571 C CA . ASP A 1 8 ? 4.838 12.702 -4.301 1.00 0.00 8 ASP A CA 12
ATOM 5572 C C . ASP A 1 8 ? 4.209 13.182 -2.997 1.00 0.00 8 ASP A C 12
ATOM 5573 O O . ASP A 1 8 ? 3.622 14.262 -2.940 1.00 0.00 8 ASP A O 12
ATOM 5582 N N . GLY A 1 9 ? 4.334 12.371 -1.951 1.00 0.00 9 GLY A N 12
ATOM 5583 C CA . GLY A 1 9 ? 3.771 12.730 -0.662 1.00 0.00 9 GLY A CA 12
ATOM 5584 C C . GLY A 1 9 ? 4.425 13.961 -0.067 1.00 0.00 9 GLY A C 12
ATOM 5585 O O . GLY A 1 9 ? 3.740 14.887 0.368 1.00 0.00 9 GLY A O 12
ATOM 5589 N N . ALA A 1 10 ? 5.754 13.973 -0.046 1.00 0.00 10 ALA A N 12
ATOM 5590 C CA . ALA A 1 10 ? 6.500 15.100 0.500 1.00 0.00 10 ALA A CA 12
ATOM 5591 C C . ALA A 1 10 ? 6.232 16.372 -0.297 1.00 0.00 10 ALA A C 12
ATOM 5592 O O . ALA A 1 10 ? 5.967 17.430 0.274 1.00 0.00 10 ALA A O 12
ATOM 5599 N N . LYS A 1 11 ? 6.304 16.263 -1.619 1.00 0.00 11 LYS A N 12
ATOM 5600 C CA . LYS A 1 11 ? 6.069 17.405 -2.495 1.00 0.00 11 LYS A CA 12
ATOM 5601 C C . LYS A 1 11 ? 4.764 18.108 -2.135 1.00 0.00 11 LYS A C 12
ATOM 5602 O O . LYS A 1 11 ? 4.704 19.335 -2.080 1.00 0.00 11 LYS A O 12
ATOM 5621 N N . ASN A 1 12 ? 3.721 17.320 -1.890 1.00 0.00 12 ASN A N 12
ATOM 5622 C CA . ASN A 1 12 ? 2.417 17.867 -1.535 1.00 0.00 12 ASN A CA 12
ATOM 5623 C C . ASN A 1 12 ? 2.375 18.258 -0.060 1.00 0.00 12 ASN A C 12
ATOM 5624 O O . ASN A 1 12 ? 1.702 19.216 0.320 1.00 0.00 12 ASN A O 12
ATOM 5635 N N . VAL A 1 13 ? 3.098 17.508 0.766 1.00 0.00 13 VAL A N 12
ATOM 5636 C CA . VAL A 1 13 ? 3.145 17.776 2.198 1.00 0.00 13 VAL A CA 12
ATOM 5637 C C . VAL A 1 13 ? 3.785 19.130 2.483 1.00 0.00 13 VAL A C 12
ATOM 5638 O O . VAL A 1 13 ? 3.194 19.980 3.147 1.00 0.00 13 VAL A O 12
ATOM 5651 N N . GLY A 1 14 ? 4.999 19.323 1.976 1.00 0.00 14 GLY A N 12
ATOM 5652 C CA . GLY A 1 14 ? 5.700 20.576 2.187 1.00 0.00 14 GLY A CA 12
ATOM 5653 C C . GLY A 1 14 ? 4.986 21.754 1.553 1.00 0.00 14 GLY A C 12
ATOM 5654 O O . GLY A 1 14 ? 4.670 22.735 2.227 1.00 0.00 14 GLY A O 12
ATOM 5658 N N . THR A 1 15 ? 4.732 21.659 0.252 1.00 0.00 15 THR A N 12
ATOM 5659 C CA . THR A 1 15 ? 4.053 22.726 -0.474 1.00 0.00 15 THR A CA 12
ATOM 5660 C C . THR A 1 15 ? 2.789 23.168 0.254 1.00 0.00 15 THR A C 12
ATOM 5661 O O . THR A 1 15 ? 2.401 24.334 0.191 1.00 0.00 15 THR A O 12
ATOM 5672 N N . ALA A 1 16 ? 2.151 22.230 0.947 1.00 0.00 16 ALA A N 12
ATOM 5673 C CA . ALA A 1 16 ? 0.932 22.525 1.689 1.00 0.00 16 ALA A CA 12
ATOM 5674 C C . ALA A 1 16 ? 1.223 23.425 2.886 1.00 0.00 16 ALA A C 12
ATOM 5675 O O . ALA A 1 16 ? 0.528 24.416 3.112 1.00 0.00 16 ALA A O 12
ATOM 5682 N N . ILE A 1 17 ? 2.252 23.072 3.649 1.00 0.00 17 ILE A N 12
ATOM 5683 C CA . ILE A 1 17 ? 2.633 23.849 4.822 1.00 0.00 17 ILE A CA 12
ATOM 5684 C C . ILE A 1 17 ? 2.791 25.326 4.477 1.00 0.00 17 ILE A C 12
ATOM 5685 O O . ILE A 1 17 ? 2.354 26.199 5.227 1.00 0.00 17 ILE A O 12
ATOM 5701 N N . ILE A 1 18 ? 3.415 25.597 3.336 1.00 0.00 18 ILE A N 12
ATOM 5702 C CA . ILE A 1 18 ? 3.628 26.968 2.889 1.00 0.00 18 ILE A CA 12
ATOM 5703 C C . ILE A 1 18 ? 2.370 27.536 2.241 1.00 0.00 18 ILE A C 12
ATOM 5704 O O . ILE A 1 18 ? 2.092 28.732 2.340 1.00 0.00 18 ILE A O 12
ATOM 5720 N N . LYS A 1 19 ? 1.610 26.671 1.578 1.00 0.00 19 LYS A N 12
ATOM 5721 C CA . LYS A 1 19 ? 0.379 27.084 0.915 1.00 0.00 19 LYS A CA 12
ATOM 5722 C C . LYS A 1 19 ? -0.518 27.865 1.870 1.00 0.00 19 LYS A C 12
ATOM 5723 O O . LYS A 1 19 ? -1.070 28.903 1.509 1.00 0.00 19 LYS A O 12
ATOM 5742 N N . ASN A 1 20 ? -0.657 27.358 3.091 1.00 0.00 20 ASN A N 12
ATOM 5743 C CA . ASN A 1 20 ? -1.486 28.009 4.099 1.00 0.00 20 ASN A CA 12
ATOM 5744 C C . ASN A 1 20 ? -0.631 28.825 5.063 1.00 0.00 20 ASN A C 12
ATOM 5745 O O . ASN A 1 20 ? -1.056 29.136 6.175 1.00 0.00 20 ASN A O 12
ATOM 5756 N N . ALA A 1 21 ? 0.577 29.169 4.628 1.00 0.00 21 ALA A N 12
ATOM 5757 C CA . ALA A 1 21 ? 1.491 29.951 5.451 1.00 0.00 21 ALA A CA 12
ATOM 5758 C C . ALA A 1 21 ? 1.496 31.415 5.026 1.00 0.00 21 ALA A C 12
ATOM 5759 O O . ALA A 1 21 ? 1.094 32.295 5.787 1.00 0.00 21 ALA A O 12
ATOM 5766 N N . LYS A 1 22 ? 1.955 31.670 3.805 1.00 0.00 22 LYS A N 12
ATOM 5767 C CA . LYS A 1 22 ? 2.012 33.028 3.277 1.00 0.00 22 LYS A CA 12
ATOM 5768 C C . LYS A 1 22 ? 0.666 33.729 3.431 1.00 0.00 22 LYS A C 12
ATOM 5769 O O . LYS A 1 22 ? 0.604 34.950 3.577 1.00 0.00 22 LYS A O 12
ATOM 5788 N N . VAL A 1 23 ? -0.409 32.949 3.399 1.00 0.00 23 VAL A N 12
ATOM 5789 C CA . VAL A 1 23 ? -1.754 33.494 3.537 1.00 0.00 23 VAL A CA 12
ATOM 5790 C C . VAL A 1 23 ? -1.860 34.389 4.767 1.00 0.00 23 VAL A C 12
ATOM 5791 O O . VAL A 1 23 ? -1.365 34.047 5.841 1.00 0.00 23 VAL A O 12
ATOM 5804 N N . CYS A 1 24 ? -2.511 35.536 4.603 1.00 0.00 24 CYS A N 12
ATOM 5805 C CA . CYS A 1 24 ? -2.683 36.481 5.700 1.00 0.00 24 CYS A CA 12
ATOM 5806 C C . CYS A 1 24 ? -3.841 36.062 6.602 1.00 0.00 24 CYS A C 12
ATOM 5807 O O . CYS A 1 24 ? -3.808 36.278 7.813 1.00 0.00 24 CYS A O 12
ATOM 5814 N N . VAL A 1 25 ? -4.864 35.462 6.002 1.00 0.00 25 VAL A N 12
ATOM 5815 C CA . VAL A 1 25 ? -6.032 35.012 6.750 1.00 0.00 25 VAL A CA 12
ATOM 5816 C C . VAL A 1 25 ? -6.194 33.499 6.656 1.00 0.00 25 VAL A C 12
ATOM 5817 O O . VAL A 1 25 ? -5.311 32.798 6.161 1.00 0.00 25 VAL A O 12
ATOM 5830 N N . TYR A 1 26 ? -7.329 33.001 7.134 1.00 0.00 26 TYR A N 12
ATOM 5831 C CA . TYR A 1 26 ? -7.607 31.570 7.106 1.00 0.00 26 TYR A CA 12
ATOM 5832 C C . TYR A 1 26 ? -7.632 31.047 5.673 1.00 0.00 26 TYR A C 12
ATOM 5833 O O . TYR A 1 26 ? -7.047 30.008 5.369 1.00 0.00 26 TYR A O 12
ATOM 5851 N N . ALA A 1 27 ? -8.313 31.777 4.796 1.00 0.00 27 ALA A N 12
ATOM 5852 C CA . ALA A 1 27 ? -8.412 31.391 3.394 1.00 0.00 27 ALA A CA 12
ATOM 5853 C C . ALA A 1 27 ? -7.086 31.600 2.671 1.00 0.00 27 ALA A C 12
ATOM 5854 O O . ALA A 1 27 ? -6.214 30.731 2.689 1.00 0.00 27 ALA A O 12
ATOM 5861 N N . VAL A 1 28 ? -6.940 32.758 2.035 1.00 0.00 28 VAL A N 12
ATOM 5862 C CA . VAL A 1 28 ? -5.719 33.081 1.307 1.00 0.00 28 VAL A CA 12
ATOM 5863 C C . VAL A 1 28 ? -5.502 34.588 1.240 1.00 0.00 28 VAL A C 12
ATOM 5864 O O . VAL A 1 28 ? -5.652 35.203 0.183 1.00 0.00 28 VAL A O 12
ATOM 5877 N N . CYS A 1 29 ? -5.146 35.180 2.375 1.00 0.00 29 CYS A N 12
ATOM 5878 C CA . CYS A 1 29 ? -4.907 36.616 2.448 1.00 0.00 29 CYS A CA 12
ATOM 5879 C C . CYS A 1 29 ? -6.192 37.396 2.181 1.00 0.00 29 CYS A C 12
ATOM 5880 O O . CYS A 1 29 ? -6.163 38.609 1.975 1.00 0.00 29 CYS A O 12
ATOM 5887 N N . VAL A 1 30 ? -7.318 36.689 2.186 1.00 0.00 30 VAL A N 12
ATOM 5888 C CA . VAL A 1 30 ? -8.613 37.314 1.946 1.00 0.00 30 VAL A CA 12
ATOM 5889 C C . VAL A 1 30 ? -9.725 36.573 2.681 1.00 0.00 30 VAL A C 12
ATOM 5890 O O . VAL A 1 30 ? -9.570 35.409 3.051 1.00 0.00 30 VAL A O 12
ATOM 5903 N N . SER A 1 31 ? -10.845 37.257 2.890 1.00 0.00 31 SER A N 12
ATOM 5904 C CA . SER A 1 31 ? -11.983 36.665 3.585 1.00 0.00 31 SER A CA 12
ATOM 5905 C C . SER A 1 31 ? -13.297 37.092 2.938 1.00 0.00 31 SER A C 12
ATOM 5906 O O . SER A 1 31 ? -13.540 38.281 2.725 1.00 0.00 31 SER A O 12
ATOM 5914 N N . HIS A 1 32 ? -14.142 36.114 2.627 1.00 0.00 32 HIS A N 12
ATOM 5915 C CA . HIS A 1 32 ? -15.432 36.388 2.004 1.00 0.00 32 HIS A CA 12
ATOM 5916 C C . HIS A 1 32 ? -16.319 37.213 2.932 1.00 0.00 32 HIS A C 12
ATOM 5917 O O . HIS A 1 32 ? -17.132 38.018 2.477 1.00 0.00 32 HIS A O 12
ATOM 5931 N N . LYS A 1 33 ? -16.157 37.008 4.234 1.00 0.00 33 LYS A N 12
ATOM 5932 C CA . LYS A 1 33 ? -16.941 37.734 5.227 1.00 0.00 33 LYS A CA 12
ATOM 5933 C C . LYS A 1 33 ? -16.613 39.223 5.198 1.00 0.00 33 LYS A C 12
ATOM 5934 O O . LYS A 1 33 ? -15.470 39.621 5.420 1.00 0.00 33 LYS A O 12
ATOM 5953 N N . GLY A 1 1 ? 3.374 2.626 -4.292 1.00 0.00 1 GLY A N 13
ATOM 5954 C CA . GLY A 1 1 ? 4.797 2.798 -4.517 1.00 0.00 1 GLY A CA 13
ATOM 5955 C C . GLY A 1 1 ? 5.445 3.686 -3.473 1.00 0.00 1 GLY A C 13
ATOM 5956 O O . GLY A 1 1 ? 5.278 4.906 -3.494 1.00 0.00 1 GLY A O 13
ATOM 5960 N N . PHE A 1 2 ? 6.186 3.074 -2.555 1.00 0.00 2 PHE A N 13
ATOM 5961 C CA . PHE A 1 2 ? 6.859 3.816 -1.496 1.00 0.00 2 PHE A CA 13
ATOM 5962 C C . PHE A 1 2 ? 7.780 4.883 -2.081 1.00 0.00 2 PHE A C 13
ATOM 5963 O O . PHE A 1 2 ? 7.657 6.066 -1.763 1.00 0.00 2 PHE A O 13
ATOM 5980 N N . TRP A 1 3 ? 8.702 4.455 -2.936 1.00 0.00 3 TRP A N 13
ATOM 5981 C CA . TRP A 1 3 ? 9.645 5.373 -3.565 1.00 0.00 3 TRP A CA 13
ATOM 5982 C C . TRP A 1 3 ? 8.925 6.596 -4.123 1.00 0.00 3 TRP A C 13
ATOM 5983 O O . TRP A 1 3 ? 9.485 7.691 -4.168 1.00 0.00 3 TRP A O 13
ATOM 6004 N N . SER A 1 4 ? 7.680 6.402 -4.547 1.00 0.00 4 SER A N 13
ATOM 6005 C CA . SER A 1 4 ? 6.885 7.489 -5.105 1.00 0.00 4 SER A CA 13
ATOM 6006 C C . SER A 1 4 ? 6.273 8.339 -3.997 1.00 0.00 4 SER A C 13
ATOM 6007 O O . SER A 1 4 ? 6.183 9.561 -4.114 1.00 0.00 4 SER A O 13
ATOM 6015 N N . SER A 1 5 ? 5.853 7.683 -2.919 1.00 0.00 5 SER A N 13
ATOM 6016 C CA . SER A 1 5 ? 5.246 8.378 -1.790 1.00 0.00 5 SER A CA 13
ATOM 6017 C C . SER A 1 5 ? 6.260 9.286 -1.102 1.00 0.00 5 SER A C 13
ATOM 6018 O O . SER A 1 5 ? 5.897 10.137 -0.289 1.00 0.00 5 SER A O 13
ATOM 6026 N N . VAL A 1 6 ? 7.533 9.099 -1.433 1.00 0.00 6 VAL A N 13
ATOM 6027 C CA . VAL A 1 6 ? 8.601 9.901 -0.849 1.00 0.00 6 VAL A CA 13
ATOM 6028 C C . VAL A 1 6 ? 8.719 11.252 -1.546 1.00 0.00 6 VAL A C 13
ATOM 6029 O O . VAL A 1 6 ? 8.670 12.300 -0.903 1.00 0.00 6 VAL A O 13
ATOM 6042 N N . TRP A 1 7 ? 8.874 11.219 -2.865 1.00 0.00 7 TRP A N 13
ATOM 6043 C CA . TRP A 1 7 ? 8.998 12.441 -3.650 1.00 0.00 7 TRP A CA 13
ATOM 6044 C C . TRP A 1 7 ? 7.633 13.082 -3.879 1.00 0.00 7 TRP A C 13
ATOM 6045 O O . TRP A 1 7 ? 7.507 14.307 -3.894 1.00 0.00 7 TRP A O 13
ATOM 6066 N N . ASP A 1 8 ? 6.615 12.248 -4.056 1.00 0.00 8 ASP A N 13
ATOM 6067 C CA . ASP A 1 8 ? 5.259 12.734 -4.282 1.00 0.00 8 ASP A CA 13
ATOM 6068 C C . ASP A 1 8 ? 4.612 13.171 -2.971 1.00 0.00 8 ASP A C 13
ATOM 6069 O O . ASP A 1 8 ? 3.935 14.196 -2.912 1.00 0.00 8 ASP A O 13
ATOM 6078 N N . GLY A 1 9 ? 4.824 12.383 -1.921 1.00 0.00 9 GLY A N 13
ATOM 6079 C CA . GLY A 1 9 ? 4.254 12.704 -0.626 1.00 0.00 9 GLY A CA 13
ATOM 6080 C C . GLY A 1 9 ? 4.838 13.972 -0.033 1.00 0.00 9 GLY A C 13
ATOM 6081 O O . GLY A 1 9 ? 4.103 14.864 0.387 1.00 0.00 9 GLY A O 13
ATOM 6085 N N . ALA A 1 10 ? 6.164 14.050 0.002 1.00 0.00 10 ALA A N 13
ATOM 6086 C CA . ALA A 1 10 ? 6.846 15.218 0.547 1.00 0.00 10 ALA A CA 13
ATOM 6087 C C . ALA A 1 10 ? 6.545 16.464 -0.279 1.00 0.00 10 ALA A C 13
ATOM 6088 O O . ALA A 1 10 ? 6.245 17.526 0.267 1.00 0.00 10 ALA A O 13
ATOM 6095 N N . LYS A 1 11 ? 6.629 16.328 -1.598 1.00 0.00 11 LYS A N 13
ATOM 6096 C CA . LYS A 1 11 ? 6.365 17.443 -2.500 1.00 0.00 11 LYS A CA 13
ATOM 6097 C C . LYS A 1 11 ? 5.024 18.097 -2.180 1.00 0.00 11 LYS A C 13
ATOM 6098 O O . LYS A 1 11 ? 4.912 19.321 -2.151 1.00 0.00 11 LYS A O 13
ATOM 6117 N N . ASN A 1 12 ? 4.011 17.271 -1.939 1.00 0.00 12 ASN A N 13
ATOM 6118 C CA . ASN A 1 12 ? 2.678 17.770 -1.620 1.00 0.00 12 ASN A CA 13
ATOM 6119 C C . ASN A 1 12 ? 2.588 18.180 -0.153 1.00 0.00 12 ASN A C 13
ATOM 6120 O O . ASN A 1 12 ? 1.869 19.116 0.198 1.00 0.00 12 ASN A O 13
ATOM 6131 N N . VAL A 1 13 ? 3.322 17.473 0.700 1.00 0.00 13 VAL A N 13
ATOM 6132 C CA . VAL A 1 13 ? 3.327 17.764 2.128 1.00 0.00 13 VAL A CA 13
ATOM 6133 C C . VAL A 1 13 ? 3.907 19.147 2.406 1.00 0.00 13 VAL A C 13
ATOM 6134 O O . VAL A 1 13 ? 3.279 19.974 3.065 1.00 0.00 13 VAL A O 13
ATOM 6147 N N . GLY A 1 14 ? 5.111 19.391 1.896 1.00 0.00 14 GLY A N 13
ATOM 6148 C CA . GLY A 1 14 ? 5.756 20.675 2.099 1.00 0.00 14 GLY A CA 13
ATOM 6149 C C . GLY A 1 14 ? 5.004 21.813 1.437 1.00 0.00 14 GLY A C 13
ATOM 6150 O O . GLY A 1 14 ? 4.638 22.790 2.091 1.00 0.00 14 GLY A O 13
ATOM 6154 N N . THR A 1 15 ? 4.775 21.688 0.133 1.00 0.00 15 THR A N 13
ATOM 6155 C CA . THR A 1 15 ? 4.065 22.715 -0.619 1.00 0.00 15 THR A CA 13
ATOM 6156 C C . THR A 1 15 ? 2.764 23.103 0.073 1.00 0.00 15 THR A C 13
ATOM 6157 O O . THR A 1 15 ? 2.324 24.250 -0.009 1.00 0.00 15 THR A O 13
ATOM 6168 N N . ALA A 1 16 ? 2.152 22.141 0.756 1.00 0.00 16 ALA A N 13
ATOM 6169 C CA . ALA A 1 16 ? 0.902 22.384 1.466 1.00 0.00 16 ALA A CA 13
ATOM 6170 C C . ALA A 1 16 ? 1.114 23.331 2.642 1.00 0.00 16 ALA A C 13
ATOM 6171 O O . ALA A 1 16 ? 0.403 24.326 2.786 1.00 0.00 16 ALA A O 13
ATOM 6178 N N . ILE A 1 17 ? 2.095 23.014 3.481 1.00 0.00 17 ILE A N 13
ATOM 6179 C CA . ILE A 1 17 ? 2.399 23.837 4.645 1.00 0.00 17 ILE A CA 13
ATOM 6180 C C . ILE A 1 17 ? 2.578 25.300 4.252 1.00 0.00 17 ILE A C 13
ATOM 6181 O O . ILE A 1 17 ? 2.160 26.203 4.977 1.00 0.00 17 ILE A O 13
ATOM 6197 N N . ILE A 1 18 ? 3.201 25.525 3.100 1.00 0.00 18 ILE A N 13
ATOM 6198 C CA . ILE A 1 18 ? 3.433 26.878 2.610 1.00 0.00 18 ILE A CA 13
ATOM 6199 C C . ILE A 1 18 ? 2.141 27.505 2.095 1.00 0.00 18 ILE A C 13
ATOM 6200 O O . ILE A 1 18 ? 1.959 28.721 2.162 1.00 0.00 18 ILE A O 13
ATOM 6216 N N . LYS A 1 19 ? 1.246 26.667 1.584 1.00 0.00 19 LYS A N 13
ATOM 6217 C CA . LYS A 1 19 ? -0.031 27.137 1.060 1.00 0.00 19 LYS A CA 13
ATOM 6218 C C . LYS A 1 19 ? -0.919 27.663 2.184 1.00 0.00 19 LYS A C 13
ATOM 6219 O O . LYS A 1 19 ? -1.738 28.556 1.973 1.00 0.00 19 LYS A O 13
ATOM 6238 N N . ASN A 1 20 ? -0.749 27.103 3.377 1.00 0.00 20 ASN A N 13
ATOM 6239 C CA . ASN A 1 20 ? -1.535 27.517 4.534 1.00 0.00 20 ASN A CA 13
ATOM 6240 C C . ASN A 1 20 ? -0.778 28.548 5.366 1.00 0.00 20 ASN A C 13
ATOM 6241 O O . ASN A 1 20 ? -1.380 29.427 5.981 1.00 0.00 20 ASN A O 13
ATOM 6252 N N . ALA A 1 21 ? 0.546 28.432 5.379 1.00 0.00 21 ALA A N 13
ATOM 6253 C CA . ALA A 1 21 ? 1.386 29.355 6.132 1.00 0.00 21 ALA A CA 13
ATOM 6254 C C . ALA A 1 21 ? 1.380 30.743 5.501 1.00 0.00 21 ALA A C 13
ATOM 6255 O O . ALA A 1 21 ? 1.631 31.744 6.173 1.00 0.00 21 ALA A O 13
ATOM 6262 N N . LYS A 1 22 ? 1.092 30.797 4.205 1.00 0.00 22 LYS A N 13
ATOM 6263 C CA . LYS A 1 22 ? 1.052 32.063 3.482 1.00 0.00 22 LYS A CA 13
ATOM 6264 C C . LYS A 1 22 ? -0.229 32.829 3.795 1.00 0.00 22 LYS A C 13
ATOM 6265 O O . LYS A 1 22 ? -0.984 33.191 2.892 1.00 0.00 22 LYS A O 13
ATOM 6284 N N . VAL A 1 23 ? -0.468 33.073 5.079 1.00 0.00 23 VAL A N 13
ATOM 6285 C CA . VAL A 1 23 ? -1.657 33.799 5.511 1.00 0.00 23 VAL A CA 13
ATOM 6286 C C . VAL A 1 23 ? -1.598 35.259 5.075 1.00 0.00 23 VAL A C 13
ATOM 6287 O O . VAL A 1 23 ? -0.666 35.676 4.387 1.00 0.00 23 VAL A O 13
ATOM 6300 N N . CYS A 1 24 ? -2.599 36.032 5.481 1.00 0.00 24 CYS A N 13
ATOM 6301 C CA . CYS A 1 24 ? -2.663 37.446 5.134 1.00 0.00 24 CYS A CA 13
ATOM 6302 C C . CYS A 1 24 ? -1.775 38.274 6.057 1.00 0.00 24 CYS A C 13
ATOM 6303 O O . CYS A 1 24 ? -0.912 39.024 5.599 1.00 0.00 24 CYS A O 13
ATOM 6310 N N . VAL A 1 25 ? -1.992 38.134 7.361 1.00 0.00 25 VAL A N 13
ATOM 6311 C CA . VAL A 1 25 ? -1.210 38.867 8.350 1.00 0.00 25 VAL A CA 13
ATOM 6312 C C . VAL A 1 25 ? -0.125 37.985 8.956 1.00 0.00 25 VAL A C 13
ATOM 6313 O O . VAL A 1 25 ? 0.116 36.870 8.491 1.00 0.00 25 VAL A O 13
ATOM 6326 N N . TYR A 1 26 ? 0.528 38.491 9.996 1.00 0.00 26 TYR A N 13
ATOM 6327 C CA . TYR A 1 26 ? 1.591 37.750 10.666 1.00 0.00 26 TYR A CA 13
ATOM 6328 C C . TYR A 1 26 ? 1.059 36.446 11.253 1.00 0.00 26 TYR A C 13
ATOM 6329 O O . TYR A 1 26 ? 1.649 35.382 11.067 1.00 0.00 26 TYR A O 13
ATOM 6347 N N . ALA A 1 27 ? -0.061 36.537 11.962 1.00 0.00 27 ALA A N 13
ATOM 6348 C CA . ALA A 1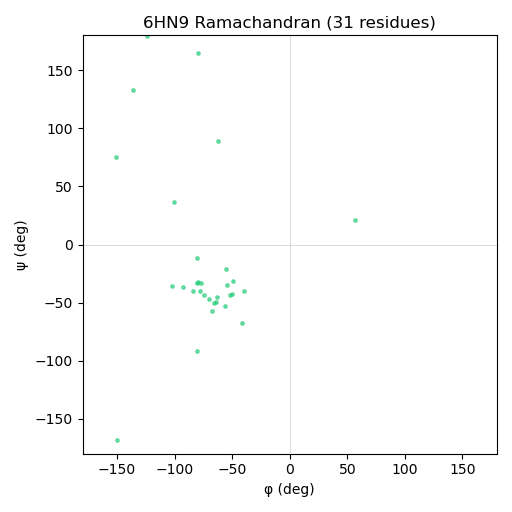 27 ? -0.675 35.366 12.575 1.00 0.00 27 ALA A CA 13
ATOM 6349 C C . ALA A 1 27 ? -1.365 34.497 11.528 1.00 0.00 27 ALA A C 13
ATOM 6350 O O . ALA A 1 27 ? -0.734 33.652 10.894 1.00 0.00 27 ALA A O 13
ATOM 6357 N N . VAL A 1 28 ? -2.666 34.711 11.353 1.00 0.00 28 VAL A N 13
ATOM 6358 C CA . VAL A 1 28 ? -3.442 33.948 10.383 1.00 0.00 28 VAL A CA 13
ATOM 6359 C C . VAL A 1 28 ? -4.637 34.751 9.882 1.00 0.00 28 VAL A C 13
ATOM 6360 O O . VAL A 1 28 ? -5.756 34.590 10.371 1.00 0.00 28 VAL A O 13
ATOM 6373 N N . CYS A 1 29 ? -4.394 35.617 8.904 1.00 0.00 29 CYS A N 13
ATOM 6374 C CA . CYS A 1 29 ? -5.450 36.446 8.335 1.00 0.00 29 CYS A CA 13
ATOM 6375 C C . CYS A 1 29 ? -6.185 37.216 9.429 1.00 0.00 29 CYS A C 13
ATOM 6376 O O . CYS A 1 29 ? -7.331 37.627 9.250 1.00 0.00 29 CYS A O 13
ATOM 6383 N N . VAL A 1 30 ? -5.517 37.407 10.562 1.00 0.00 30 VAL A N 13
ATOM 6384 C CA . VAL A 1 30 ? -6.104 38.128 11.684 1.00 0.00 30 VAL A CA 13
ATOM 6385 C C . VAL A 1 30 ? -5.032 38.838 12.503 1.00 0.00 30 VAL A C 13
ATOM 6386 O O . VAL A 1 30 ? -3.873 38.912 12.096 1.00 0.00 30 VAL A O 13
ATOM 6399 N N . SER A 1 31 ? -5.428 39.359 13.660 1.00 0.00 31 SER A N 13
ATOM 6400 C CA . SER A 1 31 ? -4.501 40.067 14.536 1.00 0.00 31 SER A CA 13
ATOM 6401 C C . SER A 1 31 ? -4.601 39.546 15.967 1.00 0.00 31 SER A C 13
ATOM 6402 O O . SER A 1 31 ? -5.410 40.029 16.761 1.00 0.00 31 SER A O 13
ATOM 6410 N N . HIS A 1 32 ? -3.773 38.558 16.289 1.00 0.00 32 HIS A N 13
ATOM 6411 C CA . HIS A 1 32 ? -3.767 37.971 17.624 1.00 0.00 32 HIS A CA 13
ATOM 6412 C C . HIS A 1 32 ? -3.630 39.052 18.693 1.00 0.00 32 HIS A C 13
ATOM 6413 O O . HIS A 1 32 ? -4.147 38.913 19.801 1.00 0.00 32 HIS A O 13
ATOM 6427 N N . LYS A 1 33 ? -2.930 40.128 18.352 1.00 0.00 33 LYS A N 13
ATOM 6428 C CA . LYS A 1 33 ? -2.725 41.234 19.280 1.00 0.00 33 LYS A CA 13
ATOM 6429 C C . LYS A 1 33 ? -3.952 42.138 19.329 1.00 0.00 33 LYS A C 13
ATOM 6430 O O . LYS A 1 33 ? -4.250 42.742 20.360 1.00 0.00 33 LYS A O 13
ATOM 6449 N N . GLY A 1 1 ? 3.911 2.351 -3.931 1.00 0.00 1 GLY A N 14
ATOM 6450 C CA . GLY A 1 1 ? 5.341 2.566 -4.059 1.00 0.00 1 GLY A CA 14
ATOM 6451 C C . GLY A 1 1 ? 5.865 3.584 -3.066 1.00 0.00 1 GLY A C 14
ATOM 6452 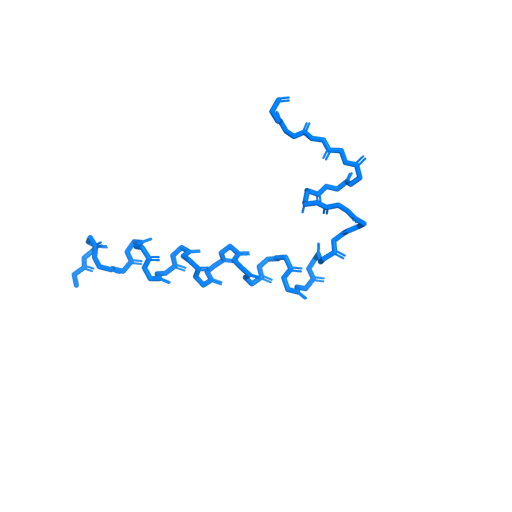O O . GLY A 1 1 ? 5.523 4.765 -3.137 1.00 0.00 1 GLY A O 14
ATOM 6456 N N . PHE A 1 2 ? 6.698 3.127 -2.137 1.00 0.00 2 PHE A N 14
ATOM 6457 C CA . PHE A 1 2 ? 7.269 4.006 -1.123 1.00 0.00 2 PHE A CA 14
ATOM 6458 C C . PHE A 1 2 ? 8.194 5.039 -1.758 1.00 0.00 2 PHE A C 14
ATOM 6459 O O . PHE A 1 2 ? 8.017 6.243 -1.573 1.00 0.00 2 PHE A O 14
ATOM 6476 N N . TRP A 1 3 ? 9.181 4.560 -2.505 1.00 0.00 3 TRP A N 14
ATOM 6477 C CA . TRP A 1 3 ? 10.136 5.441 -3.168 1.00 0.00 3 TRP A CA 14
ATOM 6478 C C . TRP A 1 3 ? 9.417 6.477 -4.024 1.00 0.00 3 TRP A C 14
ATOM 6479 O O . TRP A 1 3 ? 9.974 7.527 -4.344 1.00 0.00 3 TRP A O 14
ATOM 6500 N N . SER A 1 4 ? 8.176 6.175 -4.393 1.00 0.00 4 SER A N 14
ATOM 6501 C CA . SER A 1 4 ? 7.382 7.080 -5.216 1.00 0.00 4 SER A CA 14
ATOM 6502 C C . SER A 1 4 ? 6.496 7.968 -4.348 1.00 0.00 4 SER A C 14
ATOM 6503 O O . SER A 1 4 ? 6.190 9.104 -4.712 1.00 0.00 4 SER A O 14
ATOM 6511 N N . SER A 1 5 ? 6.087 7.442 -3.198 1.00 0.00 5 SER A N 14
ATOM 6512 C CA . SER A 1 5 ? 5.233 8.184 -2.278 1.00 0.00 5 SER A CA 14
ATOM 6513 C C . SER A 1 5 ? 6.047 9.195 -1.477 1.00 0.00 5 SER A C 14
ATOM 6514 O O . SER A 1 5 ? 5.495 10.114 -0.871 1.00 0.00 5 SER A O 14
ATOM 6522 N N . VAL A 1 6 ? 7.365 9.019 -1.479 1.00 0.00 6 VAL A N 14
ATOM 6523 C CA . VAL A 1 6 ? 8.257 9.915 -0.753 1.00 0.00 6 VAL A CA 14
ATOM 6524 C C . VAL A 1 6 ? 8.435 11.234 -1.497 1.00 0.00 6 VAL A C 14
ATOM 6525 O O . VAL A 1 6 ? 8.489 12.301 -0.885 1.00 0.00 6 VAL A O 14
ATOM 6538 N N . TRP A 1 7 ? 8.524 11.153 -2.819 1.00 0.00 7 TRP A N 14
ATOM 6539 C CA . TRP A 1 7 ? 8.696 12.341 -3.648 1.00 0.00 7 TRP A CA 14
ATOM 6540 C C . TRP A 1 7 ? 7.356 13.020 -3.909 1.00 0.00 7 TRP A C 14
ATOM 6541 O O . TRP A 1 7 ? 7.267 14.248 -3.941 1.00 0.00 7 TRP A O 14
ATOM 6562 N N . ASP A 1 8 ? 6.316 12.215 -4.096 1.00 0.00 8 ASP A N 14
ATOM 6563 C CA . ASP A 1 8 ? 4.980 12.739 -4.354 1.00 0.00 8 ASP A CA 14
ATOM 6564 C C . ASP A 1 8 ? 4.333 13.236 -3.065 1.00 0.00 8 ASP A C 14
ATOM 6565 O O . ASP A 1 8 ? 3.753 14.320 -3.027 1.00 0.00 8 ASP A O 14
ATOM 6574 N N . GLY A 1 9 ? 4.437 12.435 -2.009 1.00 0.00 9 GLY A N 14
ATOM 6575 C CA . GLY A 1 9 ? 3.856 12.810 -0.733 1.00 0.00 9 GLY A CA 14
ATOM 6576 C C . GLY A 1 9 ? 4.509 14.042 -0.139 1.00 0.00 9 GLY A C 14
ATOM 6577 O O . GLY A 1 9 ? 3.824 14.982 0.263 1.00 0.00 9 GLY A O 14
ATOM 6581 N N . ALA A 1 10 ? 5.837 14.038 -0.083 1.00 0.00 10 ALA A N 14
ATOM 6582 C CA . ALA A 1 10 ? 6.582 15.164 0.466 1.00 0.00 10 ALA A CA 14
ATOM 6583 C C . ALA A 1 10 ? 6.353 16.427 -0.357 1.00 0.00 10 ALA A C 14
ATOM 6584 O O . ALA A 1 10 ? 6.114 17.504 0.191 1.00 0.00 10 ALA A O 14
ATOM 6591 N N . LYS A 1 11 ? 6.427 16.289 -1.677 1.00 0.00 11 LYS A N 14
ATOM 6592 C CA . LYS A 1 11 ? 6.227 17.419 -2.577 1.00 0.00 11 LYS A CA 14
ATOM 6593 C C . LYS A 1 11 ? 4.929 18.151 -2.252 1.00 0.00 11 LYS A C 14
ATOM 6594 O O . LYS A 1 11 ? 4.889 19.380 -2.224 1.00 0.00 11 LYS A O 14
ATOM 6613 N N . ASN A 1 12 ? 3.870 17.387 -2.004 1.00 0.00 12 ASN A N 14
ATOM 6614 C CA . ASN A 1 12 ? 2.571 17.964 -1.679 1.00 0.00 12 ASN A CA 14
ATOM 6615 C C . ASN A 1 12 ? 2.507 18.368 -0.210 1.00 0.00 12 ASN A C 14
ATOM 6616 O O . ASN A 1 12 ? 1.847 19.343 0.150 1.00 0.00 12 ASN A O 14
ATOM 6627 N N . VAL A 1 13 ? 3.198 17.611 0.637 1.00 0.00 13 VAL A N 14
ATOM 6628 C CA . VAL A 1 13 ? 3.221 17.890 2.068 1.00 0.00 13 VAL A CA 14
ATOM 6629 C C . VAL A 1 13 ? 3.893 19.228 2.356 1.00 0.00 13 VAL A C 14
ATOM 6630 O O . VAL A 1 13 ? 3.449 19.985 3.218 1.00 0.00 13 VAL A O 14
ATOM 6643 N N . GLY A 1 14 ? 4.967 19.514 1.626 1.00 0.00 14 GLY A N 14
ATOM 6644 C CA . GLY A 1 14 ? 5.683 20.762 1.817 1.00 0.00 14 GLY A CA 14
ATOM 6645 C C . GLY A 1 14 ? 4.950 21.948 1.224 1.00 0.00 14 GLY A C 14
ATOM 6646 O O . GLY A 1 14 ? 4.700 22.941 1.909 1.00 0.00 14 GLY A O 14
ATOM 6650 N N . THR A 1 15 ? 4.603 21.848 -0.056 1.00 0.00 15 THR A N 14
ATOM 6651 C CA . THR A 1 15 ? 3.897 22.922 -0.743 1.00 0.00 15 THR A CA 14
ATOM 6652 C C . THR A 1 15 ? 2.621 23.303 -0.001 1.00 0.00 15 THR A C 14
ATOM 6653 O O . THR A 1 15 ? 2.211 24.464 -0.008 1.00 0.00 15 THR A O 14
ATOM 6664 N N . ALA A 1 16 ? 1.998 22.319 0.638 1.00 0.00 16 ALA A N 14
ATOM 6665 C CA . ALA A 1 16 ? 0.769 22.553 1.387 1.00 0.00 16 ALA A CA 14
ATOM 6666 C C . ALA A 1 16 ? 1.037 23.389 2.634 1.00 0.00 16 ALA A C 14
ATOM 6667 O O . ALA A 1 16 ? 0.460 24.463 2.808 1.00 0.00 16 ALA A O 14
ATOM 6674 N N . ILE A 1 17 ? 1.913 22.889 3.499 1.00 0.00 17 ILE A N 14
ATOM 6675 C CA . ILE A 1 17 ? 2.256 23.591 4.729 1.00 0.00 17 ILE A CA 14
ATOM 6676 C C . ILE A 1 17 ? 2.644 25.038 4.447 1.00 0.00 17 ILE A C 14
ATOM 6677 O O . ILE A 1 17 ? 2.338 25.938 5.230 1.00 0.00 17 ILE A O 14
ATOM 6693 N N . ILE A 1 18 ? 3.317 25.256 3.322 1.00 0.00 18 ILE A N 14
ATOM 6694 C CA . ILE A 1 18 ? 3.744 26.595 2.935 1.00 0.00 18 ILE A CA 14
ATOM 6695 C C . ILE A 1 18 ? 2.567 27.423 2.432 1.00 0.00 18 ILE A C 14
ATOM 6696 O O . ILE A 1 18 ? 2.504 28.632 2.654 1.00 0.00 18 ILE A O 14
ATOM 6712 N N . LYS A 1 19 ? 1.633 26.764 1.755 1.00 0.00 19 LYS A N 14
ATOM 6713 C CA . LYS A 1 19 ? 0.454 27.437 1.222 1.00 0.00 19 LYS A CA 14
ATOM 6714 C C . LYS A 1 19 ? -0.487 27.857 2.347 1.00 0.00 19 LYS A C 14
ATOM 6715 O O . LYS A 1 19 ? -1.227 28.831 2.219 1.00 0.00 19 LYS A O 14
ATOM 6734 N N . ASN A 1 20 ? -0.452 27.115 3.449 1.00 0.00 20 ASN A N 14
ATOM 6735 C CA . ASN A 1 20 ? -1.302 27.411 4.597 1.00 0.00 20 ASN A CA 14
ATOM 6736 C C . ASN A 1 20 ? -0.618 28.395 5.541 1.00 0.00 20 ASN A C 14
ATOM 6737 O O . ASN A 1 20 ? -1.276 29.204 6.194 1.00 0.00 20 ASN A O 14
ATOM 6748 N N . ALA A 1 21 ? 0.707 28.321 5.605 1.00 0.00 21 ALA A N 14
ATOM 6749 C CA . ALA A 1 21 ? 1.481 29.206 6.467 1.00 0.00 21 ALA A CA 14
ATOM 6750 C C . ALA A 1 21 ? 2.922 29.322 5.981 1.00 0.00 21 ALA A C 14
ATOM 6751 O O . ALA A 1 21 ? 3.842 28.786 6.599 1.00 0.00 21 ALA A O 14
ATOM 6758 N N . LYS A 1 22 ? 3.112 30.026 4.871 1.00 0.00 22 LYS A N 14
ATOM 6759 C CA . LYS A 1 22 ? 4.442 30.214 4.302 1.00 0.00 22 LYS A CA 14
ATOM 6760 C C . LYS A 1 22 ? 5.366 30.910 5.296 1.00 0.00 22 LYS A C 14
ATOM 6761 O O . LYS A 1 22 ? 5.421 32.139 5.352 1.00 0.00 22 LYS A O 14
ATOM 6780 N N . VAL A 1 23 ? 6.091 30.117 6.078 1.00 0.00 23 VAL A N 14
ATOM 6781 C CA . VAL A 1 23 ? 7.015 30.657 7.068 1.00 0.00 23 VAL A CA 14
ATOM 6782 C C . VAL A 1 23 ? 8.141 31.439 6.400 1.00 0.00 23 VAL A C 14
ATOM 6783 O O . VAL A 1 23 ? 8.159 31.603 5.180 1.00 0.00 23 VAL A O 14
ATOM 6796 N N . CYS A 1 24 ? 9.079 31.921 7.208 1.00 0.00 24 CYS A N 14
ATOM 6797 C CA . CYS A 1 24 ? 10.210 32.686 6.697 1.00 0.00 24 CYS A CA 14
ATOM 6798 C C . CYS A 1 24 ? 11.289 31.760 6.145 1.00 0.00 24 CYS A C 14
ATOM 6799 O O . CYS A 1 24 ? 11.662 31.851 4.975 1.00 0.00 24 CYS A O 14
ATOM 6806 N N . VAL A 1 25 ? 11.787 30.867 6.994 1.00 0.00 25 VAL A N 14
ATOM 6807 C CA . VAL A 1 25 ? 12.822 29.922 6.592 1.00 0.00 25 VAL A CA 14
ATOM 6808 C C . VAL A 1 25 ? 12.233 28.540 6.330 1.00 0.00 25 VAL A C 14
ATOM 6809 O O . VAL A 1 25 ? 11.015 28.366 6.316 1.00 0.00 25 VAL A O 14
ATOM 6822 N N . TYR A 1 26 ? 13.107 27.561 6.124 1.00 0.00 26 TYR A N 14
ATOM 6823 C CA . TYR A 1 26 ? 12.673 26.194 5.861 1.00 0.00 26 TYR A CA 14
ATOM 6824 C C . TYR A 1 26 ? 11.727 25.702 6.953 1.00 0.00 26 TYR A C 14
ATOM 6825 O O . TYR A 1 26 ? 10.619 25.249 6.670 1.00 0.00 26 TYR A O 14
ATOM 6843 N N . ALA A 1 27 ? 12.174 25.797 8.201 1.00 0.00 27 ALA A N 14
ATOM 6844 C CA . ALA A 1 27 ? 11.368 25.365 9.336 1.00 0.00 27 ALA A CA 14
ATOM 6845 C C . ALA A 1 27 ? 10.212 26.329 9.586 1.00 0.00 27 ALA A C 14
ATOM 6846 O O . ALA A 1 27 ? 9.163 26.234 8.950 1.00 0.00 27 ALA A O 14
ATOM 6853 N N . VAL A 1 28 ? 10.413 27.256 10.518 1.00 0.00 28 VAL A N 14
ATOM 6854 C CA . VAL A 1 28 ? 9.388 28.237 10.852 1.00 0.00 28 VAL A CA 14
ATOM 6855 C C . VAL A 1 28 ? 10.008 29.508 11.422 1.00 0.00 28 VAL A C 14
ATOM 6856 O O . VAL A 1 28 ? 9.987 29.733 12.633 1.00 0.00 28 VAL A O 14
ATOM 6869 N N . CYS A 1 29 ? 10.560 30.336 10.542 1.00 0.00 29 CYS A N 14
ATOM 6870 C CA . CYS A 1 29 ? 11.188 31.585 10.957 1.00 0.00 29 CYS A CA 14
ATOM 6871 C C . CYS A 1 29 ? 12.345 31.321 11.916 1.00 0.00 29 CYS A C 14
ATOM 6872 O O . CYS A 1 29 ? 12.817 32.228 12.601 1.00 0.00 29 CYS A O 14
ATOM 6879 N N . VAL A 1 30 ? 12.797 30.072 11.959 1.00 0.00 30 VAL A N 14
ATOM 6880 C CA . VAL A 1 30 ? 13.899 29.687 12.832 1.00 0.00 30 VAL A CA 14
ATOM 6881 C C . VAL A 1 30 ? 14.683 28.519 12.245 1.00 0.00 30 VAL A C 14
ATOM 6882 O O . VAL A 1 30 ? 14.166 27.760 11.426 1.00 0.00 30 VAL A O 14
ATOM 6895 N N . SER A 1 31 ? 15.935 28.379 12.671 1.00 0.00 31 SER A N 14
ATOM 6896 C CA . SER A 1 31 ? 16.792 27.305 12.186 1.00 0.00 31 SER A CA 14
ATOM 6897 C C . SER A 1 31 ? 17.332 26.474 13.347 1.00 0.00 31 SER A C 14
ATOM 6898 O O . SER A 1 31 ? 18.159 26.944 14.129 1.00 0.00 31 SER A O 14
ATOM 6906 N N . HIS A 1 32 ? 16.858 25.237 13.451 1.00 0.00 32 HIS A N 14
ATOM 6907 C CA . HIS A 1 32 ? 17.293 24.339 14.516 1.00 0.00 32 HIS A CA 14
ATOM 6908 C C . HIS A 1 32 ? 18.815 24.244 14.559 1.00 0.00 32 HIS A C 14
ATOM 6909 O O . HIS A 1 32 ? 19.406 24.057 15.622 1.00 0.00 32 HIS A O 14
ATOM 6923 N N . LYS A 1 33 ? 19.444 24.374 13.396 1.00 0.00 33 LYS A N 14
ATOM 6924 C CA . LYS A 1 33 ? 20.897 24.304 13.299 1.00 0.00 33 LYS A CA 14
ATOM 6925 C C . LYS A 1 33 ? 21.555 25.275 14.274 1.00 0.00 33 LYS A C 14
ATOM 6926 O O . LYS A 1 33 ? 21.001 26.330 14.583 1.00 0.00 33 LYS A O 14
ATOM 6945 N N . GLY A 1 1 ? 4.119 2.015 -3.659 1.00 0.00 1 GLY A N 15
ATOM 6946 C CA . GLY A 1 1 ? 5.499 2.392 -3.902 1.00 0.00 1 GLY A CA 15
ATOM 6947 C C . GLY A 1 1 ? 5.976 3.480 -2.961 1.00 0.00 1 GLY A C 15
ATOM 6948 O O . GLY A 1 1 ? 5.531 4.625 -3.047 1.00 0.00 1 GLY A O 15
ATOM 6952 N N . PHE A 1 2 ? 6.884 3.124 -2.059 1.00 0.00 2 PHE A N 15
ATOM 6953 C CA . PHE A 1 2 ? 7.421 4.078 -1.095 1.00 0.00 2 PHE A CA 15
ATOM 6954 C C . PHE A 1 2 ? 8.258 5.145 -1.795 1.00 0.00 2 PHE A C 15
ATOM 6955 O O . PHE A 1 2 ? 8.042 6.342 -1.606 1.00 0.00 2 PHE A O 15
ATOM 6972 N N . TRP A 1 3 ? 9.215 4.701 -2.602 1.00 0.00 3 TRP A N 15
ATOM 6973 C CA . TRP A 1 3 ? 10.087 5.616 -3.330 1.00 0.00 3 TRP A CA 15
ATOM 6974 C C . TRP A 1 3 ? 9.272 6.569 -4.197 1.00 0.00 3 TRP A C 15
ATOM 6975 O O . TRP A 1 3 ? 9.761 7.622 -4.608 1.00 0.00 3 TRP A O 15
ATOM 6996 N N . SER A 1 4 ? 8.027 6.195 -4.472 1.00 0.00 4 SER A N 15
ATOM 6997 C CA . SER A 1 4 ? 7.145 7.015 -5.294 1.00 0.00 4 SER A CA 15
ATOM 6998 C C . SER A 1 4 ? 6.290 7.933 -4.425 1.00 0.00 4 SER A C 15
ATOM 6999 O O . SER A 1 4 ? 6.004 9.070 -4.798 1.00 0.00 4 SER A O 15
ATOM 7007 N N . SER A 1 5 ? 5.884 7.428 -3.264 1.00 0.00 5 SER A N 15
ATOM 7008 C CA . SER A 1 5 ? 5.058 8.200 -2.343 1.00 0.00 5 SER A CA 15
ATOM 7009 C C . SER A 1 5 ? 5.915 9.145 -1.506 1.00 0.00 5 SER A C 15
ATOM 7010 O O . SER A 1 5 ? 5.409 10.091 -0.903 1.00 0.00 5 SER A O 15
ATOM 7018 N N . VAL A 1 6 ? 7.218 8.881 -1.475 1.00 0.00 6 VAL A N 15
ATOM 7019 C CA . VAL A 1 6 ? 8.147 9.708 -0.714 1.00 0.00 6 VAL A CA 15
ATOM 7020 C C . VAL A 1 6 ? 8.376 11.050 -1.398 1.00 0.00 6 VAL A C 15
ATOM 7021 O O . VAL A 1 6 ? 8.420 12.092 -0.744 1.00 0.00 6 VAL A O 15
ATOM 7034 N N . TRP A 1 7 ? 8.521 11.018 -2.718 1.00 0.00 7 TRP A N 15
ATOM 7035 C CA . TRP A 1 7 ? 8.745 12.233 -3.492 1.00 0.00 7 TRP A CA 15
ATOM 7036 C C . TRP A 1 7 ? 7.428 12.949 -3.775 1.00 0.00 7 TRP A C 15
ATOM 7037 O O . TRP A 1 7 ? 7.361 14.178 -3.744 1.00 0.00 7 TRP A O 15
ATOM 7058 N N . ASP A 1 8 ? 6.385 12.174 -4.049 1.00 0.00 8 ASP A N 15
ATOM 7059 C CA . ASP A 1 8 ? 5.070 12.735 -4.335 1.00 0.00 8 ASP A CA 15
ATOM 7060 C C . ASP A 1 8 ? 4.402 13.234 -3.058 1.00 0.00 8 ASP A C 15
ATOM 7061 O O . ASP A 1 8 ? 3.832 14.324 -3.028 1.00 0.00 8 ASP A O 15
ATOM 7070 N N . GLY A 1 9 ? 4.476 12.428 -2.003 1.00 0.00 9 GLY A N 15
ATOM 7071 C CA . GLY A 1 9 ? 3.873 12.804 -0.738 1.00 0.00 9 GLY A CA 15
ATOM 7072 C C . GLY A 1 9 ? 4.536 14.019 -0.119 1.00 0.00 9 GLY A C 15
ATOM 7073 O O . GLY A 1 9 ? 3.860 14.969 0.276 1.00 0.00 9 GLY A O 15
ATOM 7077 N N . ALA A 1 10 ? 5.862 13.989 -0.033 1.00 0.00 10 ALA A N 15
ATOM 7078 C CA . ALA A 1 10 ? 6.615 15.096 0.542 1.00 0.00 10 ALA A CA 15
ATOM 7079 C C . ALA A 1 10 ? 6.437 16.368 -0.281 1.00 0.00 10 ALA A C 15
ATOM 7080 O O . ALA A 1 10 ? 6.205 17.446 0.266 1.00 0.00 10 ALA A O 15
ATOM 7087 N N . LYS A 1 11 ? 6.546 16.234 -1.598 1.00 0.00 11 LYS A N 15
ATOM 7088 C CA . LYS A 1 11 ? 6.396 17.372 -2.498 1.00 0.00 11 LYS A CA 15
ATOM 7089 C C . LYS A 1 11 ? 5.105 18.129 -2.207 1.00 0.00 11 LYS A C 15
ATOM 7090 O O . LYS A 1 11 ? 5.091 19.359 -2.168 1.00 0.00 11 LYS A O 15
ATOM 7109 N N . ASN A 1 12 ? 4.022 17.387 -2.002 1.00 0.00 12 ASN A N 15
ATOM 7110 C CA . ASN A 1 12 ? 2.725 17.989 -1.713 1.00 0.00 12 ASN A CA 15
ATOM 7111 C C . ASN A 1 12 ? 2.628 18.393 -0.245 1.00 0.00 12 ASN A C 15
ATOM 7112 O O . ASN A 1 12 ? 1.983 19.384 0.096 1.00 0.00 12 ASN A O 15
ATOM 7123 N N . VAL A 1 13 ? 3.273 17.617 0.621 1.00 0.00 13 VAL A N 15
ATOM 7124 C CA . VAL A 1 13 ? 3.261 17.894 2.052 1.00 0.00 13 VAL A CA 15
ATOM 7125 C C . VAL A 1 13 ? 3.947 19.220 2.361 1.00 0.00 13 VAL A C 15
ATOM 7126 O O . VAL A 1 13 ? 3.467 20.002 3.181 1.00 0.00 13 VAL A O 15
ATOM 7139 N N . GLY A 1 14 ? 5.073 19.467 1.698 1.00 0.00 14 GLY A N 15
ATOM 7140 C CA . GLY A 1 14 ? 5.806 20.700 1.915 1.00 0.00 14 GLY A CA 15
ATOM 7141 C C . GLY A 1 14 ? 5.105 21.904 1.319 1.00 0.00 14 GLY A C 15
ATOM 7142 O O . GLY A 1 14 ? 4.836 22.884 2.015 1.00 0.00 14 GLY A O 15
ATOM 7146 N N . THR A 1 15 ? 4.809 21.834 0.025 1.00 0.00 15 THR A N 15
ATOM 7147 C CA . THR A 1 15 ? 4.138 22.928 -0.666 1.00 0.00 15 THR A CA 15
ATOM 7148 C C . THR A 1 15 ? 2.824 23.287 0.019 1.00 0.00 15 THR A C 15
ATOM 7149 O O . THR A 1 15 ? 2.438 24.454 0.069 1.00 0.00 15 THR A O 15
ATOM 7160 N N . ALA A 1 16 ? 2.141 22.276 0.546 1.00 0.00 16 ALA A N 15
ATOM 7161 C CA . ALA A 1 16 ? 0.872 22.486 1.231 1.00 0.00 16 ALA A CA 15
ATOM 7162 C C . ALA A 1 16 ? 1.055 23.349 2.475 1.00 0.00 16 ALA A C 15
ATOM 7163 O O . ALA A 1 16 ? 0.364 24.352 2.653 1.00 0.00 16 ALA A O 15
ATOM 7170 N N . ILE A 1 17 ? 1.989 22.951 3.333 1.00 0.00 17 ILE A N 15
ATOM 7171 C CA . ILE A 1 17 ? 2.262 23.689 4.559 1.00 0.00 17 ILE A CA 15
ATOM 7172 C C . ILE A 1 17 ? 2.559 25.155 4.265 1.00 0.00 17 ILE A C 15
ATOM 7173 O O . ILE A 1 17 ? 2.216 26.039 5.051 1.00 0.00 17 ILE A O 15
ATOM 7189 N N . ILE A 1 18 ? 3.197 25.407 3.126 1.00 0.00 18 ILE A N 15
ATOM 7190 C CA . ILE A 1 18 ? 3.537 26.767 2.726 1.00 0.00 18 ILE A CA 15
ATOM 7191 C C . ILE A 1 18 ? 2.293 27.546 2.313 1.00 0.00 18 ILE A C 15
ATOM 7192 O O . ILE A 1 18 ? 2.214 28.759 2.506 1.00 0.00 18 ILE A O 15
ATOM 7208 N N . LYS A 1 19 ? 1.321 26.840 1.746 1.00 0.00 19 LYS A N 15
ATOM 7209 C CA . LYS A 1 19 ? 0.077 27.463 1.308 1.00 0.00 19 LYS A CA 15
ATOM 7210 C C . LYS A 1 19 ? -0.761 27.904 2.504 1.00 0.00 19 LYS A C 15
ATOM 7211 O O . LYS A 1 19 ? -1.510 28.876 2.423 1.00 0.00 19 LYS A O 15
ATOM 7230 N N . ASN A 1 20 ? -0.627 27.184 3.613 1.00 0.00 20 ASN A N 15
ATOM 7231 C CA . ASN A 1 20 ? -1.372 27.502 4.825 1.00 0.00 20 ASN A CA 15
ATOM 7232 C C . ASN A 1 20 ? -0.560 28.417 5.738 1.00 0.00 20 ASN A C 15
ATOM 7233 O O . ASN A 1 20 ? -1.117 29.236 6.468 1.00 0.00 20 ASN A O 15
ATOM 7244 N N . ALA A 1 21 ? 0.760 28.270 5.690 1.00 0.00 21 ALA A N 15
ATOM 7245 C CA . ALA A 1 21 ? 1.649 29.084 6.510 1.00 0.00 21 ALA A CA 15
ATOM 7246 C C . ALA A 1 21 ? 1.676 30.529 6.022 1.00 0.00 21 ALA A C 15
ATOM 7247 O O . ALA A 1 21 ? 1.932 31.451 6.796 1.00 0.00 21 ALA A O 15
ATOM 7254 N N . LYS A 1 22 ? 1.411 30.718 4.734 1.00 0.00 22 LYS A N 15
ATOM 7255 C CA . LYS A 1 22 ? 1.404 32.051 4.142 1.00 0.00 22 LYS A CA 15
ATOM 7256 C C . LYS A 1 22 ? 0.140 32.812 4.529 1.00 0.00 22 LYS A C 15
ATOM 7257 O O . LYS A 1 22 ? -0.621 33.250 3.667 1.00 0.00 22 LYS A O 15
ATOM 7276 N N . VAL A 1 23 ? -0.077 32.966 5.832 1.00 0.00 23 VAL A N 15
ATOM 7277 C CA . VAL A 1 23 ? -1.248 33.676 6.332 1.00 0.00 23 VAL A CA 15
ATOM 7278 C C . VAL A 1 23 ? -1.055 35.186 6.243 1.00 0.00 23 VAL A C 15
ATOM 7279 O O . VAL A 1 23 ? -1.616 35.844 5.367 1.00 0.00 23 VAL A O 15
ATOM 7292 N N . CYS A 1 24 ? -0.256 35.729 7.156 1.00 0.00 24 CYS A N 15
ATOM 7293 C CA . CYS A 1 24 ? 0.012 37.162 7.181 1.00 0.00 24 CYS A CA 15
ATOM 7294 C C . CYS A 1 24 ? 1.079 37.534 6.156 1.00 0.00 24 CYS A C 15
ATOM 7295 O O . CYS A 1 24 ? 0.919 38.488 5.395 1.00 0.00 24 CYS A O 15
ATOM 7302 N N . VAL A 1 25 ? 2.169 36.773 6.142 1.00 0.00 25 VAL A N 15
ATOM 7303 C CA . VAL A 1 25 ? 3.262 37.021 5.209 1.00 0.00 25 VAL A CA 15
ATOM 7304 C C . VAL A 1 25 ? 3.577 35.775 4.388 1.00 0.00 25 VAL A C 15
ATOM 7305 O O . VAL A 1 25 ? 2.842 34.788 4.431 1.00 0.00 25 VAL A O 15
ATOM 7318 N N . TYR A 1 26 ? 4.674 35.828 3.641 1.00 0.00 26 TYR A N 15
ATOM 7319 C CA . TYR A 1 26 ? 5.086 34.705 2.807 1.00 0.00 26 TYR A CA 15
ATOM 7320 C C . TYR A 1 26 ? 5.691 33.591 3.655 1.00 0.00 26 TYR A C 15
ATOM 7321 O O . TYR A 1 26 ? 5.460 32.409 3.404 1.00 0.00 26 TYR A O 15
ATOM 7339 N N . ALA A 1 27 ? 6.468 33.978 4.662 1.00 0.00 27 ALA A N 15
ATOM 7340 C CA . ALA A 1 27 ? 7.105 33.013 5.550 1.00 0.00 27 ALA A CA 15
ATOM 7341 C C . ALA A 1 27 ? 6.066 32.217 6.332 1.00 0.00 27 ALA A C 15
ATOM 7342 O O . ALA A 1 27 ? 5.579 31.186 5.867 1.00 0.00 27 ALA A O 15
ATOM 7349 N N . VAL A 1 28 ? 5.730 32.701 7.524 1.00 0.00 28 VAL A N 15
ATOM 7350 C CA . VAL A 1 28 ? 4.748 32.035 8.371 1.00 0.00 28 VAL A CA 15
ATOM 7351 C C . VAL A 1 28 ? 4.023 33.035 9.264 1.00 0.00 28 VAL A C 15
ATOM 7352 O O . VAL A 1 28 ? 4.160 33.006 10.487 1.00 0.00 28 VAL A O 15
ATOM 7365 N N . CYS A 1 29 ? 3.251 33.922 8.644 1.00 0.00 29 CYS A N 15
ATOM 7366 C CA . CYS A 1 29 ? 2.503 34.933 9.381 1.00 0.00 29 CYS A CA 15
ATOM 7367 C C . CYS A 1 29 ? 3.447 35.929 10.049 1.00 0.00 29 CYS A C 15
ATOM 7368 O O . CYS A 1 29 ? 3.029 36.739 10.876 1.00 0.00 29 CYS A O 15
ATOM 7375 N N . VAL A 1 30 ? 4.724 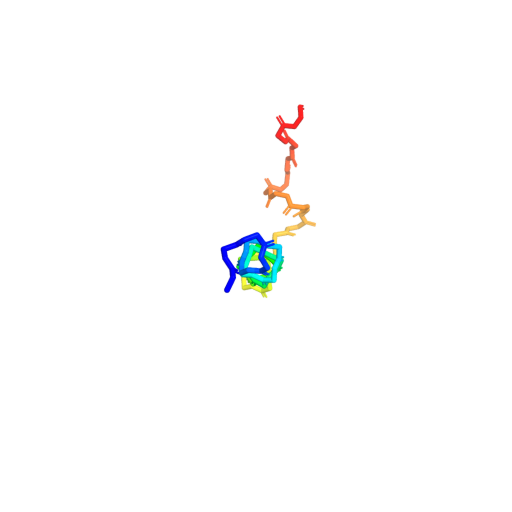35.862 9.684 1.00 0.00 30 VAL A N 15
ATOM 7376 C CA . VAL A 1 30 ? 5.728 36.757 10.245 1.00 0.00 30 VAL A CA 15
ATOM 7377 C C . VAL A 1 30 ? 6.863 36.999 9.257 1.00 0.00 30 VAL A C 15
ATOM 7378 O O . VAL A 1 30 ? 6.896 36.409 8.177 1.00 0.00 30 VAL A O 15
ATOM 7391 N N . SER A 1 31 ? 7.794 37.870 9.635 1.00 0.00 31 SER A N 15
ATOM 7392 C CA . SER A 1 31 ? 8.931 38.192 8.780 1.00 0.00 31 SER A CA 15
ATOM 7393 C C . SER A 1 31 ? 10.242 37.784 9.444 1.00 0.00 31 SER A C 15
ATOM 7394 O O . SER A 1 31 ? 10.866 38.576 10.151 1.00 0.00 31 SER A O 15
ATOM 7402 N N . HIS A 1 32 ? 10.655 36.542 9.211 1.00 0.00 32 HIS A N 15
ATOM 7403 C CA . HIS A 1 32 ? 11.893 36.027 9.785 1.00 0.00 32 HIS A CA 15
ATOM 7404 C C . HIS A 1 32 ? 13.069 36.940 9.448 1.00 0.00 32 HIS A C 15
ATOM 7405 O O . HIS A 1 32 ? 14.013 37.067 10.228 1.00 0.00 32 HIS A O 15
ATOM 7419 N N . LYS A 1 33 ? 13.005 37.572 8.282 1.00 0.00 33 LYS A N 15
ATOM 7420 C CA . LYS A 1 33 ? 14.063 38.473 7.841 1.00 0.00 33 LYS A CA 15
ATOM 7421 C C . LYS A 1 33 ? 14.342 39.541 8.893 1.00 0.00 33 LYS A C 15
ATOM 7422 O O . LYS A 1 33 ? 13.418 40.110 9.474 1.00 0.00 33 LYS A O 15
ATOM 7441 N N . GLY A 1 1 ? 4.239 2.033 -3.617 1.00 0.00 1 GLY A N 16
ATOM 7442 C CA . GLY A 1 1 ? 5.617 2.412 -3.866 1.00 0.00 1 GLY A CA 16
ATOM 7443 C C . GLY A 1 1 ? 6.094 3.510 -2.935 1.00 0.00 1 GLY A C 16
ATOM 7444 O O . GLY A 1 1 ? 5.621 4.645 -3.009 1.00 0.00 1 GLY A O 16
ATOM 7448 N N . PHE A 1 2 ? 7.031 3.173 -2.056 1.00 0.00 2 PHE A N 16
ATOM 7449 C CA . PHE A 1 2 ? 7.570 4.138 -1.105 1.00 0.00 2 PHE A CA 16
ATOM 7450 C C . PHE A 1 2 ? 8.379 5.215 -1.822 1.00 0.00 2 PHE A C 16
ATOM 7451 O O . PHE A 1 2 ? 8.151 6.409 -1.628 1.00 0.00 2 PHE A O 16
ATOM 7468 N N . TRP A 1 3 ? 9.323 4.783 -2.650 1.00 0.00 3 TRP A N 16
ATOM 7469 C CA . TRP A 1 3 ? 10.167 5.710 -3.396 1.00 0.00 3 TRP A CA 16
ATOM 7470 C C . TRP A 1 3 ? 9.322 6.652 -4.246 1.00 0.00 3 TRP A C 16
ATOM 7471 O O . TRP A 1 3 ? 9.786 7.714 -4.660 1.00 0.00 3 TRP A O 16
ATOM 7492 N N . SER A 1 4 ? 8.079 6.257 -4.503 1.00 0.00 4 SER A N 16
ATOM 7493 C CA . SER A 1 4 ? 7.170 7.065 -5.307 1.00 0.00 4 SER A CA 16
ATOM 7494 C C . SER A 1 4 ? 6.309 7.960 -4.420 1.00 0.00 4 SER A C 16
ATOM 7495 O O . SER A 1 4 ? 5.980 9.087 -4.789 1.00 0.00 4 SER A O 16
ATOM 7503 N N . SER A 1 5 ? 5.948 7.448 -3.247 1.00 0.00 5 SER A N 16
ATOM 7504 C CA . SER A 1 5 ? 5.122 8.198 -2.308 1.00 0.00 5 SER A CA 16
ATOM 7505 C C . SER A 1 5 ? 5.973 9.165 -1.489 1.00 0.00 5 SER A C 16
ATOM 7506 O O . SER A 1 5 ? 5.455 10.100 -0.87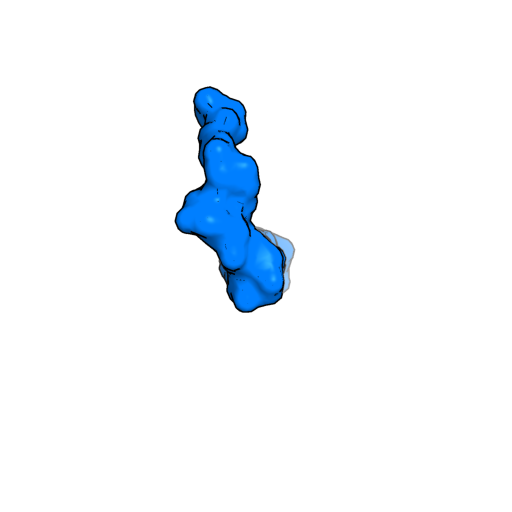9 1.00 0.00 5 SER A O 16
ATOM 7514 N N . VAL A 1 6 ? 7.281 8.931 -1.481 1.00 0.00 6 VAL A N 16
ATOM 7515 C CA . VAL A 1 6 ? 8.205 9.780 -0.738 1.00 0.00 6 VAL A CA 16
ATOM 7516 C C . VAL A 1 6 ? 8.387 11.127 -1.428 1.00 0.00 6 VAL A C 16
ATOM 7517 O O . VAL A 1 6 ? 8.420 12.171 -0.775 1.00 0.00 6 VAL A O 16
ATOM 7530 N N . TRP A 1 7 ? 8.505 11.097 -2.750 1.00 0.00 7 TRP A N 16
ATOM 7531 C CA . TRP A 1 7 ? 8.684 12.317 -3.529 1.00 0.00 7 TRP A CA 16
ATOM 7532 C C . TRP A 1 7 ? 7.346 13.001 -3.785 1.00 0.00 7 TRP A C 16
ATOM 7533 O O . TRP A 1 7 ? 7.251 14.228 -3.761 1.00 0.00 7 TRP A O 16
ATOM 7554 N N . ASP A 1 8 ? 6.315 12.200 -4.031 1.00 0.00 8 ASP A N 16
ATOM 7555 C CA . ASP A 1 8 ? 4.981 12.729 -4.290 1.00 0.00 8 ASP A CA 16
ATOM 7556 C C . ASP A 1 8 ? 4.331 13.222 -3.001 1.00 0.00 8 ASP A C 16
ATOM 7557 O O . ASP A 1 8 ? 3.740 14.300 -2.964 1.00 0.00 8 ASP A O 16
ATOM 7566 N N . GLY A 1 9 ? 4.445 12.423 -1.944 1.00 0.00 9 GLY A N 16
ATOM 7567 C CA . GLY A 1 9 ? 3.863 12.794 -0.667 1.00 0.00 9 GLY A CA 16
ATOM 7568 C C . GLY A 1 9 ? 4.508 14.031 -0.074 1.00 0.00 9 GLY A C 16
ATOM 7569 O O . GLY A 1 9 ? 3.818 14.969 0.324 1.00 0.00 9 GLY A O 16
ATOM 7573 N N . ALA A 1 10 ? 5.835 14.032 -0.013 1.00 0.00 10 ALA A N 16
ATOM 7574 C CA . ALA A 1 10 ? 6.573 15.163 0.536 1.00 0.00 10 ALA A CA 16
ATOM 7575 C C . ALA A 1 10 ? 6.345 16.422 -0.293 1.00 0.00 10 ALA A C 16
ATOM 7576 O O . ALA A 1 10 ? 6.105 17.501 0.250 1.00 0.00 10 ALA A O 16
ATOM 7583 N N . LYS A 1 11 ? 6.422 16.279 -1.611 1.00 0.00 11 LYS A N 16
ATOM 7584 C CA . LYS A 1 11 ? 6.223 17.404 -2.517 1.00 0.00 11 LYS A CA 16
ATOM 7585 C C . LYS A 1 11 ? 4.923 18.136 -2.199 1.00 0.00 11 LYS A C 16
ATOM 7586 O O . LYS A 1 11 ? 4.881 19.365 -2.176 1.00 0.00 11 LYS A O 16
ATOM 7605 N N . ASN A 1 12 ? 3.864 17.371 -1.951 1.00 0.00 12 ASN A N 16
ATOM 7606 C CA . ASN A 1 12 ? 2.563 17.947 -1.633 1.00 0.00 12 ASN A CA 16
ATOM 7607 C C . ASN A 1 12 ? 2.493 18.354 -0.164 1.00 0.00 12 ASN A C 16
ATOM 7608 O O . ASN A 1 12 ? 1.832 19.331 0.190 1.00 0.00 12 ASN A O 16
ATOM 7619 N N . VAL A 1 13 ? 3.179 17.599 0.687 1.00 0.00 13 VAL A N 16
ATOM 7620 C CA . VAL A 1 13 ? 3.197 17.881 2.117 1.00 0.00 13 VAL A CA 16
ATOM 7621 C C . VAL A 1 13 ? 3.871 19.218 2.406 1.00 0.00 13 VAL A C 16
ATOM 7622 O O . VAL A 1 13 ? 3.439 19.966 3.281 1.00 0.00 13 VAL A O 16
ATOM 7635 N N . GLY A 1 14 ? 4.933 19.511 1.662 1.00 0.00 14 GLY A N 16
ATOM 7636 C CA . GLY A 1 14 ? 5.650 20.759 1.852 1.00 0.00 14 GLY A CA 16
ATOM 7637 C C . GLY A 1 14 ? 4.921 21.944 1.252 1.00 0.00 14 GLY A C 16
ATOM 7638 O O . GLY A 1 14 ? 4.681 22.944 1.930 1.00 0.00 14 GLY A O 16
ATOM 7642 N N . THR A 1 15 ? 4.568 21.835 -0.025 1.00 0.00 15 THR A N 16
ATOM 7643 C CA . THR A 1 15 ? 3.864 22.907 -0.718 1.00 0.00 15 THR A CA 16
ATOM 7644 C C . THR A 1 15 ? 2.585 23.290 0.017 1.00 0.00 15 THR A C 16
ATOM 7645 O O . THR A 1 15 ? 2.176 24.450 0.006 1.00 0.00 15 THR A O 16
ATOM 7656 N N . ALA A 1 16 ? 1.958 22.307 0.655 1.00 0.00 16 ALA A N 16
ATOM 7657 C CA . ALA A 1 16 ? 0.726 22.543 1.398 1.00 0.00 16 ALA A CA 16
ATOM 7658 C C . ALA A 1 16 ? 0.992 23.359 2.658 1.00 0.00 16 ALA A C 16
ATOM 7659 O O . ALA A 1 16 ? 0.446 24.449 2.830 1.00 0.00 16 ALA A O 16
ATOM 7666 N N . ILE A 1 17 ? 1.834 22.824 3.536 1.00 0.00 17 ILE A N 16
ATOM 7667 C CA . ILE A 1 17 ? 2.172 23.504 4.781 1.00 0.00 17 ILE A CA 16
ATOM 7668 C C . ILE A 1 17 ? 2.614 24.940 4.520 1.00 0.00 17 ILE A C 16
ATOM 7669 O O . ILE A 1 17 ? 2.334 25.840 5.313 1.00 0.00 17 ILE A O 16
ATOM 7685 N N . ILE A 1 18 ? 3.305 25.147 3.404 1.00 0.00 18 ILE A N 16
ATOM 7686 C CA . ILE A 1 18 ? 3.783 26.474 3.038 1.00 0.00 18 ILE A CA 16
ATOM 7687 C C . ILE A 1 18 ? 2.670 27.306 2.410 1.00 0.00 18 ILE A C 16
ATOM 7688 O O . ILE A 1 18 ? 2.638 28.528 2.551 1.00 0.00 18 ILE A O 16
ATOM 7704 N N . LYS A 1 19 ? 1.756 26.634 1.717 1.00 0.00 19 LYS A N 16
ATOM 7705 C CA . LYS A 1 19 ? 0.638 27.309 1.069 1.00 0.00 19 LYS A CA 16
ATOM 7706 C C . LYS A 1 19 ? -0.357 27.828 2.103 1.00 0.00 19 LYS A C 16
ATOM 7707 O O . LYS A 1 19 ? -1.117 28.757 1.834 1.00 0.00 19 LYS A O 16
ATOM 7726 N N . ASN A 1 20 ? -0.344 27.222 3.286 1.00 0.00 20 ASN A N 16
ATOM 7727 C CA . ASN A 1 20 ? -1.245 27.624 4.360 1.00 0.00 20 ASN A CA 16
ATOM 7728 C C . ASN A 1 20 ? -0.572 28.633 5.286 1.00 0.00 20 ASN A C 16
ATOM 7729 O O . ASN A 1 20 ? -1.241 29.393 5.985 1.00 0.00 20 ASN A O 16
ATOM 7740 N N . ALA A 1 21 ? 0.757 28.634 5.284 1.00 0.00 21 ALA A N 16
ATOM 7741 C CA . ALA A 1 21 ? 1.522 29.551 6.121 1.00 0.00 21 ALA A CA 16
ATOM 7742 C C . ALA A 1 21 ? 1.643 30.922 5.465 1.00 0.00 21 ALA A C 16
ATOM 7743 O O . ALA A 1 21 ? 0.975 31.875 5.866 1.00 0.00 21 ALA A O 16
ATOM 7750 N N . LYS A 1 22 ? 2.501 31.015 4.454 1.00 0.00 22 LYS A N 16
ATOM 7751 C CA . LYS A 1 22 ? 2.710 32.269 3.741 1.00 0.00 22 LYS A CA 16
ATOM 7752 C C . LYS A 1 22 ? 1.379 32.901 3.348 1.00 0.00 22 LYS A C 16
ATOM 7753 O O . LYS A 1 22 ? 1.158 34.093 3.563 1.00 0.00 22 LYS A O 16
ATOM 7772 N N . VAL A 1 23 ? 0.493 32.094 2.772 1.00 0.00 23 VAL A N 16
ATOM 7773 C CA . VAL A 1 23 ? -0.818 32.573 2.352 1.00 0.00 23 VAL A CA 16
ATOM 7774 C C . VAL A 1 23 ? -1.788 32.620 3.526 1.00 0.00 23 VAL A C 16
ATOM 7775 O O . VAL A 1 23 ? -2.378 31.606 3.900 1.00 0.00 23 VAL A O 16
ATOM 7788 N N . CYS A 1 24 ? -1.951 33.805 4.105 1.00 0.00 24 CYS A N 16
ATOM 7789 C CA . CYS A 1 24 ? -2.850 33.987 5.238 1.00 0.00 24 CYS A CA 16
ATOM 7790 C C . CYS A 1 24 ? -4.293 34.148 4.768 1.00 0.00 24 CYS A C 16
ATOM 7791 O O . CYS A 1 24 ? -5.234 33.898 5.520 1.00 0.00 24 CYS A O 16
ATOM 7798 N N . VAL A 1 25 ? -4.458 34.567 3.517 1.00 0.00 25 VAL A N 16
ATOM 7799 C CA . VAL A 1 25 ? -5.785 34.760 2.944 1.00 0.00 25 VAL A CA 16
ATOM 7800 C C . VAL A 1 25 ? -5.904 34.073 1.588 1.00 0.00 25 VAL A C 16
ATOM 7801 O O . VAL A 1 25 ? -5.051 33.270 1.211 1.00 0.00 25 VAL A O 16
ATOM 7814 N N . TYR A 1 26 ? -6.966 34.396 0.860 1.00 0.00 26 TYR A N 16
ATOM 7815 C CA . TYR A 1 26 ? -7.198 33.808 -0.455 1.00 0.00 26 TYR A CA 16
ATOM 7816 C C . TYR A 1 26 ? -6.009 34.054 -1.379 1.00 0.00 26 TYR A C 16
ATOM 7817 O O . TYR A 1 26 ? -5.414 33.115 -1.905 1.00 0.00 26 TYR A O 16
ATOM 7835 N N . ALA A 1 27 ? -5.670 35.325 -1.570 1.00 0.00 27 ALA A N 16
ATOM 7836 C CA . ALA A 1 27 ? -4.551 35.696 -2.428 1.00 0.00 27 ALA A CA 16
ATOM 7837 C C . ALA A 1 27 ? -3.227 35.226 -1.837 1.00 0.00 27 ALA A C 16
ATOM 7838 O O . ALA A 1 27 ? -2.813 34.085 -2.045 1.00 0.00 27 ALA A O 16
ATOM 7845 N N . VAL A 1 28 ? -2.566 36.112 -1.099 1.00 0.00 28 VAL A N 16
ATOM 7846 C CA . VAL A 1 28 ? -1.287 35.787 -0.477 1.00 0.00 28 VAL A CA 16
ATOM 7847 C C . VAL A 1 28 ? -1.048 36.639 0.765 1.00 0.00 28 VAL A C 16
ATOM 7848 O O . VAL A 1 28 ? -0.255 37.581 0.741 1.00 0.00 28 VAL A O 16
ATOM 7861 N N . CYS A 1 29 ? -1.739 36.302 1.849 1.00 0.00 29 CYS A N 16
ATOM 7862 C CA . CYS A 1 29 ? -1.602 37.036 3.101 1.00 0.00 29 CYS A CA 16
ATOM 7863 C C . CYS A 1 29 ? -2.123 38.463 2.955 1.00 0.00 29 CYS A C 16
ATOM 7864 O O . CYS A 1 29 ? -1.897 39.309 3.820 1.00 0.00 29 CYS A O 16
ATOM 7871 N N . VAL A 1 30 ? -2.822 38.723 1.855 1.00 0.00 30 VAL A N 16
ATOM 7872 C CA . VAL A 1 30 ? -3.376 40.046 1.596 1.00 0.00 30 VAL A CA 16
ATOM 7873 C C . VAL A 1 30 ? -4.666 39.953 0.789 1.00 0.00 30 VAL A C 16
ATOM 7874 O O . VAL A 1 30 ? -4.933 38.942 0.140 1.00 0.00 30 VAL A O 16
ATOM 7887 N N . SER A 1 31 ? -5.464 41.015 0.835 1.00 0.00 31 SER A N 16
ATOM 7888 C CA . SER A 1 31 ? -6.729 41.053 0.111 1.00 0.00 31 SER A CA 16
ATOM 7889 C C . SER A 1 31 ? -6.829 42.313 -0.743 1.00 0.00 31 SER A C 16
ATOM 7890 O O . SER A 1 31 ? -6.921 43.425 -0.222 1.00 0.00 31 SER A O 16
ATOM 7898 N N . HIS A 1 32 ? -6.810 42.131 -2.060 1.00 0.00 32 HIS A N 16
ATOM 7899 C CA . HIS A 1 32 ? -6.899 43.252 -2.988 1.00 0.00 32 HIS A CA 16
ATOM 7900 C C . HIS A 1 32 ? -8.339 43.742 -3.112 1.00 0.00 32 HIS A C 16
ATOM 7901 O O . HIS A 1 32 ? -9.142 43.163 -3.843 1.00 0.00 32 HIS A O 16
ATOM 7915 N N . LYS A 1 33 ? -8.659 44.812 -2.392 1.00 0.00 33 LYS A N 16
ATOM 7916 C CA . LYS A 1 33 ? -10.001 45.381 -2.421 1.00 0.00 33 LYS A CA 16
ATOM 7917 C C . LYS A 1 33 ? -10.043 46.631 -3.294 1.00 0.00 33 LYS A C 16
ATOM 7918 O O . LYS A 1 33 ? -9.287 47.578 -3.077 1.00 0.00 33 LYS A O 16
ATOM 7937 N N . GLY A 1 1 ? 4.399 2.749 -4.552 1.00 0.00 1 GLY A N 17
ATOM 7938 C CA . GLY A 1 1 ? 5.796 2.562 -4.208 1.00 0.00 1 GLY A CA 17
ATOM 7939 C C . GLY A 1 1 ? 6.281 3.568 -3.183 1.00 0.00 1 GLY A C 17
ATOM 7940 O O . GLY A 1 1 ? 5.841 4.718 -3.175 1.00 0.00 1 GLY A O 17
ATOM 7944 N N . PHE A 1 2 ? 7.189 3.135 -2.315 1.00 0.00 2 PHE A N 17
ATOM 7945 C CA . PHE A 1 2 ? 7.733 4.005 -1.279 1.00 0.00 2 PHE A CA 17
ATOM 7946 C C . PHE A 1 2 ? 8.526 5.154 -1.895 1.00 0.00 2 PHE A C 17
ATOM 7947 O O . PHE A 1 2 ? 8.246 6.325 -1.637 1.00 0.00 2 PHE A O 17
ATOM 7964 N N . TRP A 1 3 ? 9.518 4.810 -2.709 1.00 0.00 3 TRP A N 17
ATOM 7965 C CA . TRP A 1 3 ? 10.353 5.812 -3.361 1.00 0.00 3 TRP A CA 17
ATOM 7966 C C . TRP A 1 3 ? 9.510 6.751 -4.216 1.00 0.00 3 TRP A C 17
ATOM 7967 O O . TRP A 1 3 ? 9.963 7.828 -4.603 1.00 0.00 3 TRP A O 17
ATOM 7988 N N . SER A 1 4 ? 8.281 6.336 -4.508 1.00 0.00 4 SER A N 17
ATOM 7989 C CA . SER A 1 4 ? 7.376 7.139 -5.321 1.00 0.00 4 SER A CA 17
ATOM 7990 C C . SER A 1 4 ? 6.464 7.989 -4.440 1.00 0.00 4 SER A C 17
ATOM 7991 O O . SER A 1 4 ? 6.116 9.115 -4.794 1.00 0.00 4 SER A O 17
ATOM 7999 N N . SER A 1 5 ? 6.083 7.440 -3.292 1.00 0.00 5 SER A N 17
ATOM 8000 C CA . SER A 1 5 ? 5.209 8.145 -2.361 1.00 0.00 5 SER A CA 17
ATOM 8001 C C . SER A 1 5 ? 6.002 9.139 -1.518 1.00 0.00 5 SER A C 17
ATOM 8002 O O . SER A 1 5 ? 5.436 10.057 -0.924 1.00 0.00 5 SER A O 17
ATOM 8010 N N . VAL A 1 6 ? 7.316 8.948 -1.470 1.00 0.00 6 VAL A N 17
ATOM 8011 C CA . VAL A 1 6 ? 8.189 9.828 -0.701 1.00 0.00 6 VAL A CA 17
ATOM 801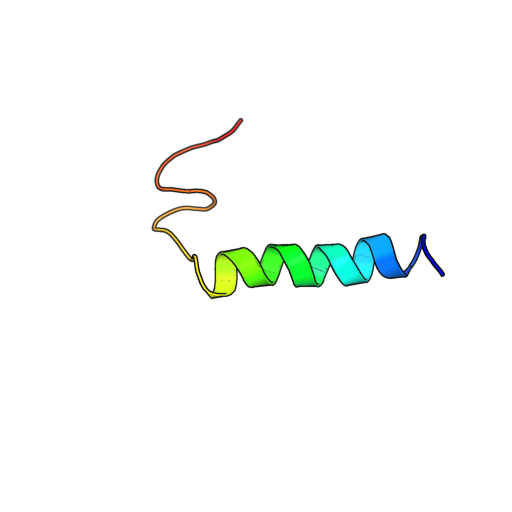2 C C . VAL A 1 6 ? 8.324 11.190 -1.372 1.00 0.00 6 VAL A C 17
ATOM 8013 O O . VAL A 1 6 ? 8.293 12.226 -0.707 1.00 0.00 6 VAL A O 17
ATOM 8026 N N . TRP A 1 7 ? 8.474 11.182 -2.691 1.00 0.00 7 TRP A N 17
ATOM 8027 C CA . TRP A 1 7 ? 8.614 12.419 -3.452 1.00 0.00 7 TRP A CA 17
ATOM 8028 C C . TRP A 1 7 ? 7.253 13.053 -3.715 1.00 0.00 7 TRP A C 17
ATOM 8029 O O . TRP A 1 7 ? 7.110 14.275 -3.679 1.00 0.00 7 TRP A O 17
ATOM 8050 N N . ASP A 1 8 ? 6.256 12.216 -3.978 1.00 0.00 8 ASP A N 17
ATOM 8051 C CA . ASP A 1 8 ? 4.905 12.695 -4.245 1.00 0.00 8 ASP A CA 17
ATOM 8052 C C . ASP A 1 8 ? 4.236 13.180 -2.963 1.00 0.00 8 ASP A C 17
ATOM 8053 O O . ASP A 1 8 ? 3.626 14.248 -2.934 1.00 0.00 8 ASP A O 17
ATOM 8062 N N . GLY A 1 9 ? 4.356 12.386 -1.903 1.00 0.00 9 GLY A N 17
ATOM 8063 C CA . GLY A 1 9 ? 3.757 12.751 -0.632 1.00 0.00 9 GLY A CA 17
ATOM 8064 C C . GLY A 1 9 ? 4.375 14.001 -0.037 1.00 0.00 9 GLY A C 17
ATOM 8065 O O . GLY A 1 9 ? 3.664 14.922 0.364 1.00 0.00 9 GLY A O 17
ATOM 8069 N N . ALA A 1 10 ? 5.702 14.032 0.022 1.00 0.00 10 ALA A N 17
ATOM 8070 C CA . ALA A 1 10 ? 6.415 15.179 0.571 1.00 0.00 10 ALA A CA 17
ATOM 8071 C C . ALA A 1 10 ? 6.155 16.434 -0.254 1.00 0.00 10 ALA A C 17
ATOM 8072 O O . ALA A 1 10 ? 5.884 17.504 0.292 1.00 0.00 10 ALA A O 17
ATOM 8079 N N . LYS A 1 11 ? 6.240 16.298 -1.573 1.00 0.00 11 LYS A N 17
ATOM 8080 C CA . LYS A 1 11 ? 6.013 17.421 -2.475 1.00 0.00 11 LYS A CA 17
ATOM 8081 C C . LYS A 1 11 ? 4.691 18.114 -2.160 1.00 0.00 11 LYS A C 17
ATOM 8082 O O . LYS A 1 11 ? 4.615 19.341 -2.132 1.00 0.00 11 LYS A O 17
ATOM 8101 N N . ASN A 1 12 ? 3.653 17.318 -1.922 1.00 0.00 12 ASN A N 17
ATOM 8102 C CA . ASN A 1 12 ? 2.335 17.856 -1.608 1.00 0.00 12 ASN A CA 17
ATOM 8103 C C . ASN A 1 12 ? 2.249 18.264 -0.140 1.00 0.00 12 ASN A C 17
ATOM 8104 O O . ASN A 1 12 ? 1.550 19.215 0.211 1.00 0.00 12 ASN A O 17
ATOM 8115 N N . VAL A 1 13 ? 2.965 17.538 0.713 1.00 0.00 13 VAL A N 17
ATOM 8116 C CA . VAL A 1 13 ? 2.972 17.825 2.142 1.00 0.00 13 VAL A CA 17
ATOM 8117 C C . VAL A 1 13 ? 3.583 19.193 2.425 1.00 0.00 13 VAL A C 17
ATOM 8118 O O . VAL A 1 13 ? 3.005 20.005 3.146 1.00 0.00 13 VAL A O 17
ATOM 8131 N N . GLY A 1 14 ? 4.757 19.441 1.852 1.00 0.00 14 GLY A N 17
ATOM 8132 C CA . GLY A 1 14 ? 5.427 20.713 2.055 1.00 0.00 14 GLY A CA 17
ATOM 8133 C C . GLY A 1 14 ? 4.692 21.866 1.400 1.00 0.00 14 GLY A C 17
ATOM 8134 O O . GLY A 1 14 ? 4.351 22.849 2.059 1.00 0.00 14 GLY A O 17
ATOM 8138 N N . THR A 1 15 ? 4.448 21.748 0.099 1.00 0.00 15 THR A N 17
ATOM 8139 C CA . THR A 1 15 ? 3.752 22.789 -0.646 1.00 0.00 15 THR A CA 17
ATOM 8140 C C . THR A 1 15 ? 2.458 23.193 0.052 1.00 0.00 15 THR A C 17
ATOM 8141 O O . THR A 1 15 ? 2.028 24.343 -0.034 1.00 0.00 15 THR A O 17
ATOM 8152 N N . ALA A 1 16 ? 1.842 22.240 0.744 1.00 0.00 16 ALA A N 17
ATOM 8153 C CA . ALA A 1 16 ? 0.599 22.498 1.459 1.00 0.00 16 ALA A CA 17
ATOM 8154 C C . ALA A 1 16 ? 0.858 23.266 2.751 1.00 0.00 16 ALA A C 17
ATOM 8155 O O . ALA A 1 16 ? 0.059 24.114 3.151 1.00 0.00 16 ALA A O 17
ATOM 8162 N N . ILE A 1 17 ? 1.977 22.963 3.400 1.00 0.00 17 ILE A N 17
ATOM 8163 C CA . ILE A 1 17 ? 2.340 23.626 4.646 1.00 0.00 17 ILE A CA 17
ATOM 8164 C C . ILE A 1 17 ? 2.901 25.020 4.384 1.00 0.00 17 ILE A C 17
ATOM 8165 O O . ILE A 1 17 ? 2.756 25.923 5.209 1.00 0.00 17 ILE A O 17
ATOM 8181 N N . ILE A 1 18 ? 3.541 25.187 3.232 1.00 0.00 18 ILE A N 17
ATOM 8182 C CA . ILE A 1 18 ? 4.121 26.472 2.860 1.00 0.00 18 ILE A CA 17
ATOM 8183 C C . ILE A 1 18 ? 3.059 27.416 2.308 1.00 0.00 18 ILE A C 17
ATOM 8184 O O . ILE A 1 18 ? 3.138 28.631 2.488 1.00 0.00 18 ILE A O 17
ATOM 8200 N N . LYS A 1 19 ? 2.062 26.849 1.637 1.00 0.00 19 LYS A N 17
ATOM 8201 C CA . LYS A 1 19 ? 0.980 27.638 1.060 1.00 0.00 19 LYS A CA 17
ATOM 8202 C C . LYS A 1 19 ? -0.053 28.002 2.122 1.00 0.00 19 LYS A C 17
ATOM 8203 O O . LYS A 1 19 ? -0.737 29.019 2.012 1.00 0.00 19 LYS A O 17
ATOM 8222 N N . ASN A 1 20 ? -0.159 27.165 3.149 1.00 0.00 20 ASN A N 17
ATOM 8223 C CA . ASN A 1 20 ? -1.109 27.400 4.231 1.00 0.00 20 ASN A CA 17
ATOM 8224 C C . ASN A 1 20 ? -0.582 28.456 5.197 1.00 0.00 20 ASN A C 17
ATOM 8225 O O . ASN A 1 20 ? -1.355 29.157 5.849 1.00 0.00 20 ASN A O 17
ATOM 8236 N N . ALA A 1 21 ? 0.740 28.564 5.284 1.00 0.00 21 ALA A N 17
ATOM 8237 C CA . ALA A 1 21 ? 1.371 29.536 6.168 1.00 0.00 21 ALA A CA 17
ATOM 8238 C C . ALA A 1 21 ? 1.643 30.847 5.438 1.00 0.00 21 ALA A C 17
ATOM 8239 O O . ALA A 1 21 ? 1.424 31.930 5.981 1.00 0.00 21 ALA A O 17
ATOM 8246 N N . LYS A 1 22 ? 2.124 30.742 4.204 1.00 0.00 22 LYS A N 17
ATOM 8247 C CA . LYS A 1 22 ? 2.427 31.919 3.398 1.00 0.00 22 LYS A CA 17
ATOM 8248 C C . LYS A 1 22 ? 1.222 32.852 3.323 1.00 0.00 22 LYS A C 17
ATOM 8249 O O . LYS A 1 22 ? 1.367 34.051 3.084 1.00 0.00 22 LYS A O 17
ATOM 8268 N N . VAL A 1 23 ? 0.034 32.294 3.529 1.00 0.00 23 VAL A N 17
ATOM 8269 C CA . VAL A 1 23 ? -1.196 33.076 3.487 1.00 0.00 23 VAL A CA 17
ATOM 8270 C C . VAL A 1 23 ? -1.087 34.318 4.366 1.00 0.00 23 VAL A C 17
ATOM 8271 O O . VAL A 1 23 ? -0.630 34.246 5.507 1.00 0.00 23 VAL A O 17
ATOM 8284 N N . CYS A 1 24 ? -1.510 35.456 3.826 1.00 0.00 24 CYS A N 17
ATOM 8285 C CA . CYS A 1 24 ? -1.461 36.715 4.560 1.00 0.00 24 CYS A CA 17
ATOM 8286 C C . CYS A 1 24 ? -2.650 36.839 5.508 1.00 0.00 24 CYS A C 17
ATOM 8287 O O . CYS A 1 24 ? -2.498 37.233 6.664 1.00 0.00 24 CYS A O 17
ATOM 8294 N N . VAL A 1 25 ? -3.835 36.501 5.009 1.00 0.00 25 VAL A N 17
ATOM 8295 C CA . VAL A 1 25 ? -5.050 36.573 5.811 1.00 0.00 25 VAL A CA 17
ATOM 8296 C C . VAL A 1 25 ? -5.532 35.181 6.205 1.00 0.00 25 VAL A C 17
ATOM 8297 O O . VAL A 1 25 ? -4.929 34.175 5.831 1.00 0.00 25 VAL A O 17
ATOM 8310 N N . TYR A 1 26 ? -6.623 35.131 6.962 1.00 0.00 26 TYR A N 17
ATOM 8311 C CA . TYR A 1 26 ? -7.185 33.862 7.408 1.00 0.00 26 TYR A CA 17
ATOM 8312 C C . TYR A 1 26 ? -7.263 32.864 6.256 1.00 0.00 26 TYR A C 17
ATOM 8313 O O . TYR A 1 26 ? -6.692 31.776 6.323 1.00 0.00 26 TYR A O 17
ATOM 8331 N N . ALA A 1 27 ? -7.974 33.245 5.200 1.00 0.00 27 ALA A N 17
ATOM 8332 C CA . ALA A 1 27 ? -8.125 32.387 4.032 1.00 0.00 27 ALA A CA 17
ATOM 8333 C C . ALA A 1 27 ? -6.789 32.178 3.327 1.00 0.00 27 ALA A C 17
ATOM 8334 O O . ALA A 1 27 ? -6.031 31.270 3.668 1.00 0.00 27 ALA A O 17
ATOM 8341 N N . VAL A 1 28 ? -6.507 33.024 2.341 1.00 0.00 28 VAL A N 17
ATOM 8342 C CA . VAL A 1 28 ? -5.261 32.932 1.588 1.00 0.00 28 VAL A CA 17
ATOM 8343 C C . VAL A 1 28 ? -4.859 34.291 1.025 1.00 0.00 28 VAL A C 17
ATOM 8344 O O . VAL A 1 28 ? -4.776 34.471 -0.190 1.00 0.00 28 VAL A O 17
ATOM 8357 N N . CYS A 1 29 ? -4.608 35.244 1.916 1.00 0.00 29 CYS A N 17
ATOM 8358 C CA . CYS A 1 29 ? -4.213 36.587 1.509 1.00 0.00 29 CYS A CA 17
ATOM 8359 C C . CYS A 1 29 ? -5.392 37.338 0.896 1.00 0.00 29 CYS A C 17
ATOM 8360 O O . CYS A 1 29 ? -5.251 38.475 0.447 1.00 0.00 29 CYS A O 17
ATOM 8367 N N . VAL A 1 30 ? -6.554 36.693 0.881 1.00 0.00 30 VAL A N 17
ATOM 8368 C CA . VAL A 1 30 ? -7.758 37.299 0.325 1.00 0.00 30 VAL A CA 17
ATOM 8369 C C . VAL A 1 30 ? -9.010 36.763 1.009 1.00 0.00 30 VAL A C 17
ATOM 8370 O O . VAL A 1 30 ? -9.117 35.568 1.282 1.00 0.00 30 VAL A O 17
ATOM 8383 N N . SER A 1 31 ? -9.956 37.656 1.283 1.00 0.00 31 SER A N 17
ATOM 8384 C CA . SER A 1 31 ? -11.201 37.273 1.939 1.00 0.00 31 SER A CA 17
ATOM 8385 C C . SER A 1 31 ? -12.402 37.597 1.056 1.00 0.00 31 SER A C 17
ATOM 8386 O O . SER A 1 31 ? -12.588 38.739 0.635 1.00 0.00 31 SER A O 17
ATOM 8394 N N . HIS A 1 32 ? -13.216 36.582 0.780 1.00 0.00 32 HIS A N 17
ATOM 8395 C CA . HIS A 1 32 ? -14.400 36.758 -0.053 1.00 0.00 32 HIS A CA 17
ATOM 8396 C C . HIS A 1 32 ? -15.310 37.842 0.517 1.00 0.00 32 HIS A C 17
ATOM 8397 O O . HIS A 1 32 ? -15.995 38.546 -0.225 1.00 0.00 32 HIS A O 17
ATOM 8411 N N . LYS A 1 33 ? -15.311 37.970 1.839 1.00 0.00 33 LYS A N 17
ATOM 8412 C CA . LYS A 1 33 ? -16.136 38.968 2.510 1.00 0.00 33 LYS A CA 17
ATOM 8413 C C . LYS A 1 33 ? -15.791 40.373 2.027 1.00 0.00 33 LYS A C 17
ATOM 8414 O O . LYS A 1 33 ? -14.698 40.879 2.286 1.00 0.00 33 LYS A O 17
ATOM 8433 N N . GLY A 1 1 ? 5.742 0.612 -3.301 1.00 0.00 1 GLY A N 18
ATOM 8434 C CA . GLY A 1 1 ? 5.990 1.992 -3.674 1.00 0.00 1 GLY A CA 18
ATOM 8435 C C . GLY A 1 1 ? 6.998 2.667 -2.765 1.00 0.00 1 GLY A C 18
ATOM 8436 O O . GLY A 1 1 ? 8.202 2.440 -2.884 1.00 0.00 1 GLY A O 18
ATOM 8440 N N . PHE A 1 2 ? 6.506 3.499 -1.853 1.00 0.00 2 PHE A N 18
ATOM 8441 C CA . PHE A 1 2 ? 7.372 4.211 -0.921 1.00 0.00 2 PHE A CA 18
ATOM 8442 C C . PHE A 1 2 ? 8.255 5.214 -1.657 1.00 0.00 2 PHE A C 18
ATOM 8443 O O . PHE A 1 2 ? 8.075 6.425 -1.532 1.00 0.00 2 PHE A O 18
ATOM 8460 N N . TRP A 1 3 ? 9.211 4.700 -2.423 1.00 0.00 3 TRP A N 18
ATOM 8461 C CA . TRP A 1 3 ? 10.124 5.550 -3.179 1.00 0.00 3 TRP A CA 18
ATOM 8462 C C . TRP A 1 3 ? 9.353 6.523 -4.066 1.00 0.00 3 TRP A C 18
ATOM 8463 O O . TRP A 1 3 ? 9.871 7.572 -4.447 1.00 0.00 3 TRP A O 18
ATOM 8484 N N . SER A 1 4 ? 8.114 6.168 -4.389 1.00 0.00 4 SER A N 18
ATOM 8485 C CA . SER A 1 4 ? 7.274 7.009 -5.234 1.00 0.00 4 SER A CA 18
ATOM 8486 C C . SER A 1 4 ? 6.406 7.934 -4.387 1.00 0.00 4 SER A C 18
ATOM 8487 O O . SER A 1 4 ? 6.124 9.067 -4.776 1.00 0.00 4 SER A O 18
ATOM 8495 N N . SER A 1 5 ? 5.985 7.442 -3.226 1.00 0.00 5 SER A N 18
ATOM 8496 C CA . SER A 1 5 ? 5.146 8.223 -2.324 1.00 0.00 5 SER A CA 18
ATOM 8497 C C . SER A 1 5 ? 5.986 9.204 -1.513 1.00 0.00 5 SER A C 18
ATOM 8498 O O . SER A 1 5 ? 5.456 10.113 -0.874 1.00 0.00 5 SER A O 18
ATOM 8506 N N . VAL A 1 6 ? 7.302 9.013 -1.543 1.00 0.00 6 VAL A N 18
ATOM 8507 C CA . VAL A 1 6 ? 8.217 9.880 -0.812 1.00 0.00 6 VAL A CA 18
ATOM 8508 C C . VAL A 1 6 ? 8.425 11.201 -1.544 1.00 0.00 6 VAL A C 18
ATOM 8509 O O . VAL A 1 6 ? 8.504 12.261 -0.923 1.00 0.00 6 VAL A O 18
ATOM 8522 N N . TRP A 1 7 ? 8.512 11.130 -2.867 1.00 0.00 7 TRP A N 18
ATOM 8523 C CA . TRP A 1 7 ? 8.711 12.321 -3.685 1.00 0.00 7 TRP A CA 18
ATOM 8524 C C . TRP A 1 7 ? 7.385 13.022 -3.958 1.00 0.00 7 TRP A C 18
ATOM 8525 O O . TRP A 1 7 ? 7.308 14.250 -3.949 1.00 0.00 7 TRP A O 18
ATOM 8546 N N . ASP A 1 8 ? 6.343 12.234 -4.199 1.00 0.00 8 ASP A N 18
ATOM 8547 C CA . ASP A 1 8 ? 5.018 12.779 -4.472 1.00 0.00 8 ASP A CA 18
ATOM 8548 C C . ASP A 1 8 ? 4.342 13.236 -3.184 1.00 0.00 8 ASP A C 18
ATOM 8549 O O . ASP A 1 8 ? 3.736 14.306 -3.134 1.00 0.00 8 ASP A O 18
ATOM 8558 N N . GLY A 1 9 ? 4.449 12.416 -2.142 1.00 0.00 9 GLY A N 18
ATOM 8559 C CA . GLY A 1 9 ? 3.842 12.753 -0.868 1.00 0.00 9 GLY A CA 18
ATOM 8560 C C . GLY A 1 9 ? 4.477 13.971 -0.226 1.00 0.00 9 GLY A C 18
ATOM 8561 O O . GLY A 1 9 ? 3.781 14.898 0.185 1.00 0.00 9 GLY A O 18
ATOM 8565 N N . ALA A 1 10 ? 5.803 13.967 -0.140 1.00 0.00 10 ALA A N 18
ATOM 8566 C CA . ALA A 1 10 ? 6.532 15.080 0.456 1.00 0.00 10 ALA A CA 18
ATOM 8567 C C . ALA A 1 10 ? 6.327 16.362 -0.344 1.00 0.00 10 ALA A C 18
ATOM 8568 O O . ALA A 1 10 ? 6.061 17.423 0.222 1.00 0.00 10 ALA A O 18
ATOM 8575 N N . LYS A 1 11 ? 6.452 16.258 -1.662 1.00 0.00 11 LYS A N 18
ATOM 8576 C CA . LYS A 1 11 ? 6.279 17.409 -2.541 1.00 0.00 11 LYS A CA 18
ATOM 8577 C C . LYS A 1 11 ? 4.967 18.127 -2.245 1.00 0.00 11 LYS A C 18
ATOM 8578 O O . LYS A 1 11 ? 4.922 19.355 -2.179 1.00 0.00 11 LYS A O 18
ATOM 8597 N N . ASN A 1 12 ? 3.901 17.354 -2.066 1.00 0.00 12 ASN A N 18
ATOM 8598 C CA . ASN A 1 12 ? 2.588 17.917 -1.775 1.00 0.00 12 ASN A CA 18
ATOM 8599 C C . ASN A 1 12 ? 2.472 18.296 -0.302 1.00 0.00 12 ASN A C 18
ATOM 8600 O O . ASN A 1 12 ? 1.793 19.260 0.051 1.00 0.00 12 ASN A O 18
ATOM 8611 N N . VAL A 1 13 ? 3.141 17.530 0.555 1.00 0.00 13 VAL A N 18
ATOM 8612 C CA . VAL A 1 13 ? 3.115 17.786 1.990 1.00 0.00 13 VAL A CA 18
ATOM 8613 C C . VAL A 1 13 ? 3.758 19.127 2.321 1.00 0.00 13 VAL A C 18
ATOM 8614 O O . VAL A 1 13 ? 3.149 19.976 2.971 1.00 0.00 13 VAL A O 18
ATOM 8627 N N . GLY A 1 14 ? 4.995 19.312 1.869 1.00 0.00 14 GLY A N 18
ATOM 8628 C CA . GLY A 1 14 ? 5.701 20.553 2.126 1.00 0.00 14 GLY A CA 18
ATOM 8629 C C . GLY A 1 14 ? 5.027 21.749 1.482 1.00 0.00 14 GLY A C 18
ATOM 8630 O O . GLY A 1 14 ? 4.685 22.719 2.160 1.00 0.00 14 GLY A O 18
ATOM 8634 N N . THR A 1 15 ? 4.836 21.681 0.168 1.00 0.00 15 THR A N 18
ATOM 8635 C CA . THR A 1 15 ? 4.201 22.767 -0.568 1.00 0.00 15 THR A CA 18
ATOM 8636 C C . THR A 1 15 ? 2.918 23.221 0.118 1.00 0.00 15 THR A C 18
ATOM 8637 O O . THR A 1 15 ? 2.567 24.400 0.082 1.00 0.00 15 THR A O 18
ATOM 8648 N N . ALA A 1 16 ? 2.222 22.278 0.745 1.00 0.00 16 ALA A N 18
ATOM 8649 C CA . ALA A 1 16 ? 0.979 22.581 1.442 1.00 0.00 16 ALA A CA 18
ATOM 8650 C C . ALA A 1 16 ? 1.234 23.465 2.659 1.00 0.00 16 ALA A C 18
ATOM 8651 O O . ALA A 1 16 ? 0.539 24.459 2.872 1.00 0.00 16 ALA A O 18
ATOM 8658 N N . ILE A 1 17 ? 2.233 23.096 3.453 1.00 0.00 17 ILE A N 18
ATOM 8659 C CA . ILE A 1 17 ? 2.579 23.857 4.648 1.00 0.00 17 ILE A CA 18
ATOM 8660 C C . ILE A 1 17 ? 2.757 25.336 4.325 1.00 0.00 17 ILE A C 18
ATOM 8661 O O . ILE A 1 17 ? 2.311 26.204 5.077 1.00 0.00 17 ILE A O 18
ATOM 8677 N N . ILE A 1 18 ? 3.411 25.617 3.203 1.00 0.00 18 ILE A N 18
ATOM 8678 C CA . ILE A 1 18 ? 3.646 26.992 2.780 1.00 0.00 18 ILE A CA 18
ATOM 8679 C C . ILE A 1 18 ? 2.354 27.649 2.305 1.00 0.00 18 ILE A C 18
ATOM 8680 O O . ILE A 1 18 ? 2.163 28.855 2.463 1.00 0.00 18 ILE A O 18
ATOM 8696 N N . LYS A 1 19 ? 1.468 26.847 1.723 1.00 0.00 19 LYS A N 18
ATOM 8697 C CA . LYS A 1 19 ? 0.192 27.348 1.227 1.00 0.00 19 LYS A CA 18
ATOM 8698 C C . LYS A 1 19 ? -0.758 27.655 2.380 1.00 0.00 19 LYS A C 18
ATOM 8699 O O . LYS A 1 19 ? -1.617 28.528 2.273 1.00 0.00 19 LYS A O 18
ATOM 8718 N N . ASN A 1 20 ? -0.595 26.930 3.483 1.00 0.00 20 ASN A N 18
ATOM 8719 C CA . ASN A 1 20 ? -1.438 27.126 4.657 1.00 0.00 20 ASN A CA 18
ATOM 8720 C C . ASN A 1 20 ? -0.869 28.217 5.559 1.00 0.00 20 ASN A C 18
ATOM 8721 O O . ASN A 1 20 ? -1.606 28.884 6.284 1.00 0.00 20 ASN A O 18
ATOM 8732 N N . ALA A 1 21 ? 0.447 28.393 5.508 1.00 0.00 21 ALA A N 18
ATOM 8733 C CA . ALA A 1 21 ? 1.115 29.404 6.318 1.00 0.00 21 ALA A CA 18
ATOM 8734 C C . ALA A 1 21 ? 1.126 30.755 5.611 1.00 0.00 21 ALA A C 18
ATOM 8735 O O . ALA A 1 21 ? 1.015 31.802 6.249 1.00 0.00 21 ALA A O 18
ATOM 8742 N N . LYS A 1 22 ? 1.262 30.724 4.290 1.00 0.00 22 LYS A N 18
ATOM 8743 C CA . LYS A 1 22 ? 1.287 31.946 3.494 1.00 0.00 22 LYS A CA 18
ATOM 8744 C C . LYS A 1 22 ? 0.045 32.791 3.756 1.00 0.00 22 LYS A C 18
ATOM 8745 O O . LYS A 1 22 ? 0.043 33.999 3.518 1.00 0.00 22 LYS A O 18
ATOM 8764 N N . VAL A 1 23 ? -1.009 32.149 4.250 1.00 0.00 23 VAL A N 18
ATOM 8765 C CA . VAL A 1 23 ? -2.257 32.843 4.546 1.00 0.00 23 VAL A CA 18
ATOM 8766 C C . VAL A 1 23 ? -2.007 34.082 5.400 1.00 0.00 23 VAL A C 18
ATOM 8767 O O . VAL A 1 23 ? -1.301 34.024 6.407 1.00 0.00 23 VAL A O 18
ATOM 8780 N N . CYS A 1 24 ? -2.592 35.203 4.990 1.00 0.00 24 CYS A N 18
ATOM 8781 C CA . CYS A 1 24 ? -2.434 36.457 5.716 1.00 0.00 24 CYS A CA 18
ATOM 8782 C C . CYS A 1 24 ? -3.385 36.520 6.908 1.00 0.00 24 CYS A C 18
ATOM 8783 O O . CYS A 1 24 ? -3.012 36.972 7.991 1.00 0.00 24 CYS A O 18
ATOM 8790 N N . VAL A 1 25 ? -4.615 36.062 6.701 1.00 0.00 25 VAL A N 18
ATOM 8791 C CA . VAL A 1 25 ? -5.620 36.064 7.757 1.00 0.00 25 VAL A CA 18
ATOM 8792 C C . VAL A 1 25 ? -5.909 34.648 8.243 1.00 0.00 25 VAL A C 18
ATOM 8793 O O . VAL A 1 25 ? -5.206 33.702 7.886 1.00 0.00 25 VAL A O 18
ATOM 8806 N N . TYR A 1 26 ? -6.948 34.509 9.060 1.00 0.00 26 TYR A N 18
ATOM 8807 C CA . TYR A 1 26 ? -7.329 33.209 9.597 1.00 0.00 26 TYR A CA 18
ATOM 8808 C C . TYR A 1 26 ? -7.570 32.205 8.474 1.00 0.00 26 TYR A C 18
ATOM 8809 O O . TYR A 1 26 ? -7.092 31.072 8.526 1.00 0.00 26 TYR A O 18
ATOM 8827 N N . ALA A 1 27 ? -8.314 32.630 7.458 1.00 0.00 27 ALA A N 18
ATOM 8828 C CA . ALA A 1 27 ? -8.616 31.770 6.320 1.00 0.00 27 ALA A CA 18
ATOM 8829 C C . ALA A 1 27 ? -7.451 31.731 5.337 1.00 0.00 27 ALA A C 18
ATOM 8830 O O . ALA A 1 27 ? -6.509 30.956 5.507 1.00 0.00 27 ALA A O 18
ATOM 8837 N N . VAL A 1 28 ? -7.522 32.569 4.308 1.00 0.00 28 VAL A N 18
ATOM 8838 C CA . VAL A 1 28 ? -6.473 32.630 3.298 1.00 0.00 28 VAL A CA 18
ATOM 8839 C C . VAL A 1 28 ? -6.389 34.019 2.675 1.00 0.00 28 VAL A C 18
ATOM 8840 O O . VAL A 1 28 ? -6.957 34.269 1.611 1.00 0.00 28 VAL A O 18
ATOM 8853 N N . CYS A 1 29 ? -5.677 34.920 3.344 1.00 0.00 29 CYS A N 18
ATOM 8854 C CA . CYS A 1 29 ? -5.518 36.284 2.857 1.00 0.00 29 CYS A CA 18
ATOM 8855 C C . CYS A 1 29 ? -6.876 36.947 2.642 1.00 0.00 29 CYS A C 18
ATOM 8856 O O . CYS A 1 29 ? -6.995 37.914 1.889 1.00 0.00 29 CYS A O 18
ATOM 8863 N N . VAL A 1 30 ? -7.898 36.419 3.309 1.00 0.00 30 VAL A N 18
ATOM 8864 C CA . VAL A 1 30 ? -9.247 36.959 3.192 1.00 0.00 30 VAL A CA 18
ATOM 8865 C C . VAL A 1 30 ? -10.034 36.757 4.483 1.00 0.00 30 VAL A C 18
ATOM 8866 O O . VAL A 1 30 ? -9.477 36.356 5.505 1.00 0.00 30 VAL A O 18
ATOM 8879 N N . SER A 1 31 ? -11.332 37.038 4.428 1.00 0.00 31 SER A N 18
ATOM 8880 C CA . SER A 1 31 ? -12.195 36.890 5.594 1.00 0.00 31 SER A CA 18
ATOM 8881 C C . SER A 1 31 ? -13.509 36.213 5.215 1.00 0.00 31 SER A C 18
ATOM 8882 O O . SER A 1 31 ? -14.222 36.671 4.322 1.00 0.00 31 SER A O 18
ATOM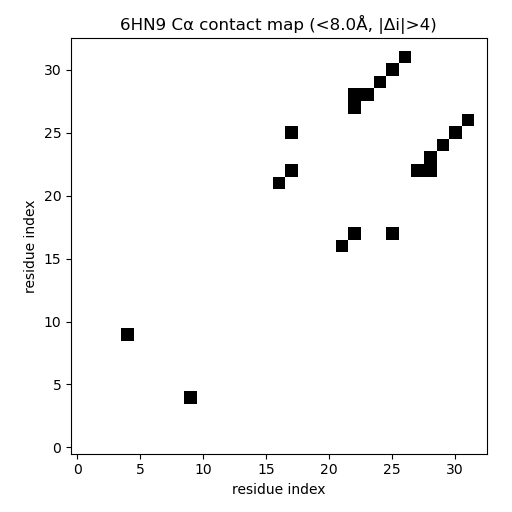 8890 N N . HIS A 1 32 ? -13.822 35.118 5.902 1.00 0.00 32 HIS A N 18
ATOM 8891 C CA . HIS A 1 32 ? -15.051 34.377 5.638 1.00 0.00 32 HIS A CA 18
ATOM 8892 C C . HIS A 1 32 ? -16.274 35.269 5.824 1.00 0.00 32 HIS A C 18
ATOM 8893 O O . HIS A 1 32 ? -17.289 35.099 5.148 1.00 0.00 32 HIS A O 18
ATOM 8907 N N . LYS A 1 33 ? -16.172 36.220 6.746 1.00 0.00 33 LYS A N 18
ATOM 8908 C CA . LYS A 1 33 ? -17.269 37.140 7.022 1.00 0.00 33 LYS A CA 18
ATOM 8909 C C . LYS A 1 33 ? -17.696 37.873 5.754 1.00 0.00 33 LYS A C 18
ATOM 8910 O O . LYS A 1 33 ? -18.835 37.743 5.304 1.00 0.00 33 LYS A O 18
ATOM 8929 N N . GLY A 1 1 ? 4.053 2.824 -4.615 1.00 0.00 1 GLY A N 19
ATOM 8930 C CA . GLY A 1 1 ? 5.402 2.536 -4.164 1.00 0.00 1 GLY A CA 19
ATOM 8931 C C . GLY A 1 1 ? 5.903 3.546 -3.151 1.00 0.00 1 GLY A C 19
ATOM 8932 O O . GLY A 1 1 ? 5.546 4.723 -3.209 1.00 0.00 1 GLY A O 19
ATOM 8936 N N . PHE A 1 2 ? 6.730 3.086 -2.219 1.00 0.00 2 PHE A N 19
ATOM 8937 C CA . PHE A 1 2 ? 7.279 3.957 -1.186 1.00 0.00 2 PHE A CA 19
ATOM 8938 C C . PHE A 1 2 ? 8.223 4.992 -1.793 1.00 0.00 2 PHE A C 19
ATOM 8939 O O . PHE A 1 2 ? 8.049 6.195 -1.598 1.00 0.00 2 PHE A O 19
ATOM 8956 N N . TRP A 1 3 ? 9.221 4.514 -2.527 1.00 0.00 3 TRP A N 19
ATOM 8957 C CA . TRP A 1 3 ? 10.193 5.397 -3.161 1.00 0.00 3 TRP A CA 19
ATOM 8958 C C . TRP A 1 3 ? 9.496 6.450 -4.017 1.00 0.00 3 TRP A C 19
ATOM 8959 O O . TRP A 1 3 ? 10.069 7.496 -4.319 1.00 0.00 3 TRP A O 19
ATOM 8980 N N . SER A 1 4 ? 8.256 6.165 -4.403 1.00 0.00 4 SER A N 19
ATOM 8981 C CA . SER A 1 4 ? 7.482 7.087 -5.227 1.00 0.00 4 SER A CA 19
ATOM 8982 C C . SER A 1 4 ? 6.592 7.973 -4.361 1.00 0.00 4 SER A C 19
ATOM 8983 O O . SER A 1 4 ? 6.370 9.143 -4.673 1.00 0.00 4 SER A O 19
ATOM 8991 N N . SER A 1 5 ? 6.085 7.407 -3.270 1.00 0.00 5 SER A N 19
ATOM 8992 C CA . SER A 1 5 ? 5.217 8.144 -2.360 1.00 0.00 5 SER A CA 19
ATOM 8993 C C . SER A 1 5 ? 6.018 9.147 -1.536 1.00 0.00 5 SER A C 19
ATOM 8994 O O . SER A 1 5 ? 5.457 10.060 -0.930 1.00 0.00 5 SER A O 19
ATOM 9002 N N . VAL A 1 6 ? 7.336 8.969 -1.518 1.00 0.00 6 VAL A N 19
ATOM 9003 C CA . VAL A 1 6 ? 8.217 9.858 -0.769 1.00 0.00 6 VAL A CA 19
ATOM 9004 C C . VAL A 1 6 ? 8.407 11.184 -1.498 1.00 0.00 6 VAL A C 19
ATOM 9005 O O . VAL A 1 6 ? 8.457 12.244 -0.875 1.00 0.00 6 VAL A O 19
ATOM 9018 N N . TRP A 1 7 ? 8.513 11.116 -2.820 1.00 0.00 7 TRP A N 19
ATOM 9019 C CA . TRP A 1 7 ? 8.698 12.311 -3.634 1.00 0.00 7 TRP A CA 19
ATOM 9020 C C . TRP A 1 7 ? 7.363 12.996 -3.907 1.00 0.00 7 TRP A C 19
ATOM 9021 O O . TRP A 1 7 ? 7.277 14.224 -3.926 1.00 0.00 7 TRP A O 19
ATOM 9042 N N . ASP A 1 8 ? 6.325 12.194 -4.119 1.00 0.00 8 ASP A N 19
ATOM 9043 C CA . ASP A 1 8 ? 4.993 12.724 -4.390 1.00 0.00 8 ASP A CA 19
ATOM 9044 C C . ASP A 1 8 ? 4.330 13.210 -3.105 1.00 0.00 8 ASP A C 19
ATOM 9045 O O . ASP A 1 8 ? 3.750 14.294 -3.066 1.00 0.00 8 ASP A O 19
ATOM 9054 N N . GLY A 1 9 ? 4.419 12.399 -2.055 1.00 0.00 9 GLY A N 19
ATOM 9055 C CA . GLY A 1 9 ? 3.822 12.763 -0.783 1.00 0.00 9 GLY A CA 19
ATOM 9056 C C . GLY A 1 9 ? 4.473 13.986 -0.167 1.00 0.00 9 GLY A C 19
ATOM 9057 O O . GLY A 1 9 ? 3.787 14.924 0.239 1.00 0.00 9 GLY A O 19
ATOM 9061 N N . ALA A 1 10 ? 5.800 13.974 -0.094 1.00 0.00 10 ALA A N 19
ATOM 9062 C CA . ALA A 1 10 ? 6.543 15.090 0.478 1.00 0.00 10 ALA A CA 19
ATOM 9063 C C . ALA A 1 10 ? 6.328 16.365 -0.331 1.00 0.00 10 ALA A C 19
ATOM 9064 O O . ALA A 1 10 ? 6.076 17.433 0.227 1.00 0.00 10 ALA A O 19
ATOM 9071 N N . LYS A 1 11 ? 6.430 16.247 -1.651 1.00 0.00 11 LYS A N 19
ATOM 9072 C CA . LYS A 1 11 ? 6.247 17.389 -2.538 1.00 0.00 11 LYS A CA 19
ATOM 9073 C C . LYS A 1 11 ? 4.941 18.114 -2.229 1.00 0.00 11 LYS A C 19
ATOM 9074 O O . LYS A 1 11 ? 4.897 19.342 -2.186 1.00 0.00 11 LYS A O 19
ATOM 9093 N N . ASN A 1 12 ? 3.879 17.344 -2.013 1.00 0.00 12 ASN A N 19
ATOM 9094 C CA . ASN A 1 12 ? 2.572 17.914 -1.706 1.00 0.00 12 ASN A CA 19
ATOM 9095 C C . ASN A 1 12 ? 2.480 18.305 -0.235 1.00 0.00 12 ASN A C 19
ATOM 9096 O O . ASN A 1 12 ? 1.801 19.268 0.122 1.00 0.00 12 ASN A O 19
ATOM 9107 N N . VAL A 1 13 ? 3.170 17.552 0.616 1.00 0.00 13 VAL A N 19
ATOM 9108 C CA . VAL A 1 13 ? 3.169 17.821 2.049 1.00 0.00 13 VAL A CA 19
ATOM 9109 C C . VAL A 1 13 ? 3.816 19.166 2.357 1.00 0.00 13 VAL A C 19
ATOM 9110 O O . VAL A 1 13 ? 3.288 19.957 3.137 1.00 0.00 13 VAL A O 19
ATOM 9123 N N . GLY A 1 14 ? 4.965 19.420 1.737 1.00 0.00 14 GLY A N 19
ATOM 9124 C CA . GLY A 1 14 ? 5.666 20.672 1.957 1.00 0.00 14 GLY A CA 19
ATOM 9125 C C . GLY A 1 14 ? 4.947 21.855 1.339 1.00 0.00 14 GLY A C 19
ATOM 9126 O O . GLY A 1 14 ? 4.633 22.828 2.026 1.00 0.00 14 GLY A O 19
ATOM 9130 N N . THR A 1 15 ? 4.686 21.774 0.038 1.00 0.00 15 THR A N 19
ATOM 9131 C CA . THR A 1 15 ? 4.003 22.848 -0.672 1.00 0.00 15 THR A CA 19
ATOM 9132 C C . THR A 1 15 ? 2.728 23.263 0.054 1.00 0.00 15 THR A C 19
ATOM 9133 O O . THR A 1 15 ? 2.337 24.430 0.023 1.00 0.00 15 THR A O 19
ATOM 9144 N N . ALA A 1 16 ? 2.085 22.302 0.707 1.00 0.00 16 ALA A N 19
ATOM 9145 C CA . ALA A 1 16 ? 0.855 22.569 1.443 1.00 0.00 16 ALA A CA 19
ATOM 9146 C C . ALA A 1 16 ? 1.131 23.405 2.688 1.00 0.00 16 ALA A C 19
ATOM 9147 O O . ALA A 1 16 ? 0.457 24.404 2.938 1.00 0.00 16 ALA A O 19
ATOM 9154 N N . ILE A 1 17 ? 2.126 22.990 3.465 1.00 0.00 17 ILE A N 19
ATOM 9155 C CA . ILE A 1 17 ? 2.491 23.702 4.683 1.00 0.00 17 ILE A CA 19
ATOM 9156 C C . ILE A 1 17 ? 2.698 25.187 4.411 1.00 0.00 17 ILE A C 19
ATOM 9157 O O . ILE A 1 17 ? 2.320 26.036 5.220 1.00 0.00 17 ILE A O 19
ATOM 9173 N N . ILE A 1 18 ? 3.300 25.495 3.267 1.00 0.00 18 ILE A N 19
ATOM 9174 C CA . ILE A 1 18 ? 3.555 26.879 2.886 1.00 0.00 18 ILE A CA 19
ATOM 9175 C C . ILE A 1 18 ? 2.281 27.558 2.396 1.00 0.00 18 ILE A C 19
ATOM 9176 O O . ILE A 1 18 ? 2.078 28.753 2.611 1.00 0.00 18 ILE A O 19
ATOM 9192 N N . LYS A 1 19 ? 1.422 26.787 1.736 1.00 0.00 19 LYS A N 19
ATOM 9193 C CA . LYS A 1 19 ? 0.165 27.312 1.217 1.00 0.00 19 LYS A CA 19
ATOM 9194 C C . LYS A 1 19 ? -0.677 27.915 2.337 1.00 0.00 19 LYS A C 19
ATOM 9195 O O . LYS A 1 19 ? -1.415 28.876 2.123 1.00 0.00 19 LYS A O 19
ATOM 9214 N N . ASN A 1 20 ? -0.559 27.345 3.532 1.00 0.00 20 ASN A N 19
ATOM 9215 C CA . ASN A 1 20 ? -1.309 27.828 4.686 1.00 0.00 20 ASN A CA 19
ATOM 9216 C C . ASN A 1 20 ? -0.434 28.707 5.574 1.00 0.00 20 ASN A C 19
ATOM 9217 O O . ASN A 1 20 ? -0.912 29.666 6.179 1.00 0.00 20 ASN A O 19
ATOM 9228 N N . ALA A 1 21 ? 0.850 28.373 5.647 1.00 0.00 21 ALA A N 19
ATOM 9229 C CA . ALA A 1 21 ? 1.793 29.133 6.459 1.00 0.00 21 ALA A CA 19
ATOM 9230 C C . ALA A 1 21 ? 2.578 30.124 5.605 1.00 0.00 21 ALA A C 19
ATOM 9231 O O . ALA A 1 21 ? 3.717 30.466 5.922 1.00 0.00 21 ALA A O 19
ATOM 9238 N N . LYS A 1 22 ? 1.961 30.582 4.521 1.00 0.00 22 LYS A N 19
ATOM 9239 C CA . LYS A 1 22 ? 2.601 31.535 3.622 1.00 0.00 22 LYS A CA 19
ATOM 9240 C C . LYS A 1 22 ? 3.172 32.717 4.398 1.00 0.00 22 LYS A C 19
ATOM 9241 O O . LYS A 1 22 ? 4.146 33.339 3.974 1.00 0.00 22 LYS A O 19
ATOM 9260 N N . VAL A 1 23 ? 2.560 33.022 5.538 1.00 0.00 23 VAL A N 19
ATOM 9261 C CA . VAL A 1 23 ? 3.009 34.128 6.375 1.00 0.00 23 VAL A CA 19
ATOM 9262 C C . VAL A 1 23 ? 4.462 33.942 6.799 1.00 0.00 23 VAL A C 19
ATOM 9263 O O . VAL A 1 23 ? 5.122 32.987 6.390 1.00 0.00 23 VAL A O 19
ATOM 9276 N N . CYS A 1 24 ? 4.955 34.862 7.621 1.00 0.00 24 CYS A N 19
ATOM 9277 C CA . CYS A 1 24 ? 6.330 34.800 8.102 1.00 0.00 24 CYS A CA 19
ATOM 9278 C C . CYS A 1 24 ? 6.455 33.826 9.270 1.00 0.00 24 CYS A C 19
ATOM 9279 O O . CYS A 1 24 ? 7.276 32.909 9.242 1.00 0.00 24 CYS A O 19
ATOM 9286 N N . VAL A 1 25 ? 5.634 34.031 10.295 1.00 0.00 25 VAL A N 19
ATOM 9287 C CA . VAL A 1 25 ? 5.651 33.170 11.472 1.00 0.00 25 VAL A CA 19
ATOM 9288 C C . VAL A 1 25 ? 4.485 32.189 11.452 1.00 0.00 25 VAL A C 19
ATOM 9289 O O . VAL A 1 25 ? 3.767 32.081 10.457 1.00 0.00 25 VAL A O 19
ATOM 9302 N N . TYR A 1 26 ? 4.300 31.476 12.558 1.00 0.00 26 TYR A N 19
ATOM 9303 C CA . TYR A 1 26 ? 3.221 30.501 12.667 1.00 0.00 26 TYR A CA 19
ATOM 9304 C C . TYR A 1 26 ? 1.863 31.168 12.471 1.00 0.00 26 TYR A C 19
ATOM 9305 O O . TYR A 1 26 ? 1.051 30.721 11.662 1.00 0.00 26 TYR A O 19
ATOM 9323 N N . ALA A 1 27 ? 1.624 32.241 13.219 1.00 0.00 27 ALA A N 19
ATOM 9324 C CA . ALA A 1 27 ? 0.367 32.972 13.126 1.00 0.00 27 ALA A CA 19
ATOM 9325 C C . ALA A 1 27 ? 0.269 33.732 11.808 1.00 0.00 27 ALA A C 19
ATOM 9326 O O . ALA A 1 27 ? -0.136 33.176 10.787 1.00 0.00 27 ALA A O 19
ATOM 9333 N N . VAL A 1 28 ? 0.643 35.008 11.837 1.00 0.00 28 VAL A N 19
ATOM 9334 C CA . VAL A 1 28 ? 0.598 35.845 10.644 1.00 0.00 28 VAL A CA 19
ATOM 9335 C C . VAL A 1 28 ? 1.628 36.967 10.721 1.00 0.00 28 VAL A C 19
ATOM 9336 O O . VAL A 1 28 ? 1.297 38.106 11.053 1.00 0.00 28 VAL A O 19
ATOM 9349 N N . CYS A 1 29 ? 2.877 36.637 10.412 1.00 0.00 29 CYS A N 19
ATOM 9350 C CA . CYS A 1 29 ? 3.957 37.616 10.445 1.00 0.00 29 CYS A CA 19
ATOM 9351 C C . CYS A 1 29 ? 4.072 38.252 11.828 1.00 0.00 29 CYS A C 19
ATOM 9352 O O . CYS A 1 29 ? 4.654 39.326 11.983 1.00 0.00 29 CYS A O 19
ATOM 9359 N N . VAL A 1 30 ? 3.513 37.581 12.830 1.00 0.00 30 VAL A N 19
ATOM 9360 C CA . VAL A 1 30 ? 3.554 38.079 14.200 1.00 0.00 30 VAL A CA 19
ATOM 9361 C C . VAL A 1 30 ? 3.519 36.932 15.203 1.00 0.00 30 VAL A C 19
ATOM 9362 O O . VAL A 1 30 ? 3.409 35.766 14.824 1.00 0.00 30 VAL A O 19
ATOM 9375 N N . SER A 1 31 ? 3.614 37.271 16.485 1.00 0.00 31 SER A N 19
ATOM 9376 C CA . SER A 1 31 ? 3.596 36.268 17.544 1.00 0.00 31 SER A CA 19
ATOM 9377 C C . SER A 1 31 ? 2.425 36.501 18.493 1.00 0.00 31 SER A C 19
ATOM 9378 O O . SER A 1 31 ? 2.387 37.495 19.219 1.00 0.00 31 SER A O 19
ATOM 9386 N N . HIS A 1 32 ? 1.470 35.576 18.482 1.00 0.00 32 HIS A N 19
ATOM 9387 C CA . HIS A 1 32 ? 0.296 35.679 19.342 1.00 0.00 32 HIS A CA 19
ATOM 9388 C C . HIS A 1 32 ? 0.702 35.732 20.811 1.00 0.00 32 HIS A C 19
ATOM 9389 O O . HIS A 1 32 ? 0.034 36.365 21.629 1.00 0.00 32 HIS A O 19
ATOM 9403 N N . LYS A 1 33 ? 1.802 35.063 21.140 1.00 0.00 33 LYS A N 19
ATOM 9404 C CA . LYS A 1 33 ? 2.299 35.033 22.511 1.00 0.00 33 LYS A CA 19
ATOM 9405 C C . LYS A 1 33 ? 2.921 36.372 22.893 1.00 0.00 33 LYS A C 19
ATOM 9406 O O . LYS A 1 33 ? 3.112 37.243 22.045 1.00 0.00 33 LYS A O 19
ATOM 9425 N N . GLY A 1 1 ? 4.190 2.456 -4.153 1.00 0.00 1 GLY A N 20
ATOM 9426 C CA . GLY A 1 1 ? 5.565 2.325 -3.706 1.00 0.00 1 GLY A CA 20
ATOM 9427 C C . GLY A 1 1 ? 5.994 3.468 -2.808 1.00 0.00 1 GLY A C 20
ATOM 9428 O O . GLY A 1 1 ? 5.504 4.589 -2.941 1.00 0.00 1 GLY A O 20
ATOM 9432 N N . PHE A 1 2 ? 6.912 3.184 -1.890 1.00 0.00 2 PHE A N 20
ATOM 9433 C CA . PHE A 1 2 ? 7.406 4.197 -0.964 1.00 0.00 2 PHE A CA 20
ATOM 9434 C C . PHE A 1 2 ? 8.295 5.205 -1.684 1.00 0.00 2 PHE A C 20
ATOM 9435 O O . PHE A 1 2 ? 8.071 6.413 -1.606 1.00 0.00 2 PHE A O 20
ATOM 9452 N N . TRP A 1 3 ? 9.304 4.701 -2.385 1.00 0.00 3 TRP A N 20
ATOM 9453 C CA . TRP A 1 3 ? 10.228 5.557 -3.120 1.00 0.00 3 TRP A CA 20
ATOM 9454 C C . TRP A 1 3 ? 9.471 6.547 -3.998 1.00 0.00 3 TRP A C 20
ATOM 9455 O O . TRP A 1 3 ? 9.993 7.606 -4.348 1.00 0.00 3 TRP A O 20
ATOM 9476 N N . SER A 1 4 ? 8.239 6.197 -4.352 1.00 0.00 4 SER A N 20
ATOM 9477 C CA . SER A 1 4 ? 7.411 7.054 -5.193 1.00 0.00 4 SER A CA 20
ATOM 9478 C C . SER A 1 4 ? 6.558 7.989 -4.341 1.00 0.00 4 SER A C 20
ATOM 9479 O O . SER A 1 4 ? 6.429 9.176 -4.642 1.00 0.00 4 SER A O 20
ATOM 9487 N N . SER A 1 5 ? 5.977 7.445 -3.277 1.00 0.00 5 SER A N 20
ATOM 9488 C CA . SER A 1 5 ? 5.132 8.229 -2.383 1.00 0.00 5 SER A CA 20
ATOM 9489 C C . SER A 1 5 ? 5.967 9.210 -1.568 1.00 0.00 5 SER A C 20
ATOM 9490 O O . SER A 1 5 ? 5.434 10.122 -0.934 1.00 0.00 5 SER A O 20
ATOM 9498 N N . VAL A 1 6 ? 7.283 9.018 -1.588 1.00 0.00 6 VAL A N 20
ATOM 9499 C CA . VAL A 1 6 ? 8.194 9.885 -0.851 1.00 0.00 6 VAL A CA 20
ATOM 9500 C C . VAL A 1 6 ? 8.396 11.211 -1.576 1.00 0.00 6 VAL A C 20
ATOM 9501 O O . VAL A 1 6 ? 8.485 12.266 -0.948 1.00 0.00 6 VAL A O 20
ATOM 9514 N N . TRP A 1 7 ? 8.467 11.150 -2.901 1.00 0.00 7 TRP A N 20
ATOM 9515 C CA . TRP A 1 7 ? 8.659 12.347 -3.712 1.00 0.00 7 TRP A CA 20
ATOM 9516 C C . TRP A 1 7 ? 7.328 13.042 -3.979 1.00 0.00 7 TRP A C 20
ATOM 9517 O O . TRP A 1 7 ? 7.245 14.270 -3.966 1.00 0.00 7 TRP A O 20
ATOM 9538 N N . ASP A 1 8 ? 6.290 12.249 -4.221 1.00 0.00 8 ASP A N 20
ATOM 9539 C CA . ASP A 1 8 ? 4.962 12.789 -4.490 1.00 0.00 8 ASP A CA 20
ATOM 9540 C C . ASP A 1 8 ? 4.285 13.235 -3.198 1.00 0.00 8 ASP A C 20
ATOM 9541 O O . ASP A 1 8 ? 3.674 14.302 -3.142 1.00 0.00 8 ASP A O 20
ATOM 9550 N N . GLY A 1 9 ? 4.397 12.411 -2.161 1.00 0.00 9 GLY A N 20
ATOM 9551 C CA . GLY A 1 9 ? 3.790 12.737 -0.884 1.00 0.00 9 GLY A CA 20
ATOM 9552 C C . GLY A 1 9 ? 4.419 13.955 -0.238 1.00 0.00 9 GLY A C 20
ATOM 9553 O O . GLY A 1 9 ? 3.718 14.878 0.178 1.00 0.00 9 GLY A O 20
ATOM 9557 N N . ALA A 1 10 ? 5.745 13.958 -0.151 1.00 0.00 10 ALA A N 20
ATOM 9558 C CA . ALA A 1 10 ? 6.469 15.072 0.450 1.00 0.00 10 ALA A CA 20
ATOM 9559 C C . ALA A 1 10 ? 6.255 16.357 -0.343 1.00 0.00 10 ALA A C 20
ATOM 9560 O O . ALA A 1 10 ? 5.979 17.412 0.228 1.00 0.00 10 ALA A O 20
ATOM 9567 N N . LYS A 1 11 ? 6.386 16.261 -1.662 1.00 0.00 11 LYS A N 20
ATOM 9568 C CA . LYS A 1 11 ? 6.206 17.415 -2.534 1.00 0.00 11 LYS A CA 20
ATOM 9569 C C . LYS A 1 11 ? 4.890 18.125 -2.235 1.00 0.00 11 LYS A C 20
ATOM 9570 O O . LYS A 1 11 ? 4.838 19.352 -2.161 1.00 0.00 11 LYS A O 20
ATOM 9589 N N . ASN A 1 12 ? 3.828 17.344 -2.061 1.00 0.00 12 ASN A N 20
ATOM 9590 C CA . ASN A 1 12 ? 2.511 17.898 -1.768 1.00 0.00 12 ASN A CA 20
ATOM 9591 C C . ASN A 1 12 ? 2.394 18.270 -0.293 1.00 0.00 12 ASN A C 20
ATOM 9592 O O . ASN A 1 12 ? 1.704 19.225 0.064 1.00 0.00 12 ASN A O 20
ATOM 9603 N N . VAL A 1 13 ? 3.072 17.509 0.559 1.00 0.00 13 VAL A N 20
ATOM 9604 C CA . VAL A 1 13 ? 3.046 17.759 1.996 1.00 0.00 13 VAL A CA 20
ATOM 9605 C C . VAL A 1 13 ? 3.691 19.098 2.332 1.00 0.00 13 VAL A C 20
ATOM 9606 O O . VAL A 1 13 ? 3.067 19.964 2.945 1.00 0.00 13 VAL A O 20
ATOM 9619 N N . GLY A 1 14 ? 4.947 19.263 1.927 1.00 0.00 14 GLY A N 20
ATOM 9620 C CA . GLY A 1 14 ? 5.657 20.500 2.195 1.00 0.00 14 GLY A CA 20
ATOM 9621 C C . GLY A 1 14 ? 4.995 21.700 1.546 1.00 0.00 14 GLY A C 20
ATOM 9622 O O . GLY A 1 14 ? 4.685 22.685 2.216 1.00 0.00 14 GLY A O 20
ATOM 9626 N N . THR A 1 15 ? 4.779 21.619 0.237 1.00 0.00 15 THR A N 20
ATOM 9627 C CA . THR A 1 15 ? 4.153 22.707 -0.503 1.00 0.00 15 THR A CA 20
ATOM 9628 C C . THR A 1 15 ? 2.852 23.146 0.160 1.00 0.00 15 THR A C 20
ATOM 9629 O O . THR A 1 15 ? 2.484 24.319 0.111 1.00 0.00 15 THR A O 20
ATOM 9640 N N . ALA A 1 16 ? 2.160 22.196 0.781 1.00 0.00 16 ALA A N 20
ATOM 9641 C CA . ALA A 1 16 ? 0.901 22.486 1.456 1.00 0.00 16 ALA A CA 20
ATOM 9642 C C . ALA A 1 16 ? 1.123 23.384 2.668 1.00 0.00 16 ALA A C 20
ATOM 9643 O O . ALA A 1 16 ? 0.387 24.348 2.881 1.00 0.00 16 ALA A O 20
ATOM 9650 N N . ILE A 1 17 ? 2.140 23.061 3.460 1.00 0.00 17 ILE A N 20
ATOM 9651 C CA . ILE A 1 17 ? 2.457 23.840 4.651 1.00 0.00 17 ILE A CA 20
ATOM 9652 C C . ILE A 1 17 ? 2.748 25.294 4.296 1.00 0.00 17 ILE A C 20
ATOM 9653 O O . ILE A 1 17 ? 2.404 26.207 5.046 1.00 0.00 17 ILE A O 20
ATOM 9669 N N . ILE A 1 18 ? 3.383 25.501 3.146 1.00 0.00 18 ILE A N 20
ATOM 9670 C CA . ILE A 1 18 ? 3.717 26.844 2.690 1.00 0.00 18 ILE A CA 20
ATOM 9671 C C . ILE A 1 18 ? 2.467 27.606 2.263 1.00 0.00 18 ILE A C 20
ATOM 9672 O O . ILE A 1 18 ? 2.366 28.817 2.464 1.00 0.00 18 ILE A O 20
ATOM 9688 N N . LYS A 1 19 ? 1.517 26.890 1.673 1.00 0.00 19 LYS A N 20
ATOM 9689 C CA . LYS A 1 19 ? 0.271 27.497 1.220 1.00 0.00 19 LYS A CA 20
ATOM 9690 C C . LYS A 1 19 ? -0.597 27.908 2.405 1.00 0.00 19 LYS A C 20
ATOM 9691 O O . LYS A 1 19 ? -1.336 28.889 2.333 1.00 0.00 19 LYS A O 20
ATOM 9710 N N . ASN A 1 20 ? -0.500 27.153 3.494 1.00 0.00 20 ASN A N 20
ATOM 9711 C CA . ASN A 1 20 ? -1.276 27.441 4.695 1.00 0.00 20 ASN A CA 20
ATOM 9712 C C . ASN A 1 20 ? -0.570 28.478 5.563 1.00 0.00 20 ASN A C 20
ATOM 9713 O O . ASN A 1 20 ? -1.215 29.269 6.251 1.00 0.00 20 ASN A O 20
ATOM 9724 N N . ALA A 1 21 ? 0.758 28.468 5.525 1.00 0.00 21 ALA A N 20
ATOM 9725 C CA . ALA A 1 21 ? 1.552 29.409 6.306 1.00 0.00 21 ALA A CA 20
ATOM 9726 C C . ALA A 1 21 ? 3.005 29.416 5.845 1.00 0.00 21 ALA A C 20
ATOM 9727 O O . ALA A 1 21 ? 3.877 28.840 6.497 1.00 0.00 21 ALA A O 20
ATOM 9734 N N . LYS A 1 22 ? 3.261 30.069 4.717 1.00 0.00 22 LYS A N 20
ATOM 9735 C CA . LYS A 1 22 ? 4.609 30.152 4.168 1.00 0.00 22 LYS A CA 20
ATOM 9736 C C . LYS A 1 22 ? 5.551 30.850 5.143 1.00 0.00 22 LYS A C 20
ATOM 9737 O O . LYS A 1 22 ? 5.679 32.075 5.129 1.00 0.00 22 LYS A O 20
ATOM 9756 N N . VAL A 1 23 ? 6.211 30.064 5.988 1.00 0.00 23 VAL A N 20
ATOM 9757 C CA . VAL A 1 23 ? 7.144 30.607 6.968 1.00 0.00 23 VAL A CA 20
ATOM 9758 C C . VAL A 1 23 ? 8.246 31.413 6.290 1.00 0.00 23 VAL A C 20
ATOM 9759 O O . VAL A 1 23 ? 8.247 31.580 5.070 1.00 0.00 23 VAL A O 20
ATOM 9772 N N . CYS A 1 24 ? 9.183 31.912 7.088 1.00 0.00 24 CYS A N 20
ATOM 9773 C CA . CYS A 1 24 ? 10.292 32.702 6.567 1.00 0.00 24 CYS A CA 20
ATOM 9774 C C . CYS A 1 24 ? 11.379 31.799 5.990 1.00 0.00 24 CYS A C 20
ATOM 9775 O O . CYS A 1 24 ? 11.837 32.001 4.866 1.00 0.00 24 CYS A O 20
ATOM 9782 N N . VAL A 1 25 ? 11.786 30.802 6.769 1.00 0.00 25 VAL A N 20
ATOM 9783 C CA . VAL A 1 25 ? 12.818 29.867 6.336 1.00 0.00 25 VAL A CA 20
ATOM 9784 C C . VAL A 1 25 ? 12.213 28.523 5.946 1.00 0.00 25 VAL A C 20
ATOM 9785 O O . VAL A 1 25 ? 10.992 28.379 5.868 1.00 0.00 25 VAL A O 20
ATOM 9798 N N . TYR A 1 26 ? 13.074 27.541 5.703 1.00 0.00 26 TYR A N 20
ATOM 9799 C CA . TYR A 1 26 ? 12.624 26.208 5.320 1.00 0.00 26 TYR A CA 20
ATOM 9800 C C . TYR A 1 26 ? 11.954 25.500 6.493 1.00 0.00 26 TYR A C 20
ATOM 9801 O O . TYR A 1 26 ? 11.011 24.731 6.312 1.00 0.00 26 TYR A O 20
ATOM 9819 N N . ALA A 1 27 ? 12.447 25.768 7.698 1.00 0.00 27 ALA A N 20
ATOM 9820 C CA . ALA A 1 27 ? 11.895 25.161 8.902 1.00 0.00 27 ALA A CA 20
ATOM 9821 C C . ALA A 1 27 ? 10.560 25.796 9.275 1.00 0.00 27 ALA A C 20
ATOM 9822 O O . ALA A 1 27 ? 9.507 25.380 8.791 1.00 0.00 27 ALA A O 20
ATOM 9829 N N . VAL A 1 28 ? 10.610 26.805 10.139 1.00 0.00 28 VAL A N 20
ATOM 9830 C CA . VAL A 1 28 ? 9.404 27.498 10.576 1.00 0.00 28 VAL A CA 20
ATOM 9831 C C . VAL A 1 28 ? 9.710 28.938 10.969 1.00 0.00 28 VAL A C 20
ATOM 9832 O O . VAL A 1 28 ? 9.379 29.377 12.071 1.00 0.00 28 VAL A O 20
ATOM 9845 N N . CYS A 1 29 ? 10.343 29.672 10.059 1.00 0.00 29 CYS A N 20
ATOM 9846 C CA . CYS A 1 29 ? 10.694 31.065 10.309 1.00 0.00 29 CYS A CA 20
ATOM 9847 C C . CYS A 1 29 ? 11.859 31.164 11.290 1.00 0.00 29 CYS A C 20
ATOM 9848 O O . CYS A 1 29 ? 12.298 32.260 11.640 1.00 0.00 29 CYS A O 20
ATOM 9855 N N . VAL A 1 30 ? 12.356 30.012 11.729 1.00 0.00 30 VAL A N 20
ATOM 9856 C CA . VAL A 1 30 ? 13.471 29.969 12.667 1.00 0.00 30 VAL A CA 20
ATOM 9857 C C . VAL A 1 30 ? 14.296 28.700 12.482 1.00 0.00 30 VAL A C 20
ATOM 9858 O O . VAL A 1 30 ? 13.752 27.598 12.412 1.00 0.00 30 VAL A O 20
ATOM 9871 N N . SER A 1 31 ? 15.613 28.863 12.404 1.00 0.00 31 SER A N 20
ATOM 9872 C CA . SER A 1 31 ? 16.514 27.731 12.224 1.00 0.00 31 SER A CA 20
ATOM 9873 C C . SER A 1 31 ? 17.135 27.314 13.554 1.00 0.00 31 SER A C 20
ATOM 9874 O O . SER A 1 31 ? 17.994 28.009 14.096 1.00 0.00 31 SER A O 20
ATOM 9882 N N . HIS A 1 32 ? 16.694 26.172 14.074 1.00 0.00 32 HIS A N 20
ATOM 9883 C CA . HIS A 1 32 ? 17.206 25.661 15.340 1.00 0.00 32 HIS A CA 20
ATOM 9884 C C . HIS A 1 32 ? 18.682 25.293 15.220 1.00 0.00 32 HIS A C 20
ATOM 9885 O O . HIS A 1 32 ? 19.025 24.183 14.814 1.00 0.00 32 HIS A O 20
ATOM 9899 N N . LYS A 1 33 ? 19.551 26.233 15.575 1.00 0.00 33 LYS A N 20
ATOM 9900 C CA . LYS A 1 33 ? 20.990 26.009 15.509 1.00 0.00 33 LYS A CA 20
ATOM 9901 C C . LYS A 1 33 ? 21.603 25.991 16.905 1.00 0.00 33 LYS A C 20
ATOM 9902 O O . LYS A 1 33 ? 21.178 26.734 17.790 1.00 0.00 33 LYS A O 20
#

Radius of gyration: 12.06 Å; Cα contacts (8 Å, |Δi|>4): 10; chains: 1; bounding box: 22×34×14 Å